Protein AF-0000000070852979 (afdb_homodimer)

pLDDT: mean 87.92, std 15.59, range [34.97, 98.69]

Foldseek 3Di:
DVVVVVVVVVVVVLVVLVVQLVCLLVLHFDALVVLLVLLVLLCVLLQPDDLAAEAEDPEAEAEACAQVSVVVSVCCVVVHPPPVHAYEYAENQHFPHLRSRSSQSSLSSSCSNPVRRYAYAYEPCLAPVNCVPRCVQVSCCVVHVDSSSVVSSSVSNVRHHAWYDYPLQDIGGHVPDDDDPVSVVSVVSNVVVVD/DVVVVVVVVVVVVLVVLVVQLVCLLVLHFDALVVLLVLLVLLCVLLQPDDLAAEAEDPEAEDEACAQVSVVVSVCCVVVHPPPVHAYEYAENQHFPHLRSRSSQSSLSSSCSNPVRRYAYAYEPCLAPVNCVPRCVQVSCCVVHVDSSSVVSSSVSNVRHHAWYDYPLQDIGGHVPDDDDPVSVVSVVSNVVVVD

Sequence (390 aa):
MTQATESKKIDGGSKDLDIQLEQLQNCQYLTEAQVKALCQKALEILMEESNVQRINPPVIICGDIHGQFYDLRELFKVGGEIPSCNYLFMGDFVDRGYNSVETFLWLLALKVRYPSKITLIRGNHESRQITQVYGFYEECMRKFGSVNVWRYCTDIFDYLSLSAMIGDRVFCVHGGLSPSINTLDQIRLIDRKQEMTQATESKKIDGGSKDLDIQLEQLQNCQYLTEAQVKALCQKALEILMEESNVQRINPPVIICGDIHGQFYDLRELFKVGGEIPSCNYLFMGDFVDRGYNSVETFLWLLALKVRYPSKITLIRGNHESRQITQVYGFYEECMRKFGSVNVWRYCTDIFDYLSLSAMIGDRVFCVHGGLSPSINTLDQIRLIDRKQE

Structure (mmCIF, N/CA/C/O backbone):
data_AF-0000000070852979-model_v1
#
loop_
_entity.id
_entity.type
_entity.pdbx_description
1 polymer 'Serine/threonine-protein phosphatase'
#
loop_
_atom_site.group_PDB
_atom_site.id
_atom_site.type_symbol
_atom_site.label_atom_id
_atom_site.label_alt_id
_atom_site.label_comp_id
_atom_site.label_asym_id
_atom_site.label_entity_id
_atom_site.label_seq_id
_atom_site.pdbx_PDB_ins_code
_atom_site.Cartn_x
_atom_site.Cartn_y
_atom_site.Cartn_z
_atom_site.occupancy
_atom_site.B_iso_or_equiv
_atom_site.auth_seq_id
_atom_site.auth_comp_id
_atom_site.auth_asym_id
_atom_site.auth_atom_id
_atom_site.pdbx_PDB_model_num
ATOM 1 N N . MET A 1 1 ? -14.07 -42.906 -22.484 1 34.97 1 MET A N 1
ATOM 2 C CA . MET A 1 1 ? -12.633 -42.906 -22.25 1 34.97 1 MET A CA 1
ATOM 3 C C . MET A 1 1 ? -12.078 -41.469 -22.312 1 34.97 1 MET A C 1
ATOM 5 O O . MET A 1 1 ? -10.938 -41.219 -21.906 1 34.97 1 MET A O 1
ATOM 9 N N . THR A 1 2 ? -12.734 -40.625 -23.062 1 42.56 2 THR A N 1
ATOM 10 C CA . THR A 1 2 ? -12.242 -39.25 -23.266 1 42.56 2 THR A CA 1
ATOM 11 C C . THR A 1 2 ? -12.57 -38.406 -22.047 1 42.56 2 THR A C 1
ATOM 13 O O . THR A 1 2 ? -11.828 -37.469 -21.719 1 42.56 2 THR A O 1
ATOM 16 N N . GLN A 1 3 ? -13.727 -38.656 -21.484 1 45.44 3 GLN A N 1
ATOM 17 C CA . GLN A 1 3 ? -14.062 -37.844 -20.328 1 45.44 3 GLN A CA 1
ATOM 18 C C . GLN A 1 3 ? -13.125 -38.094 -19.156 1 45.44 3 GLN A C 1
ATOM 20 O O . GLN A 1 3 ? -12.852 -37.188 -18.359 1 45.44 3 GLN A O 1
ATOM 25 N N . ALA A 1 4 ? -12.805 -39.312 -18.969 1 52.5 4 ALA A N 1
ATOM 26 C CA . ALA A 1 4 ? -11.953 -39.688 -17.844 1 52.5 4 ALA A CA 1
ATOM 27 C C . ALA A 1 4 ? -10.539 -39.156 -18.016 1 52.5 4 ALA A C 1
ATOM 29 O O . ALA A 1 4 ? -9.875 -38.812 -17.047 1 52.5 4 ALA A O 1
ATOM 30 N N . THR A 1 5 ? -10.117 -38.938 -19.156 1 44.31 5 THR A N 1
ATOM 31 C CA . THR A 1 5 ? -8.797 -38.344 -19.406 1 44.31 5 THR A CA 1
ATOM 32 C C . THR A 1 5 ? -8.789 -36.875 -19.094 1 44.31 5 THR A C 1
ATOM 34 O O . THR A 1 5 ? -7.781 -36.312 -18.641 1 44.31 5 THR A O 1
ATOM 37 N N . GLU A 1 6 ? -9.797 -36.062 -19.406 1 45.56 6 GLU A N 1
ATOM 38 C CA . GLU A 1 6 ? -9.859 -34.625 -19.109 1 45.56 6 GLU A CA 1
ATOM 39 C C . GLU A 1 6 ? -9.961 -34.375 -17.609 1 45.56 6 GLU A C 1
ATOM 41 O O . GLU A 1 6 ? -9.359 -33.438 -17.094 1 45.56 6 GLU A O 1
ATOM 46 N N . SER A 1 7 ? -10.711 -35.125 -16.922 1 47.03 7 SER A N 1
ATOM 47 C CA . SER A 1 7 ? -10.844 -35.031 -15.477 1 47.03 7 SER A CA 1
ATOM 48 C C . SER A 1 7 ? -9.539 -35.344 -14.773 1 47.03 7 SER A C 1
ATOM 50 O O . SER A 1 7 ? -9.219 -34.781 -13.727 1 47.03 7 SER A O 1
ATOM 52 N N . LYS A 1 8 ? -8.836 -36.219 -15.234 1 46.56 8 LYS A N 1
ATOM 53 C CA . LYS A 1 8 ? -7.562 -36.656 -14.656 1 46.56 8 LYS A CA 1
ATOM 54 C C . LYS A 1 8 ? -6.48 -35.594 -14.867 1 46.56 8 LYS A C 1
ATOM 56 O O . LYS A 1 8 ? -5.551 -35.469 -14.07 1 46.56 8 LYS A O 1
ATOM 61 N N . LYS A 1 9 ? -6.367 -34.906 -16.016 1 45.5 9 LYS A N 1
ATOM 62 C CA . LYS A 1 9 ? -5.461 -33.844 -16.359 1 45.5 9 LYS A CA 1
ATOM 63 C C . LYS A 1 9 ? -5.75 -32.594 -15.523 1 45.5 9 LYS A C 1
ATOM 65 O O . LYS A 1 9 ? -4.832 -31.859 -15.156 1 45.5 9 LYS A O 1
ATOM 70 N N . ILE A 1 10 ? -7.016 -32.281 -15.234 1 47.28 10 ILE A N 1
ATOM 71 C CA . ILE A 1 10 ? -7.418 -31.172 -14.359 1 47.28 10 ILE A CA 1
ATOM 72 C C . ILE A 1 10 ? -6.988 -31.469 -12.922 1 47.28 10 ILE A C 1
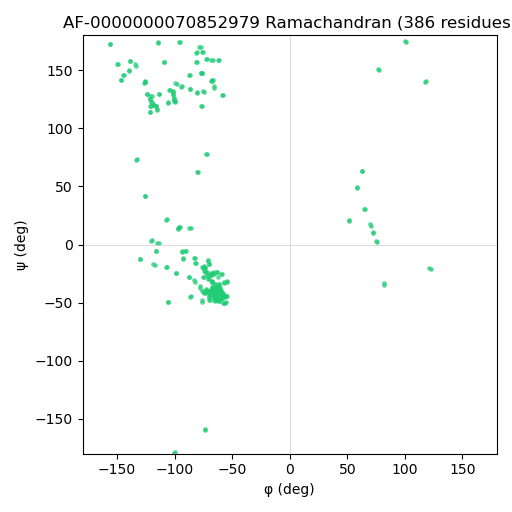ATOM 74 O O . ILE A 1 10 ? -6.539 -30.578 -12.203 1 47.28 10 ILE A O 1
ATOM 78 N N . ASP A 1 11 ? -7.117 -32.719 -12.578 1 51.47 11 ASP A N 1
ATOM 79 C CA . ASP A 1 11 ? -6.758 -33.188 -11.242 1 51.47 11 ASP A CA 1
ATOM 80 C C . ASP A 1 11 ? -5.242 -33.188 -11.047 1 51.47 11 ASP A C 1
ATOM 82 O O . ASP A 1 11 ? -4.758 -32.781 -9.984 1 51.47 11 ASP A O 1
ATOM 86 N N . GLY A 1 12 ? -4.5 -33.594 -12.062 1 50.78 12 GLY A N 1
ATOM 87 C CA . GLY A 1 12 ? -3.045 -33.562 -12.008 1 50.78 12 GLY A CA 1
ATOM 88 C C . GLY A 1 12 ? -2.463 -32.188 -11.914 1 50.78 12 GLY A C 1
ATOM 89 O O . GLY A 1 12 ? -1.491 -31.953 -11.188 1 50.78 12 GLY A O 1
ATOM 90 N N . GLY A 1 13 ? -3.078 -31.266 -12.641 1 61.66 13 GLY A N 1
ATOM 91 C CA . GLY A 1 13 ? -2.695 -29.859 -12.594 1 61.66 13 GLY A CA 1
ATOM 92 C C . GLY A 1 13 ? -2.889 -29.234 -11.227 1 61.66 13 GLY A C 1
ATOM 93 O O . GLY A 1 13 ? -2.049 -28.453 -10.773 1 61.66 13 GLY A O 1
ATOM 94 N N . SER A 1 14 ? -3.965 -29.75 -10.672 1 72.31 14 SER A N 1
ATOM 95 C CA . SER A 1 14 ? -4.266 -29.25 -9.336 1 72.31 14 SER A CA 1
ATOM 96 C C . SER A 1 14 ? -3.289 -29.797 -8.305 1 72.31 14 SER A C 1
ATOM 98 O O . SER A 1 14 ? -2.824 -29.062 -7.426 1 72.31 14 SER A O 1
ATOM 100 N N . LYS A 1 15 ? -2.961 -31.141 -8.438 1 84.31 15 LYS A N 1
ATOM 101 C CA . LYS A 1 15 ? -2.002 -31.719 -7.504 1 84.31 15 LYS A CA 1
ATOM 102 C C . LYS A 1 15 ? -0.625 -31.078 -7.66 1 84.31 15 LYS A C 1
ATOM 104 O O . LYS A 1 15 ? 0.062 -30.828 -6.668 1 84.31 15 LYS A O 1
ATOM 109 N N . ASP A 1 16 ? -0.312 -30.844 -8.898 1 91.94 16 ASP A N 1
ATOM 110 C CA . ASP A 1 16 ? 0.971 -30.203 -9.164 1 91.94 16 ASP A CA 1
ATOM 111 C C . ASP A 1 16 ? 1.019 -28.797 -8.57 1 91.94 16 ASP A C 1
ATOM 113 O O . ASP A 1 16 ? 2.023 -28.406 -7.977 1 91.94 16 ASP A O 1
ATOM 117 N N . LEU A 1 17 ? -0.068 -28.141 -8.672 1 95.94 17 LEU A N 1
ATOM 118 C CA . LEU A 1 17 ? -0.136 -26.797 -8.133 1 95.94 17 LEU A CA 1
ATOM 119 C C . LEU A 1 17 ? -0.029 -26.812 -6.609 1 95.94 17 LEU A C 1
ATOM 121 O O . LEU A 1 17 ? 0.625 -25.953 -6.02 1 95.94 17 LEU A O 1
ATOM 125 N N . ASP A 1 18 ? -0.623 -27.812 -5.992 1 95.94 18 ASP A N 1
ATOM 126 C CA . ASP A 1 18 ? -0.559 -27.922 -4.539 1 95.94 18 ASP A CA 1
ATOM 127 C C . ASP A 1 18 ? 0.874 -28.172 -4.07 1 95.94 18 ASP A C 1
ATOM 129 O O . ASP A 1 18 ? 1.302 -27.625 -3.053 1 95.94 18 ASP A O 1
ATOM 133 N N . ILE A 1 19 ? 1.548 -28.984 -4.793 1 96.31 19 ILE A N 1
ATOM 134 C CA . ILE A 1 19 ? 2.945 -29.266 -4.48 1 96.31 19 ILE A CA 1
ATOM 135 C C . ILE A 1 19 ? 3.77 -27.984 -4.645 1 96.31 19 ILE A C 1
ATOM 137 O O . ILE A 1 19 ? 4.613 -27.672 -3.805 1 96.31 19 ILE A O 1
ATOM 141 N N . GLN A 1 20 ? 3.551 -27.281 -5.711 1 97.25 20 GLN A N 1
ATOM 142 C CA . GLN A 1 20 ? 4.25 -26.031 -5.957 1 97.25 20 GLN A CA 1
ATOM 143 C C . GLN A 1 20 ? 3.953 -25.016 -4.863 1 97.25 20 GLN A C 1
ATOM 145 O O . GLN A 1 20 ? 4.848 -24.281 -4.434 1 97.25 20 GLN A O 1
ATOM 150 N N . LEU A 1 21 ? 2.732 -24.953 -4.41 1 97.25 21 LEU A N 1
ATOM 151 C CA . LEU A 1 21 ? 2.34 -24.047 -3.336 1 97.25 21 LEU A CA 1
ATOM 152 C C . LEU A 1 21 ? 3.102 -24.359 -2.053 1 97.25 21 LEU A C 1
ATOM 154 O O . LEU A 1 21 ? 3.553 -23.453 -1.354 1 97.25 21 LEU A O 1
ATOM 158 N N . GLU A 1 22 ? 3.246 -25.609 -1.776 1 96.31 22 GLU A N 1
ATOM 159 C CA . GLU A 1 22 ? 4.004 -26.016 -0.6 1 96.31 22 GLU A CA 1
ATOM 160 C C . GLU A 1 22 ? 5.469 -25.609 -0.714 1 96.31 22 GLU A C 1
ATOM 162 O O . GLU A 1 22 ? 6.062 -25.141 0.257 1 96.31 22 GLU A O 1
ATOM 167 N N . GLN A 1 23 ? 6.035 -25.797 -1.862 1 97.12 23 GLN A N 1
ATOM 168 C CA . GLN A 1 23 ? 7.41 -25.391 -2.117 1 97.12 23 GLN A CA 1
ATOM 169 C C . GLN A 1 23 ? 7.586 -23.891 -1.91 1 97.12 23 GLN A C 1
ATOM 171 O O . GLN A 1 23 ? 8.508 -23.469 -1.217 1 97.12 23 GLN A O 1
ATOM 176 N N . LEU A 1 24 ? 6.715 -23.141 -2.424 1 97.44 24 LEU A N 1
ATOM 177 C CA . LEU A 1 24 ? 6.793 -21.688 -2.344 1 97.44 24 LEU A CA 1
ATOM 178 C C . LEU A 1 24 ? 6.578 -21.203 -0.912 1 97.44 24 LEU A C 1
ATOM 180 O O . LEU A 1 24 ? 7.254 -20.281 -0.455 1 97.44 24 LEU A O 1
ATOM 184 N N . GLN A 1 25 ? 5.652 -21.844 -0.226 1 95.88 25 GLN A N 1
ATOM 185 C CA . GLN A 1 25 ? 5.383 -21.484 1.161 1 95.88 25 GLN A CA 1
ATOM 186 C C . GLN A 1 25 ? 6.629 -21.656 2.025 1 95.88 25 GLN A C 1
ATOM 188 O O . GLN A 1 25 ? 6.777 -20.984 3.047 1 95.88 25 GLN A O 1
ATOM 193 N N . ASN A 1 26 ? 7.484 -22.516 1.57 1 96.44 26 ASN A N 1
ATOM 194 C CA . ASN A 1 26 ? 8.727 -22.766 2.291 1 96.44 26 ASN A CA 1
ATOM 195 C C . ASN A 1 26 ? 9.883 -21.953 1.698 1 96.44 26 ASN A C 1
ATOM 197 O O . ASN A 1 26 ? 11.055 -22.266 1.954 1 96.44 26 ASN A O 1
ATOM 201 N N . CYS A 1 27 ? 9.578 -20.969 0.836 1 96.56 27 CYS A N 1
ATOM 202 C CA . CYS A 1 27 ? 10.516 -20.031 0.234 1 96.56 27 CYS A CA 1
ATOM 203 C C . CYS A 1 27 ? 11.5 -20.75 -0.684 1 96.56 27 CYS A C 1
ATOM 205 O O . CYS A 1 27 ? 12.68 -20.391 -0.745 1 96.56 27 CYS A O 1
ATOM 207 N N . GLN A 1 28 ? 11.023 -21.828 -1.271 1 95.81 28 GLN A N 1
ATOM 208 C CA . GLN A 1 28 ? 11.773 -22.516 -2.314 1 95.81 28 GLN A CA 1
ATOM 209 C C . GLN A 1 28 ? 11.25 -22.156 -3.701 1 95.81 28 GLN A C 1
ATOM 211 O O . GLN A 1 28 ? 10.047 -22.25 -3.961 1 95.81 28 GLN A O 1
ATOM 216 N N . TYR A 1 29 ? 12.102 -21.672 -4.551 1 92.19 29 TYR A N 1
ATOM 217 C CA . TYR A 1 29 ? 11.594 -21.25 -5.848 1 92.19 29 TYR A CA 1
ATOM 218 C C . TYR A 1 29 ? 11.438 -22.438 -6.789 1 92.19 29 TYR A C 1
ATOM 220 O O . TYR A 1 29 ? 12.047 -23.484 -6.582 1 92.19 29 TYR A O 1
ATOM 228 N N . LEU A 1 30 ? 10.641 -22.312 -7.727 1 97.56 30 LEU A N 1
ATOM 229 C CA . LEU A 1 30 ? 10.25 -23.312 -8.703 1 97.56 30 LEU A CA 1
ATOM 230 C C . LEU A 1 30 ? 11.297 -23.438 -9.812 1 97.56 30 LEU A C 1
ATOM 232 O O . LEU A 1 30 ? 12.188 -22.594 -9.914 1 97.56 30 LEU A O 1
ATOM 236 N N . THR A 1 31 ? 11.164 -24.516 -10.562 1 97.62 31 THR A N 1
ATOM 237 C CA . THR A 1 31 ? 11.969 -24.594 -11.781 1 97.62 31 THR A CA 1
ATOM 238 C C . THR A 1 31 ? 11.445 -23.641 -12.844 1 97.62 31 THR A C 1
ATOM 240 O O . THR A 1 31 ? 10.297 -23.188 -12.766 1 97.62 31 THR A O 1
ATOM 243 N N . GLU A 1 32 ? 12.273 -23.328 -13.766 1 98.19 32 GLU A N 1
ATOM 244 C CA . GLU A 1 32 ? 11.883 -22.438 -14.859 1 98.19 32 GLU A CA 1
ATOM 245 C C . GLU A 1 32 ? 10.633 -22.953 -15.57 1 98.19 32 GLU A C 1
ATOM 247 O O . GLU A 1 32 ? 9.727 -22.188 -15.875 1 98.19 32 GLU A O 1
ATOM 252 N N . ALA A 1 33 ? 10.633 -24.234 -15.82 1 98 33 ALA A N 1
ATOM 253 C CA . ALA A 1 33 ? 9.492 -24.844 -16.516 1 98 33 ALA A CA 1
ATOM 254 C C . ALA A 1 33 ? 8.219 -24.703 -15.68 1 98 33 ALA A C 1
ATOM 256 O O . ALA A 1 33 ? 7.141 -24.438 -16.234 1 98 33 ALA A O 1
ATOM 257 N N . GLN A 1 34 ? 8.32 -24.859 -14.43 1 98 34 GLN A N 1
ATOM 258 C CA . GLN A 1 34 ? 7.18 -24.719 -13.539 1 98 34 GLN A CA 1
ATOM 259 C C . GLN A 1 34 ? 6.691 -23.281 -13.5 1 98 34 GLN A C 1
ATOM 261 O O . GLN A 1 34 ? 5.484 -23.031 -13.477 1 98 34 GLN A O 1
ATOM 266 N N . VAL A 1 35 ? 7.629 -22.297 -13.484 1 98.56 35 VAL A N 1
ATOM 267 C CA . VAL A 1 35 ? 7.27 -20.875 -13.5 1 98.56 35 VAL A CA 1
ATOM 268 C C . VAL A 1 35 ? 6.516 -20.547 -14.789 1 98.56 35 VAL A C 1
ATOM 270 O O . VAL A 1 35 ? 5.492 -19.859 -14.758 1 98.56 35 VAL A O 1
ATOM 273 N N . LYS A 1 36 ? 7.016 -21.062 -15.859 1 98.5 36 LYS A N 1
ATOM 274 C CA . LYS A 1 36 ? 6.359 -20.844 -17.141 1 98.5 36 LYS A CA 1
ATOM 275 C C . LYS A 1 36 ? 4.914 -21.344 -17.125 1 98.5 36 LYS A C 1
ATOM 277 O O . LYS A 1 36 ? 3.998 -20.625 -17.516 1 98.5 36 LYS A O 1
ATOM 282 N N . ALA A 1 37 ? 4.754 -22.547 -16.688 1 98.31 37 ALA A N 1
ATOM 283 C CA . ALA A 1 37 ? 3.422 -23.141 -16.641 1 98.31 37 ALA A CA 1
ATOM 284 C C . ALA A 1 37 ? 2.504 -22.344 -15.711 1 98.31 37 ALA A C 1
ATOM 286 O O . ALA A 1 37 ? 1.337 -22.125 -16.031 1 98.31 37 ALA A O 1
ATOM 287 N N . LEU A 1 38 ? 3.016 -21.969 -14.562 1 98.25 38 LEU A N 1
ATOM 288 C CA . LEU A 1 38 ? 2.246 -21.188 -13.602 1 98.25 38 LEU A CA 1
ATOM 289 C C . LEU A 1 38 ? 1.82 -19.859 -14.211 1 98.25 38 LEU A C 1
ATOM 291 O O . LEU A 1 38 ? 0.66 -19.453 -14.086 1 98.25 38 LEU A O 1
ATOM 295 N N . CYS A 1 39 ? 2.736 -19.156 -14.852 1 98.56 39 CYS A N 1
ATOM 296 C CA . CYS A 1 39 ? 2.445 -17.875 -15.469 1 98.56 39 CYS A CA 1
ATOM 297 C C . CYS A 1 39 ? 1.401 -18 -16.562 1 98.56 39 CYS A C 1
ATOM 299 O O . CYS A 1 39 ? 0.552 -17.125 -16.734 1 98.56 39 CYS A O 1
ATOM 301 N N . GLN A 1 40 ? 1.465 -19.109 -17.281 1 98.12 40 GLN A N 1
ATOM 302 C CA . GLN A 1 40 ? 0.473 -19.344 -18.328 1 98.12 40 GLN A CA 1
ATOM 303 C C . GLN A 1 40 ? -0.925 -19.5 -17.734 1 98.12 40 GLN A C 1
ATOM 305 O O . GLN A 1 40 ? -1.886 -18.906 -18.234 1 98.12 40 GLN A O 1
ATOM 310 N N . LYS A 1 41 ? -1.006 -20.25 -16.734 1 98 41 LYS A N 1
ATOM 311 C CA . LYS A 1 41 ? -2.289 -20.422 -16.047 1 98 41 LYS A CA 1
ATOM 312 C C . LYS A 1 41 ? -2.795 -19.078 -15.508 1 98 41 LYS A C 1
ATOM 314 O O . LYS A 1 41 ? -3.979 -18.766 -15.633 1 98 41 LYS A O 1
ATOM 319 N N . ALA A 1 42 ? -1.873 -18.359 -14.883 1 98.25 42 ALA A N 1
ATOM 320 C CA . ALA A 1 42 ? -2.232 -17.047 -14.328 1 98.25 42 ALA A CA 1
ATOM 321 C C . ALA A 1 42 ? -2.717 -16.109 -15.422 1 98.25 42 ALA A C 1
ATOM 323 O O . ALA A 1 42 ? -3.682 -15.367 -15.227 1 98.25 42 ALA A O 1
ATOM 324 N N . LEU A 1 43 ? -2.062 -16.141 -16.531 1 97.69 43 LEU A N 1
ATOM 325 C CA . LEU A 1 43 ? -2.418 -15.281 -17.641 1 97.69 43 LEU A CA 1
ATOM 326 C C . LEU A 1 43 ? -3.85 -15.539 -18.094 1 97.69 43 LEU A C 1
ATOM 328 O O . LEU A 1 43 ? -4.598 -14.602 -18.375 1 97.69 43 LEU A O 1
ATOM 332 N N . GLU A 1 44 ? -4.262 -16.719 -18.125 1 97.06 44 GLU A N 1
ATOM 333 C CA . GLU A 1 44 ? -5.613 -17.094 -18.531 1 97.06 44 GLU A CA 1
ATOM 334 C C . GLU A 1 44 ? -6.652 -16.484 -17.594 1 97.06 44 GLU A C 1
ATOM 336 O O . GLU A 1 44 ? -7.715 -16.031 -18.047 1 97.06 44 GLU A O 1
ATOM 341 N N . ILE A 1 45 ? -6.328 -16.438 -16.406 1 97.12 45 ILE A N 1
ATOM 342 C CA . ILE A 1 45 ? -7.234 -15.906 -15.391 1 97.12 45 ILE A CA 1
ATOM 343 C C . ILE A 1 45 ? -7.25 -14.383 -15.469 1 97.12 45 ILE A C 1
ATOM 345 O O . ILE A 1 45 ? -8.32 -13.766 -15.539 1 97.12 45 ILE A O 1
ATOM 349 N N . LEU A 1 46 ? -6.07 -13.773 -15.5 1 97.31 46 LEU A N 1
ATOM 350 C CA . LEU A 1 46 ? -5.922 -12.32 -15.398 1 97.31 46 LEU A CA 1
ATOM 351 C C . LEU A 1 46 ? -6.441 -11.633 -16.656 1 97.31 46 LEU A C 1
ATOM 353 O O . LEU A 1 46 ? -6.961 -10.516 -16.594 1 97.31 46 LEU A O 1
ATOM 357 N N . MET A 1 47 ? -6.344 -12.32 -17.734 1 95.12 47 MET A N 1
ATOM 358 C CA . MET A 1 47 ? -6.809 -11.758 -19 1 95.12 47 MET A CA 1
ATOM 359 C C . MET A 1 47 ? -8.32 -11.562 -18.984 1 95.12 47 MET A C 1
ATOM 361 O O . MET A 1 47 ? -8.852 -10.734 -19.719 1 95.12 47 MET A O 1
ATOM 365 N N . GLU A 1 48 ? -9.023 -12.289 -18.203 1 94.12 48 GLU A N 1
ATOM 366 C CA . GLU A 1 48 ? -10.484 -12.203 -18.125 1 94.12 48 GLU A CA 1
ATOM 367 C C . GLU A 1 48 ? -10.914 -11.188 -17.062 1 94.12 48 GLU A C 1
ATOM 369 O O . GLU A 1 48 ? -12.102 -10.867 -16.953 1 94.12 48 GLU A O 1
ATOM 374 N N . GLU A 1 49 ? -9.969 -10.688 -16.359 1 91.81 49 GLU A N 1
ATOM 375 C CA . GLU A 1 49 ? -10.289 -9.766 -15.266 1 91.81 49 GLU A CA 1
ATOM 376 C C . GLU A 1 49 ? -10.398 -8.328 -15.773 1 91.81 49 GLU A C 1
ATOM 378 O O . GLU A 1 49 ? -9.703 -7.938 -16.703 1 91.81 49 GLU A O 1
ATOM 383 N N . SER A 1 50 ? -11.305 -7.59 -15.148 1 88.06 50 SER A N 1
ATOM 384 C CA . SER A 1 50 ? -11.461 -6.168 -15.438 1 88.06 50 SER A CA 1
ATOM 385 C C . SER A 1 50 ? -10.344 -5.344 -14.812 1 88.06 50 SER A C 1
ATOM 387 O O . SER A 1 50 ? -9.625 -5.828 -13.938 1 88.06 50 SER A O 1
ATOM 389 N N . ASN A 1 51 ? -10.234 -4.137 -15.25 1 88.5 51 ASN A N 1
ATOM 390 C CA . ASN A 1 51 ? -9.25 -3.209 -14.711 1 88.5 51 ASN A CA 1
ATOM 391 C C . ASN A 1 51 ? -9.578 -2.818 -13.273 1 88.5 51 ASN A C 1
ATOM 393 O O . ASN A 1 51 ? -8.688 -2.434 -12.508 1 88.5 51 ASN A O 1
ATOM 397 N N . VAL A 1 52 ? -10.828 -2.918 -13.031 1 90.81 52 VAL A N 1
ATOM 398 C CA . VAL A 1 52 ? -11.289 -2.697 -11.664 1 90.81 52 VAL A CA 1
ATOM 399 C C . VAL A 1 52 ? -11.883 -3.986 -11.102 1 90.81 52 VAL A C 1
ATOM 401 O O . VAL A 1 52 ? -12.906 -4.469 -11.602 1 90.81 52 VAL A O 1
ATOM 404 N N . GLN A 1 53 ? -11.266 -4.496 -10.078 1 93.19 53 GLN A N 1
ATOM 405 C CA . GLN A 1 53 ? -11.758 -5.73 -9.469 1 93.19 53 GLN A CA 1
ATOM 406 C C . GLN A 1 53 ? -12.82 -5.438 -8.414 1 93.19 53 GLN A C 1
ATOM 408 O O . GLN A 1 53 ? -12.656 -4.531 -7.594 1 93.19 53 GLN A O 1
ATOM 413 N N . ARG A 1 54 ? -13.875 -6.184 -8.484 1 92.94 54 ARG A N 1
ATOM 414 C CA . ARG A 1 54 ? -14.914 -6.078 -7.469 1 92.94 54 ARG A CA 1
ATOM 415 C C . ARG A 1 54 ? -14.797 -7.203 -6.445 1 92.94 54 ARG A C 1
ATOM 417 O O . ARG A 1 54 ? -14.742 -8.383 -6.812 1 92.94 54 ARG A O 1
ATOM 424 N N . ILE A 1 55 ? -14.727 -6.777 -5.18 1 95.06 55 ILE A N 1
ATOM 425 C CA . ILE A 1 55 ? -14.531 -7.742 -4.102 1 95.06 55 ILE A CA 1
ATOM 426 C C . ILE A 1 55 ? -15.617 -7.57 -3.049 1 95.06 55 ILE A C 1
ATOM 428 O O . ILE A 1 55 ? -15.977 -6.445 -2.689 1 95.06 55 ILE A O 1
ATOM 432 N N . ASN A 1 56 ? -16.109 -8.641 -2.553 1 93.06 56 ASN A N 1
ATOM 433 C CA . ASN A 1 56 ? -17.047 -8.594 -1.437 1 93.06 56 ASN A CA 1
ATOM 434 C C . ASN A 1 56 ? -16.328 -8.742 -0.096 1 93.06 56 ASN A C 1
ATOM 436 O O . ASN A 1 56 ? -15.406 -9.547 0.037 1 93.06 56 ASN A O 1
ATOM 440 N N . PRO A 1 57 ? -16.734 -7.898 0.872 1 92.19 57 PRO A N 1
ATOM 441 C CA . PRO A 1 57 ? -16.188 -8.117 2.211 1 92.19 57 PRO A CA 1
ATOM 442 C C . PRO A 1 57 ? -16.688 -9.414 2.848 1 92.19 57 PRO A C 1
ATOM 444 O O . PRO A 1 57 ? -17.703 -9.969 2.418 1 92.19 57 PRO A O 1
ATOM 447 N N . PRO A 1 58 ? -16 -9.953 3.824 1 92.25 58 PRO A N 1
ATOM 448 C CA . PRO A 1 58 ? -14.812 -9.422 4.5 1 92.25 58 PRO A CA 1
ATOM 449 C C . PRO A 1 58 ? -13.539 -9.586 3.678 1 92.25 58 PRO A C 1
ATOM 451 O O . PRO A 1 58 ? -13.414 -10.547 2.914 1 92.25 58 PRO A O 1
ATOM 454 N N . VAL A 1 59 ? -12.586 -8.617 3.809 1 94.31 59 VAL A N 1
ATOM 455 C CA . VAL A 1 59 ? -11.336 -8.656 3.053 1 94.31 59 VAL A CA 1
ATOM 456 C C . VAL A 1 59 ? -10.203 -8.062 3.895 1 94.31 59 VAL A C 1
ATOM 458 O O . VAL A 1 59 ? -10.414 -7.113 4.648 1 94.31 59 VAL A O 1
ATOM 461 N N . ILE A 1 60 ? -9.062 -8.656 3.787 1 93.69 60 ILE A N 1
ATOM 462 C CA . ILE A 1 60 ? -7.844 -8.07 4.328 1 93.69 60 ILE A CA 1
ATOM 463 C C . ILE A 1 60 ? -7.055 -7.402 3.207 1 93.69 60 ILE A C 1
ATOM 465 O O . ILE A 1 60 ? -6.723 -8.039 2.203 1 93.69 60 ILE A O 1
ATOM 469 N N . ILE A 1 61 ? -6.773 -6.113 3.365 1 95.94 61 ILE A N 1
ATOM 470 C CA . ILE A 1 61 ? -6.02 -5.336 2.387 1 95.94 61 ILE A CA 1
ATOM 471 C C . ILE A 1 61 ? -4.574 -5.172 2.861 1 95.94 61 ILE A C 1
ATOM 473 O O . ILE A 1 61 ? -4.332 -4.742 3.992 1 95.94 61 ILE A O 1
ATOM 477 N N . CYS A 1 62 ? -3.666 -5.492 1.971 1 94.81 62 CYS A N 1
ATOM 478 C CA . CYS A 1 62 ? -2.25 -5.469 2.32 1 94.81 62 CYS A CA 1
ATOM 479 C C . CYS A 1 62 ? -1.479 -4.508 1.422 1 94.81 62 CYS A C 1
ATOM 481 O O . CYS A 1 62 ? -1.556 -4.602 0.196 1 94.81 62 CYS A O 1
ATOM 48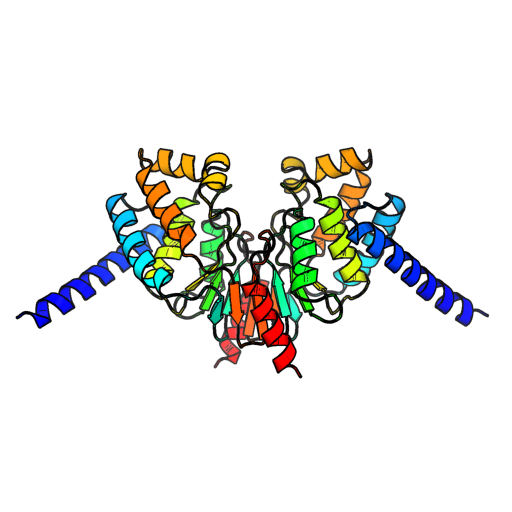3 N N . GLY A 1 63 ? -0.735 -3.623 2.018 1 95 63 GLY A N 1
ATOM 484 C CA . GLY A 1 63 ? 0.127 -2.717 1.275 1 95 63 GLY A CA 1
ATOM 485 C C . GLY A 1 63 ? 1.361 -3.395 0.712 1 95 63 GLY A C 1
ATOM 486 O O . GLY A 1 63 ? 1.363 -4.605 0.49 1 95 63 GLY A O 1
ATOM 487 N N . ASP A 1 64 ? 2.352 -2.699 0.416 1 93.31 64 ASP A N 1
ATOM 488 C CA . ASP A 1 64 ? 3.494 -3.188 -0.348 1 93.31 64 ASP A CA 1
ATOM 489 C C . ASP A 1 64 ? 4.277 -4.23 0.442 1 93.31 64 ASP A C 1
ATOM 491 O O . ASP A 1 64 ? 4.48 -4.082 1.648 1 93.31 64 ASP A O 1
ATOM 495 N N . ILE A 1 65 ? 4.734 -5.234 -0.23 1 93.81 65 ILE A N 1
ATOM 496 C CA . ILE A 1 65 ? 5.469 -6.34 0.38 1 93.81 65 ILE A CA 1
ATOM 497 C C . ILE A 1 65 ? 6.953 -6.223 0.041 1 93.81 65 ILE A C 1
ATOM 499 O O . ILE A 1 65 ? 7.809 -6.363 0.917 1 93.81 65 ILE A O 1
ATOM 503 N N . HIS A 1 66 ? 7.262 -6.023 -1.245 1 94.38 66 HIS A N 1
ATOM 504 C CA . HIS A 1 66 ? 8.609 -5.793 -1.742 1 94.38 66 HIS A CA 1
ATOM 505 C C . HIS A 1 66 ? 9.539 -6.953 -1.388 1 94.38 66 HIS A C 1
ATOM 507 O O . HIS A 1 66 ? 10.625 -6.742 -0.851 1 94.38 66 HIS A O 1
ATOM 513 N N . GLY A 1 67 ? 9.062 -8.156 -1.675 1 94.44 67 GLY A N 1
ATOM 514 C CA . GLY A 1 67 ? 9.906 -9.328 -1.518 1 94.44 67 GLY A CA 1
ATOM 515 C C . GLY A 1 67 ? 10.094 -9.742 -0.069 1 94.44 67 GLY A C 1
ATOM 516 O O . GLY A 1 67 ? 10.891 -10.633 0.23 1 94.44 67 GLY A O 1
ATOM 517 N N . GLN A 1 68 ? 9.469 -9.047 0.824 1 91.94 68 GLN A N 1
ATOM 518 C CA . GLN A 1 68 ? 9.508 -9.438 2.229 1 91.94 68 GLN A CA 1
ATOM 519 C C . GLN A 1 68 ? 8.672 -10.688 2.477 1 91.94 68 GLN A C 1
ATOM 521 O O . GLN A 1 68 ? 7.633 -10.617 3.135 1 91.94 68 GLN A O 1
ATOM 526 N N . PHE A 1 69 ? 9.227 -11.781 2.131 1 95 69 PHE A N 1
ATOM 527 C CA . PHE A 1 69 ? 8.539 -13.07 2.078 1 95 69 PHE A CA 1
ATOM 528 C C . PHE A 1 69 ? 8.047 -13.477 3.461 1 95 69 PHE A C 1
ATOM 530 O O . PHE A 1 69 ? 6.898 -13.891 3.617 1 95 69 PHE A O 1
ATOM 537 N N . TYR A 1 70 ? 8.867 -13.305 4.367 1 92.44 70 TYR A N 1
ATOM 538 C CA . TYR A 1 70 ? 8.531 -13.805 5.695 1 92.44 70 TYR A CA 1
ATOM 539 C C . TYR A 1 70 ? 7.48 -12.922 6.359 1 92.44 70 TYR A C 1
ATOM 541 O O . TYR A 1 70 ? 6.676 -13.406 7.164 1 92.44 70 TYR A O 1
ATOM 549 N N . ASP A 1 71 ? 7.445 -11.68 6.02 1 89.81 71 ASP A N 1
ATOM 550 C CA . ASP A 1 71 ? 6.352 -10.82 6.465 1 89.81 71 ASP A CA 1
ATOM 551 C C . ASP A 1 71 ? 5.027 -11.258 5.844 1 89.81 71 ASP A C 1
ATOM 553 O O . ASP A 1 71 ? 3.99 -11.25 6.512 1 89.81 71 ASP A O 1
ATOM 557 N N . LEU A 1 72 ? 5.086 -11.625 4.598 1 93.31 72 LEU A N 1
ATOM 558 C CA . LEU A 1 72 ? 3.902 -12.141 3.92 1 93.31 72 LEU A CA 1
ATOM 559 C C . LEU A 1 72 ? 3.416 -13.43 4.578 1 93.31 72 LEU A C 1
ATOM 561 O O . LEU A 1 72 ? 2.217 -13.594 4.816 1 93.31 72 LEU A O 1
ATOM 565 N N . ARG A 1 73 ? 4.348 -14.258 4.844 1 93.19 73 ARG A N 1
ATOM 566 C CA . ARG A 1 73 ? 4.004 -15.508 5.516 1 93.19 73 ARG A CA 1
ATOM 567 C C . ARG A 1 73 ? 3.33 -15.242 6.855 1 93.19 73 ARG A C 1
ATOM 569 O O . ARG A 1 73 ? 2.332 -15.883 7.195 1 93.19 73 ARG A O 1
ATOM 576 N N . GLU A 1 74 ? 3.906 -14.367 7.57 1 90.31 74 GLU A N 1
ATOM 577 C CA . GLU A 1 74 ? 3.332 -14.008 8.859 1 90.31 74 GLU A CA 1
ATOM 578 C C . GLU A 1 74 ? 1.94 -13.406 8.703 1 90.31 74 GLU A C 1
ATOM 580 O O . GLU A 1 74 ? 1.051 -13.656 9.516 1 90.31 74 GLU A O 1
ATOM 585 N N . LEU A 1 75 ? 1.751 -12.641 7.691 1 89.44 75 LEU A N 1
ATOM 586 C CA . LEU A 1 75 ? 0.448 -12.047 7.398 1 89.44 75 LEU A CA 1
ATOM 587 C C . LEU A 1 75 ? -0.604 -13.133 7.191 1 89.44 75 LEU A C 1
ATOM 589 O O . LEU A 1 75 ? -1.7 -13.055 7.75 1 89.44 75 LEU A O 1
ATOM 593 N N . PHE A 1 76 ? -0.272 -14.141 6.426 1 91.25 76 PHE A N 1
ATOM 594 C CA . PHE A 1 76 ? -1.211 -15.227 6.164 1 91.25 76 PHE A CA 1
ATOM 595 C C . PHE A 1 76 ? -1.486 -16.031 7.434 1 91.25 76 PHE A C 1
ATOM 597 O O . PHE A 1 76 ? -2.605 -16.5 7.648 1 91.25 76 PHE A O 1
ATOM 604 N N . LYS A 1 77 ? -0.476 -16.156 8.172 1 87.62 77 LYS A N 1
ATOM 605 C CA . LYS A 1 77 ? -0.63 -16.875 9.43 1 87.62 77 LYS A CA 1
ATOM 606 C C . LYS A 1 77 ? -1.595 -16.156 10.359 1 87.62 77 LYS A C 1
ATOM 608 O O . LYS A 1 77 ? -2.48 -16.781 10.953 1 87.62 77 LYS A O 1
ATOM 613 N N . VAL A 1 78 ? -1.474 -14.922 10.414 1 84.19 78 VAL A N 1
ATOM 614 C CA . VAL A 1 78 ? -2.225 -14.117 11.375 1 84.19 78 VAL A CA 1
ATOM 615 C C . VAL A 1 78 ? -3.592 -13.766 10.797 1 84.19 78 VAL A C 1
ATOM 617 O O . VAL A 1 78 ? -4.598 -13.773 11.508 1 84.19 78 VAL A O 1
ATOM 620 N N . GLY A 1 79 ? -3.619 -13.367 9.555 1 83.69 79 GLY A N 1
ATOM 621 C CA . GLY A 1 79 ? -4.848 -12.93 8.914 1 83.69 79 GLY A CA 1
ATOM 622 C C . GLY A 1 79 ? -5.777 -14.078 8.562 1 83.69 79 GLY A C 1
ATOM 623 O O . GLY A 1 79 ? -6.977 -13.875 8.359 1 83.69 79 GLY A O 1
ATOM 624 N N . GLY A 1 80 ? -5.23 -15.258 8.438 1 83.75 80 GLY A N 1
ATOM 625 C CA . GLY A 1 80 ? -5.992 -16.422 8.023 1 83.75 80 GLY A CA 1
ATOM 626 C C . GLY A 1 80 ? -5.516 -17.016 6.711 1 83.75 80 GLY A C 1
ATOM 627 O O . GLY A 1 80 ? -5.188 -16.281 5.777 1 83.75 80 GLY A O 1
ATOM 628 N N . GLU A 1 81 ? -5.547 -18.266 6.781 1 84.06 81 GLU A N 1
ATOM 629 C CA . GLU A 1 81 ? -5.078 -18.953 5.59 1 84.06 81 GLU A CA 1
ATOM 630 C C . GLU A 1 81 ? -6.121 -18.906 4.477 1 84.06 81 GLU A C 1
ATOM 632 O O . GLU A 1 81 ? -7.32 -18.828 4.746 1 84.06 81 GLU A O 1
ATOM 637 N N . ILE A 1 82 ? -5.582 -18.875 3.371 1 86.31 82 ILE A N 1
ATOM 638 C CA . ILE A 1 82 ? -6.445 -18.984 2.201 1 86.31 82 ILE A CA 1
ATOM 639 C C . ILE A 1 82 ? -6.91 -20.438 2.043 1 86.31 82 ILE A C 1
ATOM 641 O O . ILE A 1 82 ? -6.121 -21.375 2.221 1 86.31 82 ILE A O 1
ATOM 645 N N . PRO A 1 83 ? -8.133 -20.656 1.852 1 89.38 83 PRO A N 1
ATOM 646 C CA . PRO A 1 83 ? -9.18 -19.781 1.326 1 89.38 83 PRO A CA 1
ATOM 647 C C . PRO A 1 83 ? -10.148 -19.312 2.406 1 89.38 83 PRO A C 1
ATOM 649 O O . PRO A 1 83 ? -11.266 -18.891 2.098 1 89.38 83 PRO A O 1
ATOM 652 N N . SER A 1 84 ? -9.828 -19.328 3.549 1 84.69 84 SER A N 1
ATOM 653 C CA . SER A 1 84 ? -10.734 -18.938 4.625 1 84.69 84 SER A CA 1
ATOM 654 C C . SER A 1 84 ? -10.93 -17.422 4.656 1 84.69 84 SER A C 1
ATOM 656 O O . SER A 1 84 ? -11.898 -16.938 5.23 1 84.69 84 SER A O 1
ATOM 658 N N . CYS A 1 85 ? -10.055 -16.719 4.066 1 87.75 85 CYS A N 1
ATOM 659 C CA . CYS A 1 85 ? -10.094 -15.266 4.039 1 87.75 85 CYS A CA 1
ATOM 660 C C . CYS A 1 85 ? -9.844 -14.734 2.633 1 87.75 85 CYS A C 1
ATOM 662 O O . CYS A 1 85 ? -9.188 -15.398 1.825 1 87.75 85 CYS A O 1
ATOM 664 N N . ASN A 1 86 ? -10.367 -13.531 2.359 1 93.5 86 ASN A N 1
ATOM 665 C CA . ASN A 1 86 ? -10.086 -12.82 1.113 1 93.5 86 ASN A CA 1
ATOM 666 C C . ASN A 1 86 ? -8.992 -11.773 1.296 1 93.5 86 ASN A C 1
ATOM 668 O O . ASN A 1 86 ? -8.953 -11.086 2.316 1 93.5 86 ASN A O 1
ATOM 672 N N . TYR A 1 87 ? -8.156 -11.758 0.295 1 96.12 87 TYR A N 1
ATOM 673 C CA . TYR A 1 87 ? -7.059 -10.797 0.374 1 96.12 87 TYR A CA 1
ATOM 674 C C . TYR A 1 87 ? -7.02 -9.914 -0.867 1 96.12 87 TYR A C 1
ATOM 676 O O . TYR A 1 87 ? -7.258 -10.383 -1.98 1 96.12 87 TYR A O 1
ATOM 684 N N . LEU A 1 88 ? -6.742 -8.656 -0.646 1 97.38 88 LEU A N 1
ATOM 685 C CA . LEU A 1 88 ? -6.348 -7.715 -1.686 1 97.38 88 LEU A CA 1
ATOM 686 C C . LEU A 1 88 ? -4.93 -7.207 -1.448 1 97.38 88 LEU A C 1
ATOM 688 O O . LEU A 1 88 ? -4.641 -6.637 -0.396 1 97.38 88 LEU A O 1
ATOM 692 N N . PHE A 1 89 ? -4.051 -7.461 -2.371 1 97.69 89 PHE A N 1
ATOM 693 C CA . PHE A 1 89 ? -2.693 -6.938 -2.332 1 97.69 89 PHE A CA 1
ATOM 694 C C . PHE A 1 89 ? -2.549 -5.738 -3.264 1 97.69 89 PHE A C 1
ATOM 696 O O . PHE A 1 89 ? -2.83 -5.84 -4.461 1 97.69 89 PHE A O 1
ATOM 703 N N . MET A 1 90 ? -1.973 -4.652 -2.752 1 96.75 90 MET A N 1
ATOM 704 C CA . MET A 1 90 ? -2.104 -3.338 -3.377 1 96.75 90 MET A CA 1
ATOM 705 C C . MET A 1 90 ? -0.92 -3.051 -4.293 1 96.75 90 MET A C 1
ATOM 707 O O . MET A 1 90 ? -0.673 -1.896 -4.652 1 96.75 90 MET A O 1
ATOM 711 N N . GLY A 1 91 ? -0.157 -4.039 -4.633 1 96.19 91 GLY A N 1
ATOM 712 C CA . GLY A 1 91 ? 0.964 -3.828 -5.535 1 96.19 91 GLY A CA 1
ATOM 713 C C . GLY A 1 91 ? 2.297 -3.729 -4.816 1 96.19 91 GLY A C 1
ATOM 714 O O . GLY A 1 91 ? 2.355 -3.836 -3.59 1 96.19 91 GLY A O 1
ATOM 715 N N . ASP A 1 92 ? 3.375 -3.645 -5.699 1 95.81 92 ASP A N 1
ATOM 716 C CA . ASP A 1 92 ? 4.754 -3.57 -5.219 1 95.81 92 ASP A CA 1
ATOM 717 C C . ASP A 1 92 ? 5.133 -4.828 -4.441 1 95.81 92 ASP A C 1
ATOM 719 O O . ASP A 1 92 ? 5.52 -4.746 -3.273 1 95.81 92 ASP A O 1
ATOM 723 N N . PHE A 1 93 ? 5.109 -5.914 -5.176 1 96.5 93 PHE A N 1
ATOM 724 C CA . PHE A 1 93 ? 5.414 -7.238 -4.648 1 96.5 93 PHE A CA 1
ATOM 725 C C . PHE A 1 93 ? 6.91 -7.52 -4.719 1 96.5 93 PHE A C 1
ATOM 727 O O . PHE A 1 93 ? 7.449 -8.266 -3.898 1 96.5 93 PHE A O 1
ATOM 734 N N . VAL A 1 94 ? 7.465 -6.84 -5.711 1 96.75 94 VAL A N 1
ATOM 735 C CA . VAL A 1 94 ? 8.836 -7.211 -6.051 1 96.75 94 VAL A CA 1
ATOM 736 C C . VAL A 1 94 ? 9.781 -6.051 -5.742 1 96.75 94 VAL A C 1
ATOM 738 O O . VAL A 1 94 ? 9.336 -4.969 -5.352 1 96.75 94 VAL A O 1
ATOM 741 N N . ASP A 1 95 ? 11.086 -6.34 -5.898 1 91.5 95 ASP A N 1
ATOM 742 C CA . ASP A 1 95 ? 12.18 -5.387 -5.77 1 91.5 95 ASP A CA 1
ATOM 743 C C . ASP A 1 95 ? 12.492 -5.102 -4.301 1 91.5 95 ASP A C 1
ATOM 745 O O . ASP A 1 95 ? 11.617 -5.23 -3.443 1 91.5 95 ASP A O 1
ATOM 749 N N . ARG A 1 96 ? 13.781 -4.77 -3.961 1 81.19 96 ARG A N 1
ATOM 750 C CA . ARG A 1 96 ? 14.312 -4.293 -2.688 1 81.19 96 ARG A CA 1
ATOM 751 C C . ARG A 1 96 ? 14.562 -5.453 -1.729 1 81.19 96 ARG A C 1
ATOM 753 O O . ARG A 1 96 ? 15.469 -5.391 -0.898 1 81.19 96 ARG A O 1
ATOM 760 N N . GLY A 1 97 ? 13.68 -6.5 -1.863 1 76.5 97 GLY A N 1
ATOM 761 C CA . GLY A 1 97 ? 13.898 -7.648 -0.997 1 76.5 97 GLY A CA 1
ATOM 762 C C . GLY A 1 97 ? 14.688 -8.758 -1.662 1 76.5 97 GLY A C 1
ATOM 763 O O . GLY A 1 97 ? 14.984 -8.688 -2.855 1 76.5 97 GLY A O 1
ATOM 764 N N . TYR A 1 98 ? 15.023 -9.805 -0.858 1 85.19 98 TYR A N 1
ATOM 765 C CA . TYR A 1 98 ? 15.859 -10.891 -1.348 1 85.19 98 TYR A CA 1
ATOM 766 C C . TYR A 1 98 ? 15.016 -12.031 -1.894 1 85.19 98 TYR A C 1
ATOM 768 O O . TYR A 1 98 ? 15.523 -12.914 -2.592 1 85.19 98 TYR A O 1
ATOM 776 N N . ASN A 1 99 ? 13.766 -11.977 -1.636 1 95.88 99 ASN A N 1
ATOM 777 C CA . ASN A 1 99 ? 12.898 -13.078 -2.029 1 95.88 99 ASN A CA 1
ATOM 778 C C . ASN A 1 99 ? 11.727 -12.602 -2.873 1 95.88 99 ASN A C 1
ATOM 780 O O . ASN A 1 99 ? 10.578 -12.992 -2.637 1 95.88 99 ASN A O 1
ATOM 784 N N . SER A 1 100 ? 12.031 -11.695 -3.77 1 97.25 100 SER A N 1
ATOM 785 C CA . SER A 1 100 ? 10.984 -11.125 -4.621 1 97.25 100 SER A CA 1
ATOM 786 C C . SER A 1 100 ? 10.352 -12.195 -5.504 1 97.25 100 SER A C 1
ATOM 788 O O . SER A 1 100 ? 9.141 -12.211 -5.695 1 97.25 100 SER A O 1
ATOM 790 N N . VAL A 1 101 ? 11.211 -13.125 -6.008 1 97.81 101 VAL A N 1
ATOM 791 C CA . VAL A 1 101 ? 10.719 -14.156 -6.914 1 97.81 101 VAL A CA 1
ATOM 792 C C . VAL A 1 101 ? 9.758 -15.078 -6.176 1 97.81 101 VAL A C 1
ATOM 794 O O . VAL A 1 101 ? 8.633 -15.305 -6.629 1 97.81 101 VAL A O 1
ATOM 797 N N . GLU A 1 102 ? 10.125 -15.539 -5.031 1 97.75 102 GLU A N 1
ATOM 798 C CA . GLU A 1 102 ? 9.281 -16.422 -4.234 1 97.75 102 GLU A CA 1
ATOM 799 C C . GLU A 1 102 ? 8 -15.719 -3.797 1 97.75 102 GLU A C 1
ATOM 801 O O . GLU A 1 102 ? 6.922 -16.312 -3.816 1 97.75 102 GLU A O 1
ATOM 806 N N . THR A 1 103 ? 8.125 -14.469 -3.426 1 97.62 103 THR A N 1
ATOM 807 C CA . THR A 1 103 ? 6.977 -13.68 -2.975 1 97.62 103 THR A CA 1
ATOM 808 C C . THR A 1 103 ? 5.938 -13.555 -4.086 1 97.62 103 THR A C 1
ATOM 810 O O . THR A 1 103 ? 4.77 -13.891 -3.889 1 97.62 103 THR A O 1
ATOM 813 N N . PHE A 1 104 ? 6.434 -13.195 -5.242 1 98.62 104 PHE A N 1
ATOM 814 C CA . PHE A 1 104 ? 5.512 -12.969 -6.348 1 98.62 104 PHE A CA 1
ATOM 815 C C . PHE A 1 104 ? 4.906 -14.281 -6.824 1 98.62 104 PHE A C 1
ATOM 817 O O . PHE A 1 104 ? 3.693 -14.375 -7.035 1 98.62 104 PHE A O 1
ATOM 824 N N . LEU A 1 105 ? 5.73 -15.258 -6.965 1 98.69 105 LEU A N 1
ATOM 825 C CA . LEU A 1 105 ? 5.25 -16.531 -7.48 1 98.69 105 LEU A CA 1
ATOM 826 C C . LEU A 1 105 ? 4.309 -17.203 -6.48 1 98.69 105 LEU A C 1
ATOM 828 O O . LEU A 1 105 ? 3.361 -17.891 -6.875 1 98.69 105 LEU A O 1
ATOM 832 N N . TRP A 1 106 ? 4.535 -17 -5.223 1 98.12 106 TRP A N 1
ATOM 833 C CA . TRP A 1 106 ? 3.613 -17.516 -4.219 1 98.12 106 TRP A CA 1
ATOM 834 C C . TRP A 1 106 ? 2.242 -16.859 -4.344 1 98.12 106 TRP A C 1
ATOM 836 O O . TRP A 1 106 ? 1.22 -17.547 -4.391 1 98.12 106 TRP A O 1
ATOM 846 N N . LEU A 1 107 ? 2.215 -15.57 -4.445 1 98.12 107 LEU A N 1
ATOM 847 C CA . LEU A 1 107 ? 0.964 -14.844 -4.637 1 98.12 107 LEU A CA 1
ATOM 848 C C . LEU A 1 107 ? 0.267 -15.289 -5.918 1 98.12 107 LEU A C 1
ATOM 850 O O . LEU A 1 107 ? -0.951 -15.477 -5.934 1 98.12 107 LEU A O 1
ATOM 854 N N . LEU A 1 108 ? 1.074 -15.453 -6.926 1 98.56 108 LEU A N 1
ATOM 855 C CA . LEU A 1 108 ? 0.517 -15.859 -8.211 1 98.56 108 LEU A CA 1
ATOM 856 C C . LEU A 1 108 ? -0.091 -17.25 -8.125 1 98.56 108 LEU A C 1
ATOM 858 O O . LEU A 1 108 ? -1.183 -17.5 -8.648 1 98.56 108 LEU A O 1
ATOM 862 N N . ALA A 1 109 ? 0.632 -18.141 -7.512 1 98.38 109 ALA A N 1
ATOM 863 C CA . ALA A 1 109 ? 0.132 -19.516 -7.352 1 98.38 109 ALA A CA 1
ATOM 864 C C . ALA A 1 109 ? -1.167 -19.531 -6.551 1 98.38 109 ALA A C 1
ATOM 866 O O . ALA A 1 109 ? -2.092 -20.281 -6.867 1 98.38 109 ALA A O 1
ATOM 867 N N . LEU A 1 110 ? -1.248 -18.75 -5.543 1 97.75 110 LEU A N 1
ATOM 868 C CA . LEU A 1 110 ? -2.471 -18.625 -4.758 1 97.75 110 LEU A CA 1
ATOM 869 C C . LEU A 1 110 ? -3.607 -18.062 -5.598 1 97.75 110 LEU A C 1
ATOM 871 O O . LEU A 1 110 ? -4.754 -18.5 -5.477 1 97.75 110 LEU A O 1
ATOM 875 N N . LYS A 1 111 ? -3.297 -17.094 -6.438 1 98 111 LYS A N 1
ATOM 876 C CA . LYS A 1 111 ? -4.289 -16.531 -7.348 1 98 111 LYS A CA 1
ATOM 877 C C . LYS A 1 111 ? -4.836 -17.609 -8.289 1 98 111 LYS A C 1
ATOM 879 O O . LYS A 1 111 ? -6.043 -17.672 -8.539 1 98 111 LYS A O 1
ATOM 884 N N . VAL A 1 112 ? -3.971 -18.406 -8.75 1 98.12 112 VAL A N 1
ATOM 885 C CA . VAL A 1 112 ? -4.379 -19.453 -9.68 1 98.12 112 VAL A CA 1
ATOM 886 C C . VAL A 1 112 ? -5.215 -20.5 -8.938 1 98.12 112 VAL A C 1
ATOM 888 O O . VAL A 1 112 ? -6.246 -20.938 -9.445 1 98.12 112 VAL A O 1
ATOM 891 N N . ARG A 1 113 ? -4.824 -20.844 -7.773 1 97.44 113 ARG A N 1
ATOM 892 C CA . ARG A 1 113 ? -5.496 -21.875 -7 1 97.44 113 ARG A CA 1
ATOM 893 C C . ARG A 1 113 ? -6.848 -21.391 -6.488 1 97.44 113 ARG A C 1
ATOM 895 O O . ARG A 1 113 ? -7.809 -22.156 -6.422 1 97.44 113 ARG A O 1
ATOM 902 N N . TYR A 1 114 ? -6.91 -20.141 -6.078 1 96.38 114 TYR A N 1
ATOM 903 C CA . TYR A 1 114 ? -8.102 -19.547 -5.5 1 96.38 114 TYR A CA 1
ATOM 904 C C . TYR A 1 114 ? -8.391 -18.188 -6.125 1 96.38 114 TYR A C 1
ATOM 906 O O . TYR A 1 114 ? -8.305 -17.156 -5.453 1 96.38 114 TYR A O 1
ATOM 914 N N . PRO A 1 115 ? -8.859 -18.109 -7.336 1 96.31 115 PRO A N 1
ATOM 915 C CA . PRO A 1 115 ? -8.961 -16.875 -8.102 1 96.31 115 PRO A CA 1
ATOM 916 C C . PRO A 1 115 ? -9.906 -15.859 -7.465 1 96.31 115 PRO A C 1
ATOM 918 O O . PRO A 1 115 ? -9.734 -14.648 -7.629 1 96.31 115 PRO A O 1
ATOM 921 N N . SER A 1 116 ? -10.844 -16.312 -6.66 1 94.69 116 SER A N 1
ATOM 922 C CA . SER A 1 116 ? -11.82 -15.406 -6.078 1 94.69 116 SER A CA 1
ATOM 923 C C . SER A 1 116 ? -11.383 -14.93 -4.699 1 94.69 116 SER A C 1
ATOM 925 O O . SER A 1 116 ? -12.008 -14.055 -4.109 1 94.69 116 SER A O 1
ATOM 927 N N . LYS A 1 117 ? -10.289 -15.492 -4.207 1 96.19 117 LYS A N 1
ATOM 928 C CA . LYS A 1 117 ? -9.883 -15.195 -2.832 1 96.19 117 LYS A CA 1
ATOM 929 C C . LYS A 1 117 ? -8.672 -14.273 -2.799 1 96.19 117 LYS A C 1
ATOM 931 O O . LYS A 1 117 ? -8.398 -13.641 -1.777 1 96.19 117 LYS A O 1
ATOM 936 N N . ILE A 1 118 ? -7.945 -14.203 -3.896 1 97.31 118 ILE A N 1
ATOM 937 C CA . ILE A 1 118 ? -6.742 -13.383 -4 1 97.31 118 ILE A CA 1
ATOM 938 C C . ILE A 1 118 ? -6.906 -12.359 -5.117 1 97.31 118 ILE A C 1
ATOM 940 O O . ILE A 1 118 ? -7.133 -12.719 -6.273 1 97.31 118 ILE A O 1
ATOM 944 N N . THR A 1 119 ? -6.84 -11.109 -4.746 1 97.62 119 THR A N 1
ATOM 945 C CA . THR A 1 119 ? -6.824 -10.031 -5.727 1 97.62 119 THR A CA 1
ATOM 946 C C . THR A 1 119 ? -5.48 -9.305 -5.707 1 97.62 119 THR A C 1
ATOM 948 O O . THR A 1 119 ? -4.973 -8.961 -4.637 1 97.62 119 THR A O 1
ATOM 951 N N . LEU A 1 120 ? -4.906 -9.148 -6.871 1 97.94 120 LEU A N 1
ATOM 952 C CA . LEU A 1 120 ? -3.631 -8.461 -7.043 1 97.94 120 LEU A CA 1
ATOM 953 C C . LEU A 1 120 ? -3.789 -7.227 -7.918 1 97.94 120 LEU A C 1
ATOM 955 O O . LEU A 1 120 ? -4.223 -7.328 -9.07 1 97.94 120 LEU A O 1
ATOM 959 N N . ILE A 1 121 ? -3.467 -6.062 -7.379 1 95.75 121 ILE A N 1
ATOM 960 C CA . ILE A 1 121 ? -3.457 -4.895 -8.258 1 95.75 121 ILE A CA 1
ATOM 961 C C . ILE A 1 121 ? -2.02 -4.441 -8.5 1 95.75 121 ILE A C 1
ATOM 963 O O . ILE A 1 121 ? -1.125 -4.742 -7.707 1 95.75 121 ILE A O 1
ATOM 967 N N . ARG A 1 122 ? -1.822 -3.756 -9.555 1 96.06 122 ARG A N 1
ATOM 968 C CA . ARG A 1 122 ? -0.495 -3.41 -10.062 1 96.06 122 ARG A CA 1
ATOM 969 C C . ARG A 1 122 ? 0.082 -2.217 -9.305 1 96.06 122 ARG A C 1
ATOM 971 O O . ARG A 1 122 ? -0.625 -1.24 -9.047 1 96.06 122 ARG A O 1
ATOM 978 N N . GLY A 1 123 ? 1.278 -2.316 -8.852 1 94.38 123 GLY A N 1
ATOM 979 C CA . GLY A 1 123 ? 2.047 -1.178 -8.367 1 94.38 123 GLY A CA 1
ATOM 980 C C . GLY A 1 123 ? 3.051 -0.666 -9.383 1 94.38 123 GLY A C 1
ATOM 981 O O . GLY A 1 123 ? 3.111 -1.164 -10.508 1 94.38 123 GLY A O 1
ATOM 982 N N . ASN A 1 124 ? 3.793 0.353 -9.023 1 91.88 124 ASN A N 1
ATOM 983 C CA . ASN A 1 124 ? 4.715 0.931 -10 1 91.88 124 ASN A CA 1
ATOM 984 C C . ASN A 1 124 ? 5.926 0.028 -10.227 1 91.88 124 ASN A C 1
ATOM 986 O O . ASN A 1 124 ? 6.57 0.106 -11.273 1 91.88 124 ASN A O 1
ATOM 990 N N . HIS A 1 125 ? 6.238 -0.878 -9.328 1 94.44 125 HIS A N 1
ATOM 991 C CA . HIS A 1 125 ? 7.383 -1.772 -9.484 1 94.44 125 HIS A CA 1
ATOM 992 C C . HIS A 1 125 ? 7.039 -2.963 -10.367 1 94.44 125 HIS A C 1
ATOM 994 O O . HIS A 1 125 ? 7.93 -3.682 -10.828 1 94.44 125 HIS A O 1
ATOM 1000 N N . GLU A 1 126 ? 5.773 -3.221 -10.602 1 96.38 126 GLU A N 1
ATOM 1001 C CA . GLU A 1 126 ? 5.367 -4.25 -11.555 1 96.38 126 GLU A CA 1
ATOM 1002 C C . GLU A 1 126 ? 5.445 -3.736 -12.984 1 96.38 126 GLU A C 1
ATOM 1004 O O . GLU A 1 126 ? 4.434 -3.688 -13.688 1 96.38 126 GLU A O 1
ATOM 1009 N N . SER A 1 127 ? 6.684 -3.402 -13.328 1 95 127 SER A N 1
ATOM 1010 C CA . SER A 1 127 ? 7.023 -2.906 -14.656 1 95 127 SER A CA 1
ATOM 1011 C C . SER A 1 127 ? 8.398 -3.404 -15.102 1 95 127 SER A C 1
ATOM 1013 O O . SER A 1 127 ? 9.289 -3.6 -14.273 1 95 127 SER A O 1
ATOM 1015 N N . ARG A 1 128 ? 8.578 -3.662 -16.406 1 96.5 128 ARG A N 1
ATOM 1016 C CA . ARG A 1 128 ? 9.844 -4.133 -16.953 1 96.5 128 ARG A CA 1
ATOM 1017 C C . ARG A 1 128 ? 10.969 -3.139 -16.688 1 96.5 128 ARG A C 1
ATOM 1019 O O . ARG A 1 128 ? 12.047 -3.518 -16.219 1 96.5 128 ARG A O 1
ATOM 1026 N N . GLN A 1 129 ? 10.711 -1.883 -16.891 1 94.94 129 GLN A N 1
ATOM 1027 C CA . GLN A 1 129 ? 11.727 -0.844 -16.75 1 94.94 129 GLN A CA 1
ATOM 1028 C C . GLN A 1 129 ? 12.211 -0.731 -15.312 1 94.94 129 GLN A C 1
ATOM 1030 O O . GLN A 1 129 ? 13.422 -0.717 -15.055 1 94.94 129 GLN A O 1
ATOM 1035 N N . ILE A 1 130 ? 11.328 -0.753 -14.445 1 94 130 ILE A N 1
ATOM 1036 C CA . ILE A 1 130 ? 11.68 -0.537 -13.047 1 94 130 ILE A CA 1
ATOM 1037 C C . ILE A 1 130 ? 12.383 -1.772 -12.492 1 94 130 ILE A C 1
ATOM 1039 O O . ILE A 1 130 ? 13.383 -1.656 -11.781 1 94 130 ILE A O 1
ATOM 1043 N N . THR A 1 131 ? 11.953 -2.953 -12.836 1 96.06 131 THR A N 1
ATOM 1044 C CA . THR A 1 131 ? 12.508 -4.176 -12.266 1 96.06 131 THR A CA 1
ATOM 1045 C C . THR A 1 131 ? 13.93 -4.41 -12.766 1 96.06 131 THR A C 1
ATOM 1047 O O . THR A 1 131 ? 14.688 -5.18 -12.172 1 96.06 131 THR A O 1
ATOM 1050 N N . GLN A 1 132 ? 14.305 -3.76 -13.805 1 95.75 132 GLN A N 1
ATOM 1051 C CA . GLN A 1 132 ? 15.664 -3.881 -14.336 1 95.75 132 GLN A CA 1
ATOM 1052 C C . GLN A 1 132 ? 16.656 -3.094 -13.484 1 95.75 132 GLN A C 1
ATOM 1054 O O . GLN A 1 132 ? 17.844 -3.42 -13.445 1 95.75 132 GLN A O 1
ATOM 1059 N N . VAL A 1 133 ? 16.125 -2.127 -12.695 1 93.38 133 VAL A N 1
ATOM 1060 C CA . VAL A 1 133 ? 17.062 -1.235 -12.016 1 93.38 133 VAL A CA 1
ATOM 1061 C C . VAL A 1 133 ? 16.938 -1.419 -10.508 1 93.38 133 VAL A C 1
ATOM 1063 O O . VAL A 1 133 ? 17.781 -0.923 -9.75 1 93.38 133 VAL A O 1
ATOM 1066 N N . TYR A 1 134 ? 15.992 -2.213 -10.055 1 92.81 134 TYR A N 1
ATOM 1067 C CA . TYR A 1 134 ? 15.766 -2.26 -8.617 1 92.81 134 TYR A CA 1
ATOM 1068 C C . TYR A 1 134 ? 15.961 -3.672 -8.078 1 92.81 134 TYR A C 1
ATOM 1070 O O . TYR A 1 134 ? 15.711 -3.934 -6.898 1 92.81 134 TYR A O 1
ATOM 1078 N N . GLY A 1 135 ? 16.359 -4.648 -8.922 1 94.06 135 GLY A N 1
ATOM 1079 C CA . GLY A 1 135 ? 16.922 -5.867 -8.359 1 94.06 135 GLY A CA 1
ATOM 1080 C C . GLY A 1 135 ? 16.172 -7.117 -8.789 1 94.06 135 GLY A C 1
ATOM 1081 O O . GLY A 1 135 ? 16.703 -8.227 -8.695 1 94.06 135 GLY A O 1
ATOM 1082 N N . PHE A 1 136 ? 14.898 -6.98 -9.234 1 97.88 136 PHE A N 1
ATOM 1083 C CA . PHE A 1 136 ? 14.117 -8.164 -9.578 1 97.88 136 PHE A CA 1
ATOM 1084 C C . PHE A 1 136 ? 14.742 -8.898 -10.758 1 97.88 136 PHE A C 1
ATOM 1086 O O . PHE A 1 136 ? 14.852 -10.125 -10.75 1 97.88 136 PHE A O 1
ATOM 1093 N N . TYR A 1 137 ? 15.117 -8.125 -11.758 1 97.75 137 TYR A N 1
ATOM 1094 C CA . TYR A 1 137 ? 15.781 -8.695 -12.922 1 97.75 137 TYR A CA 1
ATOM 1095 C C . TYR A 1 137 ? 17.031 -9.469 -12.508 1 97.75 137 TYR A C 1
ATOM 1097 O O . TYR A 1 137 ? 17.203 -10.633 -12.891 1 97.75 137 TYR A O 1
ATOM 1105 N N . GLU A 1 138 ? 17.875 -8.836 -11.711 1 97.19 138 GLU A N 1
ATOM 1106 C CA . GLU A 1 138 ? 19.109 -9.453 -11.258 1 97.19 138 GLU A CA 1
ATOM 1107 C C . GLU A 1 138 ? 18.844 -10.711 -10.438 1 97.19 138 GLU A C 1
ATOM 1109 O O . GLU A 1 138 ? 19.562 -11.703 -10.547 1 97.19 138 GLU A O 1
ATOM 1114 N N . GLU A 1 139 ? 17.828 -10.625 -9.609 1 97.38 139 GLU A N 1
ATOM 1115 C CA . GLU A 1 139 ? 17.469 -11.781 -8.797 1 97.38 139 GLU A CA 1
ATOM 1116 C C . GLU A 1 139 ? 17.078 -12.969 -9.68 1 97.38 139 GLU A C 1
ATOM 1118 O O . GLU A 1 139 ? 17.5 -14.094 -9.438 1 97.38 139 GLU A O 1
ATOM 1123 N N . CYS A 1 140 ? 16.234 -12.719 -10.68 1 97.62 140 CYS A N 1
ATOM 1124 C CA . CYS A 1 140 ? 15.844 -13.773 -11.609 1 97.62 140 CYS A CA 1
ATOM 1125 C C . CYS A 1 140 ? 17.062 -14.375 -12.305 1 97.62 140 CYS A C 1
ATOM 1127 O O . CYS A 1 140 ? 17.188 -15.594 -12.414 1 97.62 140 CYS A O 1
ATOM 1129 N N . MET A 1 141 ? 17.969 -13.516 -12.734 1 97.19 141 MET A N 1
ATOM 1130 C CA . MET A 1 141 ? 19.172 -13.977 -13.406 1 97.19 141 MET A CA 1
ATOM 1131 C C . MET A 1 141 ? 20.016 -14.836 -12.477 1 97.19 141 MET A C 1
ATOM 1133 O O . MET A 1 141 ? 20.547 -15.875 -12.883 1 97.19 141 MET A O 1
ATOM 1137 N N . ARG A 1 142 ? 20.156 -14.422 -11.297 1 96.69 142 ARG A N 1
ATOM 1138 C CA . ARG A 1 142 ? 20.969 -15.125 -10.312 1 96.69 142 ARG A CA 1
ATOM 1139 C C . ARG A 1 142 ? 20.391 -16.5 -9.992 1 96.69 142 ARG A C 1
ATOM 1141 O O . ARG A 1 142 ? 21.109 -17.484 -9.93 1 96.69 142 ARG A O 1
ATOM 1148 N N . LYS A 1 143 ? 19.125 -16.578 -9.859 1 96.75 143 LYS A N 1
ATOM 1149 C CA . LYS A 1 143 ? 18.469 -17.812 -9.398 1 96.75 143 LYS A CA 1
ATOM 1150 C C . LYS A 1 143 ? 18.281 -18.797 -10.539 1 96.75 143 LYS A C 1
ATOM 1152 O O . LYS A 1 143 ? 18.344 -20.016 -10.336 1 96.75 143 LYS A O 1
ATOM 1157 N N . PHE A 1 144 ? 18.078 -18.266 -11.719 1 97.69 144 PHE A N 1
ATOM 1158 C CA . PHE A 1 144 ? 17.656 -19.156 -12.789 1 97.69 144 PHE A CA 1
ATOM 1159 C C . PHE A 1 144 ? 18.703 -19.188 -13.906 1 97.69 144 PHE A C 1
ATOM 1161 O O . PHE A 1 144 ? 18.656 -20.047 -14.789 1 97.69 144 PHE A O 1
ATOM 1168 N N . GLY A 1 145 ? 19.609 -18.219 -13.984 1 96.94 145 GLY A N 1
ATOM 1169 C CA . GLY A 1 145 ? 20.625 -18.156 -15.023 1 96.94 145 GLY A CA 1
ATOM 1170 C C . GLY A 1 145 ? 20.047 -17.828 -16.391 1 96.94 145 GLY A C 1
ATOM 1171 O O . GLY A 1 145 ? 20.641 -18.188 -17.422 1 96.94 145 GLY A O 1
ATOM 1172 N N . SER A 1 146 ? 18.859 -17.344 -16.359 1 96.25 146 SER A N 1
ATOM 1173 C CA . SER A 1 146 ? 18.156 -17.031 -17.609 1 96.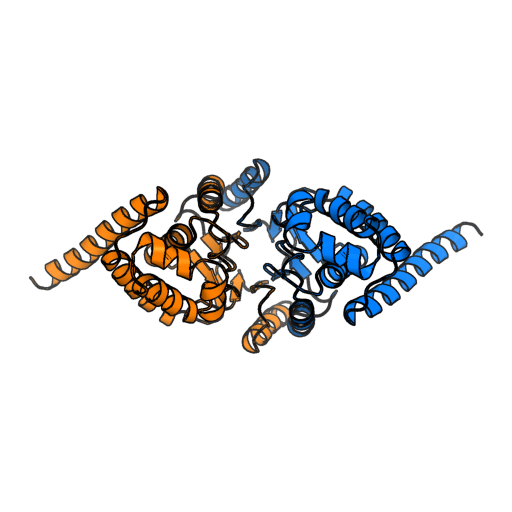25 146 SER A CA 1
ATOM 1174 C C . SER A 1 146 ? 17.203 -15.859 -17.422 1 96.25 146 SER A C 1
ATOM 1176 O O . SER A 1 146 ? 16.688 -15.625 -16.328 1 96.25 146 SER A O 1
ATOM 1178 N N . VAL A 1 147 ? 16.922 -15.172 -18.531 1 97.88 147 VAL A N 1
ATOM 1179 C CA . VAL A 1 147 ? 16.047 -14 -18.516 1 97.88 147 VAL A CA 1
ATOM 1180 C C . VAL A 1 147 ? 14.586 -14.445 -18.562 1 97.88 147 VAL A C 1
ATOM 1182 O O . VAL A 1 147 ? 13.68 -13.648 -18.312 1 97.88 147 VAL A O 1
ATOM 1185 N N . ASN A 1 148 ? 14.352 -15.656 -18.828 1 98.5 148 ASN A N 1
ATOM 1186 C CA . ASN A 1 148 ? 13.016 -16.141 -19.156 1 98.5 148 ASN A CA 1
ATOM 1187 C C . ASN A 1 148 ? 12.047 -15.938 -17.984 1 98.5 148 ASN A C 1
ATOM 1189 O O . ASN A 1 148 ? 10.93 -15.469 -18.188 1 98.5 148 ASN A O 1
ATOM 1193 N N . VAL A 1 149 ? 12.461 -16.266 -16.797 1 98.5 149 VAL A N 1
ATOM 1194 C CA . VAL A 1 149 ? 11.578 -16.125 -15.641 1 98.5 149 VAL A CA 1
ATOM 1195 C C . VAL A 1 149 ? 11.188 -14.664 -15.445 1 98.5 149 VAL A C 1
ATOM 1197 O O . VAL A 1 149 ? 10.023 -14.359 -15.18 1 98.5 149 VAL A O 1
ATOM 1200 N N . TRP A 1 150 ? 12.164 -13.805 -15.609 1 98.56 150 TRP A N 1
ATOM 1201 C CA . TRP A 1 150 ? 11.867 -12.375 -15.57 1 98.56 150 TRP A CA 1
ATOM 1202 C C . TRP A 1 150 ? 10.836 -12 -16.625 1 98.56 150 TRP A C 1
ATOM 1204 O O . TRP A 1 150 ? 9.875 -11.281 -16.328 1 98.56 150 TRP A O 1
ATOM 1214 N N . ARG A 1 151 ? 10.961 -12.516 -17.797 1 98.69 151 ARG A N 1
ATOM 1215 C CA . ARG A 1 151 ? 10.039 -12.227 -18.891 1 98.69 151 ARG A CA 1
ATOM 1216 C C . ARG A 1 151 ? 8.648 -12.773 -18.578 1 98.69 151 ARG A C 1
ATOM 1218 O O . ARG A 1 151 ? 7.648 -12.078 -18.781 1 98.69 151 ARG A O 1
ATOM 1225 N N . TYR A 1 152 ? 8.617 -14.008 -18.109 1 98.69 152 TYR A N 1
ATOM 1226 C CA . TYR A 1 152 ? 7.328 -14.602 -17.766 1 98.69 152 TYR A CA 1
ATOM 1227 C C . TYR A 1 152 ? 6.598 -13.75 -16.734 1 98.69 152 TYR A C 1
ATOM 1229 O O . TYR A 1 152 ? 5.406 -13.469 -16.891 1 98.69 152 TYR A O 1
ATOM 1237 N N . CYS A 1 153 ? 7.344 -13.312 -15.734 1 98.5 153 CYS A N 1
ATOM 1238 C CA . CYS A 1 153 ? 6.746 -12.539 -14.656 1 98.5 153 CYS A CA 1
ATOM 1239 C C . CYS A 1 153 ? 6.309 -11.164 -15.148 1 98.5 153 CYS A C 1
ATOM 1241 O O . CYS A 1 153 ? 5.211 -10.703 -14.828 1 98.5 153 CYS A O 1
ATOM 1243 N N . THR A 1 154 ? 7.148 -10.523 -15.945 1 98.38 154 THR A N 1
ATOM 1244 C CA . THR A 1 154 ? 6.82 -9.172 -16.391 1 98.38 154 THR A CA 1
ATOM 1245 C C . THR A 1 154 ? 5.664 -9.195 -17.391 1 98.38 154 THR A C 1
ATOM 1247 O O . THR A 1 154 ? 4.883 -8.242 -17.453 1 98.38 154 THR A O 1
ATOM 1250 N N . ASP A 1 155 ? 5.512 -10.289 -18.078 1 98.19 155 ASP A N 1
ATOM 1251 C CA . ASP A 1 155 ? 4.328 -10.445 -18.922 1 98.19 155 ASP A CA 1
ATOM 1252 C C . ASP A 1 155 ? 3.055 -10.469 -18.078 1 98.19 155 ASP A C 1
ATOM 1254 O O . ASP A 1 155 ? 2.031 -9.906 -18.484 1 98.19 155 ASP A O 1
ATOM 1258 N N . ILE A 1 156 ? 3.133 -11.07 -16.953 1 98.44 156 ILE A N 1
ATOM 1259 C CA . ILE A 1 156 ? 1.995 -11.133 -16.031 1 98.44 156 ILE A CA 1
ATOM 1260 C C . ILE A 1 156 ? 1.67 -9.734 -15.516 1 98.44 156 ILE A C 1
ATOM 1262 O O . ILE A 1 156 ? 0.499 -9.383 -15.352 1 98.44 156 ILE A O 1
ATOM 1266 N N . PHE A 1 157 ? 2.727 -8.914 -15.266 1 97.81 157 PHE A N 1
ATOM 1267 C CA . PHE A 1 157 ? 2.541 -7.57 -14.727 1 97.81 157 PHE A CA 1
ATOM 1268 C C . PHE A 1 157 ? 1.578 -6.77 -15.602 1 97.81 157 PHE A C 1
ATOM 1270 O O . PHE A 1 157 ? 0.752 -6.012 -15.086 1 97.81 157 PHE A O 1
ATOM 1277 N N . ASP A 1 158 ? 1.564 -7.031 -16.875 1 95.56 158 ASP A N 1
ATOM 1278 C CA . ASP A 1 158 ? 0.788 -6.27 -17.844 1 95.56 158 ASP A CA 1
ATOM 1279 C C . ASP A 1 158 ? -0.706 -6.547 -17.688 1 95.56 158 ASP A C 1
ATOM 1281 O O . ASP A 1 158 ? -1.539 -5.785 -18.188 1 95.56 158 ASP A O 1
ATOM 1285 N N . TYR A 1 159 ? -1.021 -7.539 -17 1 96.5 159 TYR A N 1
ATOM 1286 C CA . TYR A 1 159 ? -2.42 -7.949 -16.953 1 96.5 159 TYR A CA 1
ATOM 1287 C C . TYR A 1 159 ? -3.008 -7.766 -15.562 1 96.5 159 TYR A C 1
ATOM 1289 O O . TYR A 1 159 ? -4.188 -8.047 -15.336 1 96.5 159 TYR A O 1
ATOM 1297 N N . LEU A 1 160 ? -2.188 -7.262 -14.656 1 96.44 160 LEU A N 1
ATOM 1298 C CA . LEU A 1 160 ? -2.701 -7 -13.312 1 96.44 160 LEU A CA 1
ATOM 1299 C C . LEU A 1 160 ? -3.721 -5.867 -13.336 1 96.44 160 LEU A C 1
ATOM 1301 O O . LEU A 1 160 ? -3.549 -4.883 -14.062 1 96.44 160 LEU A O 1
ATOM 1305 N N . SER A 1 161 ? -4.746 -6.023 -12.547 1 93.44 161 SER A N 1
ATOM 1306 C CA . SER A 1 161 ? -5.758 -4.98 -12.414 1 93.44 161 SER A CA 1
ATOM 1307 C C . SER A 1 161 ? -5.16 -3.699 -11.844 1 93.44 161 SER A C 1
ATOM 1309 O O . SER A 1 161 ? -4.121 -3.734 -11.18 1 93.44 161 SER A O 1
ATOM 1311 N N . LEU A 1 162 ? -5.875 -2.635 -12.117 1 91.56 162 LEU A N 1
ATOM 1312 C CA . LEU A 1 162 ? -5.324 -1.34 -11.734 1 91.56 162 LEU A CA 1
ATOM 1313 C C . LEU A 1 162 ? -5.926 -0.861 -10.422 1 91.56 162 LEU A C 1
ATOM 1315 O O . LEU A 1 162 ? -5.336 -0.026 -9.727 1 91.56 162 LEU A O 1
ATOM 1319 N N . SER A 1 163 ? -7.082 -1.331 -10.125 1 93.56 163 SER A N 1
ATOM 1320 C CA . SER A 1 163 ? -7.773 -0.914 -8.906 1 93.56 163 SER A CA 1
ATOM 1321 C C . SER A 1 163 ? -8.781 -1.968 -8.453 1 93.56 163 SER A C 1
ATOM 1323 O O . SER A 1 163 ? -8.945 -3 -9.109 1 93.56 163 SER A O 1
ATOM 1325 N N . ALA A 1 164 ? -9.328 -1.734 -7.266 1 94.12 164 ALA A N 1
ATOM 1326 C CA . ALA A 1 164 ? -10.359 -2.621 -6.738 1 94.12 164 ALA A CA 1
ATOM 1327 C C . ALA A 1 164 ? -11.461 -1.828 -6.043 1 94.12 164 ALA A C 1
ATOM 1329 O O . ALA A 1 164 ? -11.227 -0.721 -5.555 1 94.12 164 ALA A O 1
ATOM 1330 N N . MET A 1 165 ? -12.617 -2.373 -6.094 1 93.38 165 MET A N 1
ATOM 1331 C CA . MET A 1 165 ? -13.789 -1.858 -5.391 1 93.38 165 MET A CA 1
ATOM 1332 C C . MET A 1 165 ? -14.336 -2.893 -4.414 1 93.38 165 MET A C 1
ATOM 1334 O O . MET A 1 165 ? -14.672 -4.012 -4.809 1 93.38 165 MET A O 1
ATOM 1338 N N . ILE A 1 166 ? -14.414 -2.475 -3.121 1 93.75 166 ILE A N 1
ATOM 1339 C CA . ILE A 1 166 ? -14.938 -3.391 -2.115 1 93.75 166 ILE A CA 1
ATOM 1340 C C . ILE A 1 166 ? -16.344 -2.961 -1.712 1 93.75 166 ILE A C 1
ATOM 1342 O O . ILE A 1 166 ? -16.547 -1.859 -1.192 1 93.75 166 ILE A O 1
ATOM 1346 N N . GLY A 1 167 ? -17.344 -3.789 -1.85 1 89.25 167 GLY A N 1
ATOM 1347 C CA . GLY A 1 167 ? -18.719 -3.502 -1.481 1 89.25 167 GLY A CA 1
ATOM 1348 C C . GLY A 1 167 ? -19.234 -2.203 -2.072 1 89.25 167 GLY A C 1
ATOM 1349 O O . GLY A 1 167 ? -20 -1.477 -1.422 1 89.25 167 GLY A O 1
ATOM 1350 N N . ASP A 1 168 ? -18.75 -1.669 -3.031 1 86.31 168 ASP A N 1
ATOM 1351 C CA . ASP A 1 168 ? -19.172 -0.484 -3.775 1 86.31 168 ASP A CA 1
ATOM 1352 C C . ASP A 1 168 ? -18.906 0.788 -2.969 1 86.31 168 ASP A C 1
ATOM 1354 O O . ASP A 1 168 ? -19.422 1.855 -3.305 1 86.31 168 ASP A O 1
ATOM 1358 N N . ARG A 1 169 ? -18.188 0.633 -1.9 1 89.56 169 ARG A N 1
ATOM 1359 C CA . ARG A 1 169 ? -18.016 1.806 -1.047 1 89.56 169 ARG A CA 1
ATOM 1360 C C . ARG A 1 169 ? -16.547 2.039 -0.711 1 89.56 169 ARG A C 1
ATOM 1362 O O . ARG A 1 169 ? -16.188 3.092 -0.182 1 89.56 169 ARG A O 1
ATOM 1369 N N . VAL A 1 170 ? -15.789 1.106 -0.995 1 93.25 170 VAL A N 1
ATOM 1370 C CA . VAL A 1 170 ? -14.367 1.229 -0.712 1 93.25 170 VAL A CA 1
ATOM 1371 C C . VAL A 1 170 ? -13.562 1.064 -2.004 1 93.25 170 VAL A C 1
ATOM 1373 O O . VAL A 1 170 ? -13.602 0.003 -2.631 1 93.25 170 VAL A O 1
ATOM 1376 N N . PHE A 1 171 ? -12.914 2.127 -2.422 1 93.81 171 PHE A N 1
ATOM 1377 C CA . PHE A 1 171 ? -12.133 2.111 -3.65 1 93.81 171 PHE A CA 1
ATOM 1378 C C . PHE A 1 171 ? -10.641 2.047 -3.342 1 93.81 171 PHE A C 1
ATOM 1380 O O . PHE A 1 171 ? -10.141 2.801 -2.502 1 93.81 171 PHE A O 1
ATOM 1387 N N . CYS A 1 172 ? -9.875 1.157 -4.012 1 95.06 172 CYS A N 1
ATOM 1388 C CA . CYS A 1 172 ? -8.469 0.895 -3.701 1 95.06 172 CYS A CA 1
ATOM 1389 C C . CYS A 1 172 ? -7.59 1.108 -4.926 1 95.06 172 CYS A C 1
ATOM 1391 O O . CYS A 1 172 ? -7.859 0.554 -5.996 1 95.06 172 CYS A O 1
ATOM 1393 N N . VAL A 1 173 ? -6.547 1.871 -4.758 1 93.38 173 VAL A N 1
ATOM 1394 C CA . VAL A 1 173 ? -5.578 2.111 -5.824 1 93.38 173 VAL A CA 1
ATOM 1395 C C . VAL A 1 173 ? -4.164 2.088 -5.254 1 93.38 173 VAL A C 1
ATOM 1397 O O . VAL A 1 173 ? -3.965 2.307 -4.055 1 93.38 173 VAL A O 1
ATOM 1400 N N . HIS A 1 174 ? -3.201 1.813 -6.207 1 91 174 HIS A N 1
ATOM 1401 C CA . HIS A 1 174 ? -1.806 1.992 -5.824 1 91 174 HIS A CA 1
ATOM 1402 C C . HIS A 1 174 ? -1.422 3.467 -5.809 1 91 174 HIS A C 1
ATOM 1404 O O . HIS A 1 174 ? -1.686 4.191 -6.773 1 91 174 HIS A O 1
ATOM 1410 N N . GLY A 1 175 ? -0.996 4.211 -4.84 1 79.56 175 GLY A N 1
ATOM 1411 C CA . GLY A 1 175 ? -0.74 5.629 -4.66 1 79.56 175 GLY A CA 1
ATOM 1412 C C . GLY A 1 175 ? 0.335 6.164 -5.59 1 79.56 175 GLY A C 1
ATOM 1413 O O . GLY A 1 175 ? 0.24 7.293 -6.07 1 79.56 175 GLY A O 1
ATOM 1414 N N . GLY A 1 176 ? 1.352 5.457 -5.879 1 75.06 176 GLY A N 1
ATOM 1415 C CA . GLY A 1 176 ? 2.473 5.91 -6.684 1 75.06 176 GLY A CA 1
ATOM 1416 C C . GLY A 1 176 ? 2.248 5.73 -8.172 1 75.06 176 GLY A C 1
ATOM 1417 O O . GLY A 1 176 ? 3.199 5.773 -8.961 1 75.06 176 GLY A O 1
ATOM 1418 N N . LEU A 1 177 ? 1.006 5.477 -8.5 1 73.5 177 LEU A N 1
ATOM 1419 C CA . LEU A 1 177 ? 0.611 5.367 -9.898 1 73.5 177 LEU A CA 1
ATOM 1420 C C . LEU A 1 177 ? -0.471 6.387 -10.242 1 73.5 177 LEU A C 1
ATOM 1422 O O . LEU A 1 177 ? -1.472 6.5 -9.523 1 73.5 177 LEU A O 1
ATOM 1426 N N . SER A 1 178 ? -0.18 7.168 -11.273 1 70.31 178 SER A N 1
ATOM 1427 C CA . SER A 1 178 ? -1.189 8.133 -11.703 1 70.31 178 SER A CA 1
ATOM 1428 C C . SER A 1 178 ? -2.488 7.43 -12.094 1 70.31 178 SER A C 1
ATOM 1430 O O . SER A 1 178 ? -2.467 6.414 -12.789 1 70.31 178 SER A O 1
ATOM 1432 N N . PRO A 1 179 ? -3.543 7.949 -11.5 1 68.44 179 PRO A N 1
ATOM 1433 C CA . PRO A 1 179 ? -4.82 7.301 -11.812 1 68.44 179 PRO A CA 1
ATOM 1434 C C . PRO A 1 179 ? -5.223 7.465 -13.273 1 68.44 179 PRO A C 1
ATOM 1436 O O . PRO A 1 179 ? -4.941 8.5 -13.883 1 68.44 179 PRO A O 1
ATOM 1439 N N . SER A 1 180 ? -5.672 6.367 -13.766 1 68.56 180 SER A N 1
ATOM 1440 C CA . SER A 1 180 ? -6.227 6.426 -15.117 1 68.56 180 SER A CA 1
ATOM 1441 C C . SER A 1 180 ? -7.641 7 -15.109 1 68.56 180 SER A C 1
ATOM 1443 O O . SER A 1 180 ? -8.25 7.152 -14.047 1 68.56 180 SER A O 1
ATOM 1445 N N . ILE A 1 181 ? -8.141 7.277 -16.234 1 59.62 181 ILE A N 1
ATOM 1446 C CA . ILE A 1 181 ? -9.484 7.805 -16.422 1 59.62 181 ILE A CA 1
ATOM 1447 C C . ILE A 1 181 ? -10.508 6.832 -15.828 1 59.62 181 ILE A C 1
ATOM 1449 O O . ILE A 1 181 ? -11.469 7.254 -15.195 1 59.62 181 ILE A O 1
ATOM 1453 N N . ASN A 1 182 ? -10.281 5.645 -16.062 1 62.47 182 ASN A N 1
ATOM 1454 C CA . ASN A 1 182 ? -11.203 4.633 -15.555 1 62.47 182 ASN A CA 1
ATOM 1455 C C . ASN A 1 182 ? -11.266 4.641 -14.031 1 62.47 182 ASN A C 1
ATOM 1457 O O . ASN A 1 182 ? -12.336 4.438 -13.453 1 62.47 182 ASN A O 1
ATOM 1461 N N . THR A 1 183 ? -10.172 4.832 -13.477 1 64.81 183 THR A N 1
ATOM 1462 C CA . THR A 1 183 ? -10.148 4.977 -12.023 1 64.81 183 THR A CA 1
ATOM 1463 C C . THR A 1 183 ? -11.055 6.117 -11.578 1 64.81 183 THR A C 1
ATOM 1465 O O . THR A 1 183 ? -11.812 5.973 -10.617 1 64.81 183 THR A O 1
ATOM 1468 N N . LEU A 1 184 ? -11.125 7 -12.336 1 63.59 184 LEU A N 1
ATOM 1469 C CA . LEU A 1 184 ? -11.914 8.195 -12.07 1 63.59 184 LEU A CA 1
ATOM 1470 C C . LEU A 1 184 ? -13.406 7.883 -12.109 1 63.59 184 LEU A C 1
ATOM 1472 O O . LEU A 1 184 ? -14.164 8.312 -11.227 1 63.59 184 LEU A O 1
ATOM 1476 N N . ASP A 1 185 ? -13.695 7.234 -13.086 1 67.19 185 ASP A N 1
ATOM 1477 C CA . ASP A 1 185 ? -15.102 6.906 -13.281 1 67.19 185 ASP A CA 1
ATOM 1478 C C . ASP A 1 185 ? -15.633 6.051 -12.133 1 67.19 185 ASP A C 1
ATOM 1480 O O . ASP A 1 185 ? -16.766 6.238 -11.688 1 67.19 185 ASP A O 1
ATOM 1484 N N . GLN A 1 186 ? -14.805 5.309 -11.688 1 65.69 186 GLN A N 1
ATOM 1485 C CA . GLN A 1 186 ? -15.234 4.402 -10.633 1 65.69 186 GLN A CA 1
ATOM 1486 C C . GLN A 1 186 ? -15.414 5.152 -9.312 1 65.69 186 GLN A C 1
ATOM 1488 O O . GLN A 1 186 ? -16.359 4.883 -8.562 1 65.69 186 GLN A O 1
ATOM 1493 N N . ILE A 1 187 ? -14.523 5.957 -9.133 1 63.28 187 ILE A N 1
ATOM 1494 C CA . ILE A 1 187 ? -14.617 6.758 -7.918 1 63.28 187 ILE A CA 1
ATOM 1495 C C . ILE A 1 187 ? -15.906 7.574 -7.938 1 63.28 187 ILE A C 1
ATOM 1497 O O . ILE A 1 187 ? -16.609 7.676 -6.922 1 63.28 187 ILE A O 1
ATOM 1501 N N . ARG A 1 188 ? -16.203 8.016 -9.016 1 63.12 188 ARG A N 1
ATOM 1502 C CA . ARG A 1 188 ? -17.406 8.828 -9.172 1 63.12 188 ARG A CA 1
ATOM 1503 C C . ARG A 1 188 ? -18.656 8.008 -8.891 1 63.12 188 ARG A C 1
ATOM 1505 O O . ARG A 1 188 ? -19.641 8.531 -8.367 1 63.12 188 ARG A O 1
ATOM 1512 N N . LEU A 1 189 ? -18.547 6.855 -9.23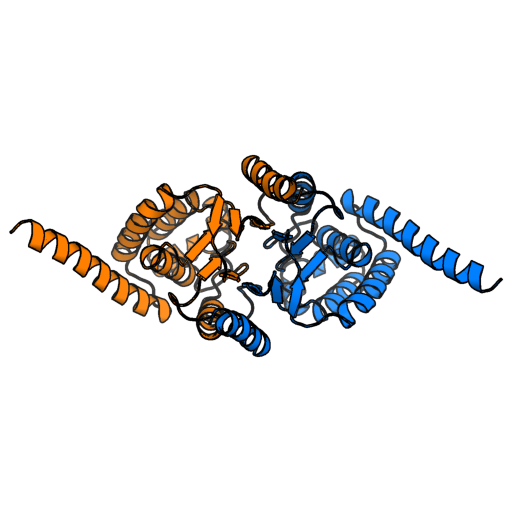4 1 61.91 189 LEU A N 1
ATOM 1513 C CA . LEU A 1 189 ? -19.703 5.98 -9.016 1 61.91 189 LEU A CA 1
ATOM 1514 C C . LEU A 1 189 ? -19.938 5.762 -7.523 1 61.91 189 LEU A C 1
ATOM 1516 O O . LEU A 1 189 ? -21.078 5.629 -7.09 1 61.91 189 LEU A O 1
ATOM 1520 N N . ILE A 1 190 ? -18.938 5.766 -6.77 1 60.25 190 ILE A N 1
ATOM 1521 C CA . ILE A 1 190 ? -19.062 5.625 -5.324 1 60.25 190 ILE A CA 1
ATOM 1522 C C . ILE A 1 190 ? -19.797 6.836 -4.75 1 60.25 190 ILE A C 1
ATOM 1524 O O . ILE A 1 190 ? -20.656 6.695 -3.875 1 60.25 190 ILE A O 1
ATOM 1528 N N . ASP A 1 191 ? -19.438 7.938 -5.23 1 60.56 191 ASP A N 1
ATOM 1529 C CA . ASP A 1 191 ? -20.031 9.195 -4.766 1 60.56 191 ASP A CA 1
ATOM 1530 C C . ASP A 1 191 ? -21.516 9.281 -5.125 1 60.56 191 ASP A C 1
ATOM 1532 O O . ASP A 1 191 ? -22.328 9.734 -4.32 1 60.56 191 ASP A O 1
ATOM 1536 N N . ARG A 1 192 ? -21.828 8.938 -6.258 1 50.88 192 ARG A N 1
ATOM 1537 C CA . ARG A 1 192 ? -23.219 9.023 -6.73 1 50.88 192 ARG A CA 1
ATOM 1538 C C . ARG A 1 192 ? -24.125 8.07 -5.961 1 50.88 192 ARG A C 1
ATOM 1540 O O . ARG A 1 192 ? -25.297 8.359 -5.746 1 50.88 192 ARG A O 1
ATOM 1547 N N . LYS A 1 193 ? -23.609 6.953 -5.66 1 48.12 193 LYS A N 1
ATOM 1548 C CA . LYS A 1 193 ? -24.453 6.012 -4.938 1 48.12 193 LYS A CA 1
ATOM 1549 C C . LYS A 1 193 ? -24.672 6.457 -3.492 1 48.12 193 LYS A C 1
ATOM 1551 O O . LYS A 1 193 ? -25.578 5.973 -2.814 1 48.12 193 LYS A O 1
ATOM 1556 N N . GLN A 1 194 ? -23.828 7.203 -2.984 1 45.16 194 GLN A N 1
ATOM 1557 C CA . GLN A 1 194 ? -24.016 7.785 -1.661 1 45.16 194 GLN A CA 1
ATOM 1558 C C . GLN A 1 194 ? -25.141 8.812 -1.672 1 45.16 194 GLN A C 1
ATOM 1560 O O . GLN A 1 194 ? -25.656 9.195 -0.616 1 45.16 194 GLN A O 1
ATOM 1565 N N . GLU A 1 195 ? -25.391 9.352 -2.77 1 40.44 195 GLU A N 1
ATOM 1566 C CA . GLU A 1 195 ? -26.547 10.242 -2.854 1 40.44 195 GLU A CA 1
ATOM 1567 C C . GLU A 1 195 ? -27.844 9.453 -3.012 1 40.44 195 GLU A C 1
ATOM 1569 O O . GLU A 1 195 ? -27.844 8.352 -3.572 1 40.44 195 GLU A O 1
ATOM 1574 N N . MET B 1 1 ? -13.688 39.375 27.891 1 37.53 1 MET B N 1
ATOM 1575 C CA . MET B 1 1 ? -12.523 39.688 27.062 1 37.53 1 MET B CA 1
ATOM 1576 C C . MET B 1 1 ? -11.68 38.469 26.812 1 37.53 1 MET B C 1
ATOM 1578 O O . MET B 1 1 ? -10.742 38.5 26.016 1 37.53 1 MET B O 1
ATOM 1582 N N . THR B 1 2 ? -11.781 37.531 27.719 1 47.88 2 THR B N 1
ATOM 1583 C CA . THR B 1 2 ? -10.961 36.344 27.609 1 47.88 2 THR B CA 1
ATOM 1584 C C . THR B 1 2 ? -11.539 35.375 26.547 1 47.88 2 THR B C 1
ATOM 1586 O O . THR B 1 2 ? -10.797 34.656 25.906 1 47.88 2 THR B O 1
ATOM 1589 N N . GLN B 1 3 ? -12.766 35.312 26.469 1 47 3 GLN B N 1
ATOM 1590 C CA . GLN B 1 3 ? -13.328 34.375 25.484 1 47 3 GLN B CA 1
ATOM 1591 C C . GLN B 1 3 ? -13.008 34.812 24.062 1 47 3 GLN B C 1
ATOM 1593 O O . GLN B 1 3 ? -12.836 34 23.156 1 47 3 GLN B O 1
ATOM 1598 N N . ALA B 1 4 ? -13.117 36.125 23.766 1 50.66 4 ALA B N 1
ATOM 1599 C CA . ALA B 1 4 ? -12.883 36.656 22.438 1 50.66 4 ALA B CA 1
ATOM 1600 C C . ALA B 1 4 ? -11.438 36.406 22 1 50.66 4 ALA B C 1
ATOM 1602 O O . ALA B 1 4 ? -11.164 36.156 20.828 1 50.66 4 ALA B O 1
ATOM 1603 N N . THR B 1 5 ? -10.477 36.312 22.859 1 48.44 5 THR B N 1
ATOM 1604 C CA . THR B 1 5 ? -9.086 36.062 22.516 1 48.44 5 THR B CA 1
ATOM 1605 C C . THR B 1 5 ? -8.875 34.594 22.156 1 48.44 5 THR B C 1
ATOM 1607 O O . THR B 1 5 ? -8.055 34.25 21.312 1 48.44 5 THR B O 1
ATOM 1610 N N . GLU B 1 6 ? -9.5 33.719 22.859 1 45.28 6 GLU B N 1
ATOM 1611 C CA . GLU B 1 6 ? -9.359 32.281 22.562 1 45.28 6 GLU B CA 1
ATOM 1612 C C . GLU B 1 6 ? -9.961 31.922 21.203 1 45.28 6 GLU B C 1
ATOM 1614 O O . GLU B 1 6 ? -9.422 31.094 20.484 1 45.28 6 GLU B O 1
ATOM 1619 N N . SER B 1 7 ? -11.078 32.469 20.922 1 46.12 7 SER B N 1
ATOM 1620 C CA . SER B 1 7 ? -11.711 32.25 19.641 1 46.12 7 SER B CA 1
ATOM 1621 C C . SER B 1 7 ? -10.867 32.781 18.5 1 46.12 7 SER B C 1
ATOM 1623 O O . SER B 1 7 ? -10.852 32.25 17.391 1 46.12 7 SER B O 1
ATOM 1625 N N . LYS B 1 8 ? -10.273 33.844 18.688 1 45.97 8 LYS B N 1
ATOM 1626 C CA . LYS B 1 8 ? -9.438 34.5 17.688 1 45.97 8 LYS B CA 1
ATOM 1627 C C . LYS B 1 8 ? -8.164 33.688 17.438 1 45.97 8 LYS B C 1
ATOM 1629 O O . LYS B 1 8 ? -7.602 33.719 16.344 1 45.97 8 LYS B O 1
ATOM 1634 N N . LYS B 1 9 ? -7.48 33.125 18.422 1 45.59 9 LYS B N 1
ATOM 1635 C CA . LYS B 1 9 ? -6.297 32.281 18.344 1 45.59 9 LYS B CA 1
ATOM 1636 C C . LYS B 1 9 ? -6.605 30.953 17.625 1 45.59 9 LYS B C 1
ATOM 1638 O O . LYS B 1 9 ? -5.758 30.406 16.922 1 45.59 9 LYS B O 1
ATOM 1643 N N . ILE B 1 10 ? -7.777 30.359 17.844 1 47.38 10 ILE B N 1
ATOM 1644 C CA . ILE B 1 10 ? -8.227 29.156 17.141 1 47.38 10 ILE B CA 1
ATOM 1645 C C . ILE B 1 10 ? -8.469 29.469 15.664 1 47.38 10 ILE B C 1
ATOM 1647 O O . ILE B 1 10 ? -8.133 28.672 14.789 1 47.38 10 ILE B O 1
ATOM 1651 N N . ASP B 1 11 ? -9.008 30.656 15.469 1 51.31 11 ASP B N 1
ATOM 1652 C CA . ASP B 1 11 ? -9.305 31.141 14.125 1 51.31 11 ASP B CA 1
ATOM 1653 C C . ASP B 1 11 ? -8.023 31.453 13.359 1 51.31 11 ASP B C 1
ATOM 1655 O O . ASP B 1 11 ? -7.902 31.125 12.172 1 51.31 11 ASP B O 1
ATOM 1659 N N . GLY B 1 12 ? -7.062 32.062 14.031 1 50.19 12 GLY B N 1
ATOM 1660 C CA . GLY B 1 12 ? -5.777 32.375 13.422 1 50.19 12 GLY B CA 1
ATOM 1661 C C . GLY B 1 12 ? -4.98 31.156 13.039 1 50.19 12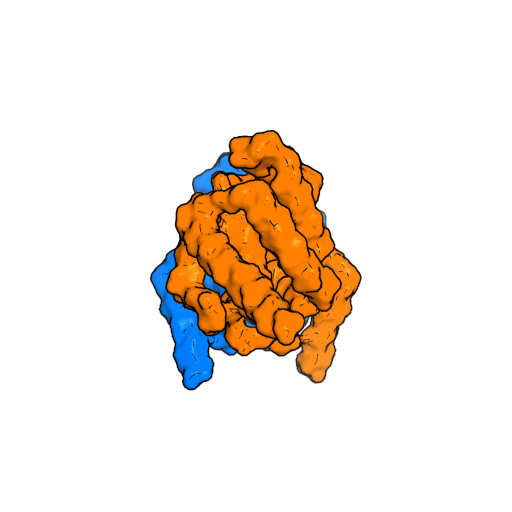 GLY B C 1
ATOM 1662 O O . GLY B 1 12 ? -4.34 31.125 11.992 1 50.19 12 GLY B O 1
ATOM 1663 N N . GLY B 1 13 ? -5.047 30.156 13.906 1 60.72 13 GLY B N 1
ATOM 1664 C CA . GLY B 1 13 ? -4.406 28.875 13.656 1 60.72 13 GLY B CA 1
ATOM 1665 C C . GLY B 1 13 ? -4.965 28.156 12.445 1 60.72 13 GLY B C 1
ATOM 1666 O O . GLY B 1 13 ? -4.211 27.562 11.672 1 60.72 13 GLY B O 1
ATOM 1667 N N . SER B 1 14 ? -6.262 28.375 12.375 1 71.88 14 SER B N 1
ATOM 1668 C CA . SER B 1 14 ? -6.934 27.75 11.234 1 71.88 14 SER B CA 1
ATOM 1669 C C . SER B 1 14 ? -6.582 28.469 9.93 1 71.88 14 SER B C 1
ATOM 1671 O O . SER B 1 14 ? -6.34 27.812 8.914 1 71.88 14 SER B O 1
ATOM 1673 N N . LYS B 1 15 ? -6.535 29.859 10 1 84.12 15 LYS B N 1
ATOM 1674 C CA . LYS B 1 15 ? -6.164 30.594 8.797 1 84.12 15 LYS B CA 1
ATOM 1675 C C . LYS B 1 15 ? -4.727 30.297 8.383 1 84.12 15 LYS B C 1
ATOM 1677 O O . LYS B 1 15 ? -4.438 30.156 7.191 1 84.12 15 LYS B O 1
ATOM 1682 N N . ASP B 1 16 ? -3.922 30.188 9.383 1 91.81 16 ASP B N 1
ATOM 1683 C CA . ASP B 1 16 ? -2.525 29.875 9.109 1 91.81 16 ASP B CA 1
ATOM 1684 C C . ASP B 1 16 ? -2.396 28.484 8.477 1 91.81 16 ASP B C 1
ATOM 1686 O O . ASP B 1 16 ? -1.642 28.297 7.523 1 91.81 16 ASP B O 1
ATOM 1690 N N . LEU B 1 17 ? -3.189 27.609 8.969 1 95.94 17 LEU B N 1
ATOM 1691 C CA . LEU B 1 17 ? -3.154 26.25 8.43 1 95.94 17 LEU B CA 1
ATOM 1692 C C . LEU B 1 17 ? -3.65 26.219 6.992 1 95.94 17 LEU B C 1
ATOM 1694 O O . LEU B 1 17 ? -3.098 25.5 6.152 1 95.94 17 LEU B O 1
ATOM 1698 N N . ASP B 1 18 ? -4.637 27.031 6.699 1 96 18 ASP B N 1
ATOM 1699 C CA . ASP B 1 18 ? -5.168 27.094 5.34 1 96 18 ASP B CA 1
ATOM 1700 C C . ASP B 1 18 ? -4.125 27.641 4.367 1 96 18 ASP B C 1
ATOM 1702 O O . ASP B 1 18 ? -4.008 27.156 3.238 1 96 18 ASP B O 1
ATOM 1706 N N . ILE B 1 19 ? -3.424 28.625 4.809 1 96.25 19 ILE B N 1
ATOM 1707 C CA . ILE B 1 19 ? -2.357 29.188 3.99 1 96.25 19 ILE B CA 1
ATOM 1708 C C . ILE B 1 19 ? -1.268 28.156 3.766 1 96.25 19 ILE B C 1
ATOM 1710 O O . ILE B 1 19 ? -0.766 28 2.65 1 96.25 19 ILE B O 1
ATOM 1714 N N . GLN B 1 20 ? -0.894 27.453 4.801 1 97.31 20 GLN B N 1
ATOM 1715 C CA . GLN B 1 20 ? 0.114 26.406 4.703 1 97.31 20 GLN B CA 1
ATOM 1716 C C . GLN B 1 20 ? -0.34 25.297 3.762 1 97.31 20 GLN B C 1
ATOM 1718 O O . GLN B 1 20 ? 0.46 24.766 2.988 1 97.31 20 GLN B O 1
ATOM 1723 N N . LEU B 1 21 ? -1.601 24.938 3.816 1 97.25 21 LEU B N 1
ATOM 1724 C CA . LEU B 1 21 ? -2.158 23.922 2.938 1 97.25 21 LEU B CA 1
ATOM 1725 C C . LEU B 1 21 ? -2.045 24.344 1.476 1 97.25 21 LEU B C 1
ATOM 1727 O O . LEU B 1 21 ? -1.704 23.531 0.616 1 97.25 21 LEU B O 1
ATOM 1731 N N . GLU B 1 22 ? -2.297 25.578 1.223 1 96.38 22 GLU B N 1
ATOM 1732 C CA . GLU B 1 22 ? -2.17 26.094 -0.136 1 96.38 22 GLU B CA 1
ATOM 1733 C C . GLU B 1 22 ? -0.722 26.031 -0.616 1 96.38 22 GLU B C 1
ATOM 1735 O O . GLU B 1 22 ? -0.457 25.656 -1.762 1 96.38 22 GLU B O 1
ATOM 1740 N N . GLN B 1 23 ? 0.179 26.406 0.227 1 97.12 23 GLN B N 1
ATOM 1741 C CA . GLN B 1 23 ? 1.602 26.328 -0.089 1 97.12 23 GLN B CA 1
ATOM 1742 C C . GLN B 1 23 ? 2.02 24.906 -0.416 1 97.12 23 GLN B C 1
ATOM 1744 O O . GLN B 1 23 ? 2.674 24.656 -1.432 1 97.12 23 GLN B O 1
ATOM 1749 N N . LEU B 1 24 ? 1.615 24 0.362 1 97.44 24 LEU B N 1
ATOM 1750 C CA . LEU B 1 24 ? 1.985 22.594 0.194 1 97.44 24 LEU B CA 1
ATOM 1751 C C . LEU B 1 24 ? 1.35 22.016 -1.062 1 97.44 24 LEU B C 1
ATOM 1753 O O . LEU B 1 24 ? 1.987 21.25 -1.788 1 97.44 24 LEU B O 1
ATOM 1757 N N . GLN B 1 25 ? 0.106 22.391 -1.297 1 95.94 25 GLN B N 1
ATOM 1758 C CA . GLN B 1 25 ? -0.589 21.906 -2.488 1 95.94 25 GLN B CA 1
ATOM 1759 C C . GLN B 1 25 ? 0.155 22.312 -3.758 1 95.94 25 GLN B C 1
ATOM 1761 O O . GLN B 1 25 ? 0.048 21.641 -4.785 1 95.94 25 GLN B O 1
ATOM 1766 N N . ASN B 1 26 ? 0.902 23.375 -3.633 1 96.44 26 ASN B N 1
ATOM 1767 C CA . ASN B 1 26 ? 1.682 23.859 -4.766 1 96.44 26 ASN B CA 1
ATOM 1768 C C . ASN B 1 26 ? 3.129 23.375 -4.699 1 96.44 26 ASN B C 1
ATOM 1770 O O . ASN B 1 26 ? 4.004 23.922 -5.367 1 96.44 26 ASN B O 1
ATOM 1774 N N . CYS B 1 27 ? 3.408 22.391 -3.836 1 96.56 27 CYS B N 1
ATOM 1775 C CA . CYS B 1 27 ? 4.699 21.719 -3.68 1 96.56 27 CYS B CA 1
ATOM 1776 C C . CYS B 1 27 ? 5.758 22.703 -3.184 1 96.56 27 CYS B C 1
ATOM 1778 O O . CYS B 1 27 ? 6.918 22.625 -3.594 1 96.56 27 CYS B O 1
ATOM 1780 N N . GLN B 1 28 ? 5.312 23.672 -2.424 1 95.75 28 GLN B N 1
ATOM 1781 C CA . GLN B 1 28 ? 6.227 24.562 -1.724 1 95.75 28 GLN B CA 1
ATOM 1782 C C . GLN B 1 28 ? 6.383 24.156 -0.26 1 95.75 28 GLN B C 1
ATOM 1784 O O . GLN B 1 28 ? 5.387 23.984 0.451 1 95.75 28 GLN B O 1
ATOM 1789 N N . TYR B 1 29 ? 7.578 23.906 0.171 1 92.25 29 TYR B N 1
ATOM 1790 C CA . TYR B 1 29 ? 7.727 23.438 1.543 1 92.25 29 TYR B CA 1
ATOM 1791 C C . TYR B 1 29 ? 7.668 24.594 2.529 1 92.25 29 TYR B C 1
ATOM 1793 O O . TYR B 1 29 ? 7.898 25.75 2.154 1 92.25 29 TYR B O 1
ATOM 1801 N N . LEU B 1 30 ? 7.352 24.344 3.691 1 97.62 30 LEU B N 1
ATOM 1802 C CA . LEU B 1 30 ? 7.152 25.281 4.793 1 97.62 30 LEU B CA 1
ATOM 1803 C C . LEU B 1 30 ? 8.484 25.672 5.422 1 97.62 30 LEU B C 1
ATOM 1805 O O . LEU B 1 30 ? 9.516 25.047 5.141 1 97.62 30 LEU B O 1
ATOM 1809 N N . THR B 1 31 ? 8.406 26.734 6.199 1 97.62 31 THR B N 1
ATOM 1810 C CA . THR B 1 31 ? 9.578 27.062 7.016 1 97.62 31 THR B CA 1
ATOM 1811 C C . THR B 1 31 ? 9.727 26.047 8.156 1 97.62 31 THR B C 1
ATOM 1813 O O . THR B 1 31 ? 8.781 25.359 8.5 1 97.62 31 THR B O 1
ATOM 1816 N N . GLU B 1 32 ? 10.914 25.969 8.68 1 98.25 32 GLU B N 1
ATOM 1817 C CA . GLU B 1 32 ? 11.18 25.062 9.789 1 98.25 32 GLU B CA 1
ATOM 1818 C C . GLU B 1 32 ? 10.219 25.328 10.953 1 98.25 32 GLU B C 1
ATOM 1820 O O . GLU B 1 32 ? 9.703 24.375 11.555 1 98.25 32 GLU B O 1
ATOM 1825 N N . ALA B 1 33 ? 10.031 26.594 11.242 1 98 33 ALA B N 1
ATOM 1826 C CA . ALA B 1 33 ? 9.133 26.953 12.344 1 98 33 ALA B CA 1
ATOM 1827 C C . ALA B 1 33 ? 7.711 26.484 12.062 1 98 33 ALA B C 1
ATOM 1829 O O . ALA B 1 33 ? 7.016 26.016 12.969 1 98 33 ALA B O 1
ATOM 1830 N N . GLN B 1 34 ? 7.285 26.625 10.883 1 98 34 GLN B N 1
ATOM 1831 C CA . GLN B 1 34 ? 5.949 26.172 10.492 1 98 34 GLN B CA 1
ATOM 1832 C C . GLN B 1 34 ? 5.828 24.656 10.578 1 98 34 GLN B C 1
ATOM 1834 O O . GLN B 1 34 ? 4.797 24.141 11.008 1 98 34 GLN B O 1
ATOM 1839 N N . VAL B 1 35 ? 6.879 23.906 10.156 1 98.62 35 VAL B N 1
ATOM 1840 C CA . VAL B 1 35 ? 6.883 22.453 10.25 1 98.62 35 VAL B CA 1
ATOM 1841 C C . VAL B 1 35 ? 6.777 22.031 11.711 1 98.62 35 VAL B C 1
ATOM 1843 O O . VAL B 1 35 ? 6.008 21.125 12.039 1 98.62 35 VAL B O 1
ATOM 1846 N N . LYS B 1 36 ? 7.535 22.688 12.523 1 98.5 36 LYS B N 1
ATOM 1847 C CA . LYS B 1 36 ? 7.496 22.375 13.953 1 98.5 36 LYS B CA 1
ATOM 1848 C C . LYS B 1 36 ? 6.082 22.531 14.508 1 98.5 36 LYS B C 1
ATOM 1850 O O . LYS B 1 36 ? 5.582 21.641 15.203 1 98.5 36 LYS B O 1
ATOM 1855 N N . ALA B 1 37 ? 5.492 23.641 14.227 1 98.31 37 ALA B N 1
ATOM 1856 C CA . ALA B 1 37 ? 4.141 23.922 14.719 1 98.31 37 ALA B CA 1
ATOM 1857 C C . ALA B 1 37 ? 3.145 22.906 14.18 1 98.31 37 ALA B C 1
ATOM 1859 O O . ALA B 1 37 ? 2.277 22.422 14.922 1 98.31 37 ALA B O 1
ATOM 1860 N N . LEU B 1 38 ? 3.234 22.594 12.914 1 98.25 38 LEU B N 1
ATOM 1861 C CA . LEU B 1 38 ? 2.355 21.609 12.289 1 98.25 38 LEU B CA 1
ATOM 1862 C C . LEU B 1 38 ? 2.512 20.234 12.953 1 98.25 38 LEU B C 1
ATOM 1864 O O . LEU B 1 38 ? 1.518 19.578 13.273 1 98.25 38 LEU B O 1
ATOM 1868 N N . CYS B 1 39 ? 3.746 19.812 13.164 1 98.56 39 CYS B N 1
ATOM 1869 C CA . CYS B 1 39 ? 4.016 18.516 13.781 1 98.56 39 CYS B CA 1
ATOM 1870 C C . CYS B 1 39 ? 3.473 18.469 15.203 1 98.56 39 CYS B C 1
ATOM 1872 O O . CYS B 1 39 ? 2.98 17.438 15.648 1 98.56 39 CYS B O 1
ATOM 1874 N N . GLN B 1 40 ? 3.562 19.594 15.891 1 98.12 40 GLN B N 1
ATOM 1875 C CA . GLN B 1 40 ? 3.025 19.641 17.25 1 98.12 40 GLN B CA 1
ATOM 1876 C C . GLN B 1 40 ? 1.513 19.438 17.25 1 98.12 40 GLN B C 1
ATOM 1878 O O . GLN B 1 40 ? 0.98 18.688 18.062 1 98.12 40 GLN B O 1
ATOM 1883 N N . LYS B 1 41 ? 0.874 20.109 16.391 1 98 41 LYS B N 1
ATOM 1884 C CA . LYS B 1 41 ? -0.571 19.938 16.266 1 98 41 LYS B CA 1
ATOM 1885 C C . LYS B 1 41 ? -0.927 18.5 15.898 1 98 41 LYS B C 1
ATOM 1887 O O . LYS B 1 41 ? -1.865 17.922 16.453 1 98 41 LYS B O 1
ATOM 1892 N N . ALA B 1 42 ? -0.178 17.984 14.938 1 98.31 42 ALA B N 1
ATOM 1893 C CA . ALA B 1 42 ? -0.414 16.594 14.508 1 98.31 42 ALA B CA 1
ATOM 1894 C C . ALA B 1 42 ? -0.21 15.625 15.664 1 98.31 42 ALA B C 1
ATOM 1896 O O . ALA B 1 42 ? -0.977 14.672 15.82 1 98.31 42 ALA B O 1
ATOM 1897 N N . LEU B 1 43 ? 0.8 15.867 16.422 1 97.69 43 LEU B N 1
ATOM 1898 C CA . LEU B 1 43 ? 1.111 15 17.562 1 97.69 43 LEU B CA 1
ATOM 1899 C C . LEU B 1 43 ? -0.054 14.945 18.531 1 97.69 43 LEU B C 1
ATOM 1901 O O . LEU B 1 43 ? -0.403 13.875 19.031 1 97.69 43 LEU B O 1
ATOM 1905 N N . GLU B 1 44 ? -0.679 16 18.781 1 97 44 GLU B N 1
ATOM 1906 C CA . GLU B 1 44 ? -1.817 16.062 19.688 1 97 44 GLU B CA 1
ATOM 1907 C C . GLU B 1 44 ? -2.969 15.195 19.203 1 97 44 GLU B C 1
ATOM 1909 O O . GLU B 1 44 ? -3.648 14.547 20 1 97 44 GLU B O 1
ATOM 1914 N N . ILE B 1 45 ? -3.135 15.164 17.984 1 97.12 45 ILE B N 1
ATOM 1915 C CA . ILE B 1 45 ? -4.211 14.391 17.375 1 97.12 45 ILE B CA 1
ATOM 1916 C C . ILE B 1 45 ? -3.85 12.906 17.375 1 97.12 45 ILE B C 1
ATOM 1918 O O . ILE B 1 45 ? -4.641 12.07 17.828 1 97.12 45 ILE B O 1
ATOM 1922 N N . LEU B 1 46 ? -2.643 12.594 16.938 1 97.25 46 LEU B N 1
ATOM 1923 C CA . LEU B 1 46 ? -2.219 11.219 16.703 1 97.25 46 LEU B CA 1
ATOM 1924 C C . LEU B 1 46 ? -2.035 10.484 18.031 1 97.25 46 LEU B C 1
ATOM 1926 O O . LEU B 1 46 ? -2.271 9.281 18.125 1 97.25 46 LEU B O 1
ATOM 1930 N N . MET B 1 47 ? -1.684 11.227 19.016 1 95.06 47 MET B N 1
ATOM 1931 C CA . MET B 1 47 ? -1.48 10.625 20.344 1 95.06 47 MET B CA 1
ATOM 1932 C C . MET B 1 47 ? -2.791 10.094 20.906 1 95.06 47 MET B C 1
ATOM 1934 O O . MET B 1 47 ? -2.789 9.195 21.75 1 95.06 47 MET B O 1
ATOM 1938 N N . GLU B 1 48 ? -3.895 10.594 20.484 1 94.06 48 GLU B N 1
ATOM 1939 C CA . GLU B 1 48 ? -5.207 10.172 20.969 1 94.06 48 GLU B CA 1
ATOM 1940 C C . GLU B 1 48 ? -5.77 9.047 20.109 1 94.06 48 GLU B C 1
ATOM 1942 O O . GLU B 1 48 ? -6.801 8.461 20.453 1 94.06 48 GLU B O 1
ATOM 1947 N N . GLU B 1 49 ? -5.086 8.734 19.078 1 91.69 49 GLU B N 1
ATOM 1948 C CA . GLU B 1 49 ? -5.586 7.719 18.156 1 91.69 49 GLU B CA 1
ATOM 1949 C C . GLU B 1 49 ? -5.16 6.32 18.578 1 91.69 49 GLU B C 1
ATOM 1951 O O . GLU B 1 49 ? -4.082 6.141 19.156 1 91.69 49 GLU B O 1
ATOM 1956 N N . SER B 1 50 ? -6.039 5.367 18.312 1 88.12 50 SER B N 1
ATOM 1957 C CA . SER B 1 50 ? -5.746 3.965 18.578 1 88.12 50 SER B CA 1
ATOM 1958 C C . SER B 1 50 ? -4.801 3.391 17.531 1 88.12 50 SER B C 1
ATOM 1960 O O . SER B 1 50 ? -4.609 3.982 16.469 1 88.12 50 SER B O 1
ATOM 1962 N N . ASN B 1 51 ? -4.262 2.254 17.844 1 88.62 51 ASN B N 1
ATOM 1963 C CA . ASN B 1 51 ? -3.377 1.552 16.922 1 88.62 51 ASN B CA 1
ATOM 1964 C C . ASN B 1 51 ? -4.141 1.024 15.703 1 88.62 51 ASN B C 1
ATOM 1966 O O . ASN B 1 51 ? -3.553 0.809 14.641 1 88.62 51 ASN B O 1
ATOM 1970 N N . VAL B 1 52 ? -5.375 0.826 15.969 1 90.81 52 VAL B N 1
ATOM 1971 C CA . VAL B 1 52 ? -6.266 0.441 14.883 1 90.81 52 VAL B CA 1
ATOM 1972 C C . VAL B 1 52 ? -7.309 1.529 14.656 1 90.81 52 VAL B C 1
ATOM 1974 O O . VAL B 1 52 ? -8.141 1.794 15.531 1 90.81 52 VAL B O 1
ATOM 1977 N N . GLN B 1 53 ? -7.277 2.133 13.5 1 93.06 53 GLN B N 1
ATOM 1978 C CA . GLN B 1 53 ? -8.234 3.191 13.188 1 93.06 53 GLN B CA 1
ATOM 1979 C C . GLN B 1 53 ? -9.523 2.615 12.609 1 93.06 53 GLN B C 1
ATOM 1981 O O . GLN B 1 53 ? -9.484 1.733 11.75 1 93.06 53 GLN B O 1
ATOM 1986 N N . ARG B 1 54 ? -10.609 3.096 13.109 1 92.94 54 ARG B N 1
ATOM 1987 C CA . ARG B 1 54 ? -11.906 2.711 12.57 1 92.94 54 ARG B CA 1
ATOM 1988 C C . ARG B 1 54 ? -12.453 3.783 11.633 1 92.94 54 ARG B C 1
ATOM 1990 O O . ARG B 1 54 ? -12.531 4.957 12 1 92.94 54 ARG B O 1
ATOM 1997 N N . ILE B 1 55 ? -12.766 3.328 10.414 1 95.06 55 ILE B N 1
ATOM 1998 C CA . ILE B 1 55 ? -13.219 4.262 9.391 1 95.06 55 ILE B CA 1
ATOM 1999 C C . ILE B 1 55 ? -14.562 3.801 8.836 1 95.06 55 ILE B C 1
ATOM 2001 O O . ILE B 1 55 ? -14.766 2.609 8.594 1 95.06 55 ILE B O 1
ATOM 2005 N N . ASN B 1 56 ? -15.438 4.715 8.609 1 93.12 56 ASN B N 1
ATOM 2006 C CA . ASN B 1 56 ? -16.688 4.402 7.938 1 93.12 56 ASN B CA 1
ATOM 2007 C C . ASN B 1 56 ? -16.609 4.648 6.434 1 93.12 56 ASN B C 1
ATOM 2009 O O . ASN B 1 56 ? -16.016 5.637 5.996 1 93.12 56 ASN B O 1
ATOM 2013 N N . PRO B 1 57 ? -17.141 3.686 5.652 1 92.25 57 PRO B N 1
ATOM 2014 C CA . PRO B 1 57 ? -17.234 3.969 4.219 1 92.25 57 PRO B CA 1
ATOM 2015 C C . PRO B 1 57 ? -18.219 5.09 3.891 1 92.25 57 PRO B C 1
ATOM 2017 O O . PRO B 1 57 ? -19.078 5.418 4.711 1 92.25 57 PRO B O 1
ATOM 2020 N N . PRO B 1 58 ? -18.109 5.711 2.762 1 92.44 58 PRO B N 1
ATOM 2021 C CA . PRO B 1 58 ? -17.188 5.434 1.656 1 92.44 58 PRO B CA 1
ATOM 2022 C C . PRO B 1 58 ? -15.766 5.926 1.931 1 92.44 58 PRO B C 1
ATOM 2024 O O . PRO B 1 58 ? -15.578 6.922 2.635 1 92.44 58 PRO B O 1
ATOM 2027 N N . VAL B 1 59 ? -14.75 5.195 1.396 1 94.38 59 VAL B N 1
ATOM 2028 C CA . VAL B 1 59 ? -13.352 5.555 1.614 1 94.38 59 VAL B CA 1
ATOM 2029 C C . VAL B 1 59 ? -12.523 5.195 0.382 1 94.38 59 VAL B C 1
ATOM 2031 O O . VAL B 1 59 ? -12.789 4.184 -0.276 1 94.38 59 VAL B O 1
ATOM 2034 N N . ILE B 1 60 ? -11.594 6.027 0.065 1 93.88 60 ILE B N 1
ATOM 2035 C CA . ILE B 1 60 ? -10.578 5.715 -0.93 1 93.88 60 ILE B CA 1
ATOM 2036 C C . ILE B 1 60 ? -9.289 5.293 -0.231 1 93.88 60 ILE B C 1
ATOM 2038 O O . ILE B 1 60 ? -8.75 6.035 0.594 1 93.88 60 ILE B O 1
ATOM 2042 N N . ILE B 1 61 ? -8.805 4.094 -0.541 1 96 61 ILE B N 1
ATOM 2043 C CA . ILE B 1 61 ? -7.574 3.559 0.035 1 96 61 ILE B CA 1
ATOM 2044 C C . ILE B 1 61 ? -6.426 3.705 -0.965 1 96 61 ILE B C 1
ATOM 2046 O O . ILE B 1 61 ? -6.547 3.291 -2.119 1 96 61 ILE B O 1
ATOM 2050 N N . CYS B 1 62 ? -5.348 4.281 -0.486 1 94.88 62 CYS B N 1
ATOM 2051 C CA . CYS B 1 62 ? -4.211 4.562 -1.355 1 94.88 62 CYS B CA 1
ATOM 2052 C C . CYS B 1 62 ? -2.959 3.844 -0.868 1 94.88 62 CYS B C 1
ATOM 2054 O O . CYS B 1 62 ? -2.576 3.973 0.296 1 94.88 62 CYS B O 1
ATOM 2056 N N . GLY B 1 63 ? -2.318 3.123 -1.744 1 95.06 63 GLY B N 1
ATOM 2057 C CA . GLY B 1 63 ? -1.058 2.469 -1.436 1 95.06 63 GLY B CA 1
ATOM 2058 C C . GLY B 1 63 ? 0.112 3.434 -1.36 1 95.06 63 GLY B C 1
ATOM 2059 O O . GLY B 1 63 ? -0.075 4.625 -1.109 1 95.06 63 GLY B O 1
ATOM 2060 N N . ASP B 1 64 ? 1.268 2.994 -1.487 1 93.56 64 ASP B N 1
ATOM 2061 C CA . ASP B 1 64 ? 2.477 3.762 -1.205 1 93.56 64 ASP B CA 1
ATOM 2062 C C . ASP B 1 64 ? 2.635 4.918 -2.189 1 93.56 64 ASP B C 1
ATOM 2064 O O . ASP B 1 64 ? 2.389 4.758 -3.387 1 93.56 64 ASP B O 1
ATOM 2068 N N . ILE B 1 65 ? 3.08 6.027 -1.708 1 94 65 ILE B N 1
ATOM 2069 C CA . ILE B 1 65 ? 3.248 7.238 -2.502 1 94 65 ILE B CA 1
ATOM 2070 C C . ILE B 1 65 ? 4.73 7.477 -2.77 1 94 65 ILE B C 1
ATOM 2072 O O . ILE B 1 65 ? 5.125 7.766 -3.902 1 94 65 ILE B O 1
ATOM 2076 N N . HIS B 1 66 ? 5.551 7.422 -1.705 1 94.62 66 HIS B N 1
ATOM 2077 C CA . HIS B 1 66 ? 7.004 7.531 -1.781 1 94.62 66 HIS B CA 1
ATOM 2078 C C . HIS B 1 66 ? 7.426 8.852 -2.418 1 94.62 66 HIS B C 1
ATOM 2080 O O . HIS B 1 66 ? 8.242 8.867 -3.344 1 94.62 66 HIS B O 1
ATOM 2086 N N . GLY B 1 67 ? 6.844 9.93 -1.917 1 94.69 67 GLY B N 1
ATOM 2087 C CA . GLY B 1 67 ? 7.27 11.258 -2.336 1 94.69 67 GLY B CA 1
ATOM 2088 C C . GLY B 1 67 ? 6.785 11.625 -3.725 1 94.69 67 GLY B C 1
ATOM 2089 O O . GLY B 1 67 ? 7.176 12.664 -4.266 1 94.69 67 GLY B O 1
ATOM 2090 N N . GLN B 1 68 ? 6.031 10.773 -4.336 1 92.25 68 GLN B N 1
ATOM 2091 C CA . GLN B 1 68 ? 5.434 11.094 -5.633 1 92.25 68 GLN B CA 1
ATOM 2092 C C . GLN B 1 68 ? 4.305 12.109 -5.48 1 92.25 68 GLN B C 1
ATOM 2094 O O . GLN B 1 68 ? 3.137 11.781 -5.695 1 92.25 68 GLN B O 1
ATOM 2099 N N . PHE B 1 69 ? 4.695 13.312 -5.316 1 95.19 69 PHE B N 1
ATOM 2100 C CA . PHE B 1 69 ? 3.811 14.406 -4.949 1 95.19 69 PHE B CA 1
ATOM 2101 C C . PHE B 1 69 ? 2.748 14.633 -6.016 1 95.19 69 PHE B C 1
ATOM 2103 O O . PHE B 1 69 ? 1.564 14.773 -5.703 1 95.19 69 PHE B O 1
ATOM 2110 N N . TYR B 1 70 ? 3.158 14.602 -7.176 1 92.62 70 TYR B N 1
ATOM 2111 C CA . TYR B 1 70 ? 2.232 14.953 -8.242 1 92.62 70 TYR B CA 1
ATOM 2112 C C . TYR B 1 70 ? 1.239 13.82 -8.5 1 92.62 70 TYR B C 1
ATOM 2114 O O . TYR B 1 70 ? 0.101 14.07 -8.898 1 92.62 70 TYR B O 1
ATOM 2122 N N . ASP B 1 71 ? 1.622 12.625 -8.234 1 90.19 71 ASP B N 1
ATOM 2123 C CA . ASP B 1 71 ? 0.667 11.516 -8.266 1 90.19 71 ASP B CA 1
ATOM 2124 C C . ASP B 1 71 ? -0.378 11.664 -7.16 1 90.19 71 ASP B C 1
ATOM 2126 O O . ASP B 1 71 ? -1.56 11.391 -7.375 1 90.19 71 ASP B O 1
ATOM 2130 N N . LEU B 1 72 ? 0.074 12.102 -6.016 1 93.44 72 LEU B N 1
ATOM 2131 C CA . LEU B 1 72 ? -0.842 12.359 -4.91 1 93.44 72 LEU B CA 1
ATOM 2132 C C . LEU B 1 72 ? -1.823 13.469 -5.27 1 93.44 72 LEU B C 1
ATOM 2134 O O . LEU B 1 72 ? -3.023 13.352 -5.02 1 93.44 72 LEU B O 1
ATOM 2138 N N . ARG B 1 73 ? -1.281 14.484 -5.832 1 93.25 73 ARG B N 1
ATOM 2139 C CA . ARG B 1 73 ? -2.133 15.586 -6.254 1 93.25 73 ARG B CA 1
ATOM 2140 C C . ARG B 1 73 ? -3.191 15.117 -7.246 1 93.25 73 ARG B C 1
ATOM 2142 O O . ARG B 1 73 ? -4.359 15.492 -7.141 1 93.25 73 ARG B O 1
ATOM 2149 N N . GLU B 1 74 ? -2.756 14.352 -8.164 1 90.62 74 GLU B N 1
ATOM 2150 C CA . GLU B 1 74 ? -3.688 13.812 -9.148 1 90.62 74 GLU B CA 1
ATOM 2151 C C . GLU B 1 74 ? -4.73 12.914 -8.492 1 90.62 74 GLU B C 1
ATOM 2153 O O . GLU B 1 74 ? -5.898 12.914 -8.883 1 90.62 74 GLU B O 1
ATOM 2158 N N . LEU B 1 75 ? -4.336 12.172 -7.531 1 89.81 75 LEU B N 1
ATOM 2159 C CA . LEU B 1 75 ? -5.254 11.312 -6.785 1 89.81 75 LEU B CA 1
ATOM 2160 C C . LEU B 1 75 ? -6.359 12.141 -6.137 1 89.81 75 LEU B C 1
ATOM 2162 O O . LEU B 1 75 ? -7.539 11.789 -6.23 1 89.81 75 LEU B O 1
ATOM 2166 N N . PHE B 1 76 ? -5.996 13.234 -5.504 1 91.31 76 PHE B N 1
ATOM 2167 C CA . PHE B 1 76 ? -6.984 14.086 -4.852 1 91.31 76 PHE B CA 1
ATOM 2168 C C . PHE B 1 76 ? -7.898 14.742 -5.879 1 91.31 76 PHE B C 1
ATOM 2170 O O . PHE B 1 76 ? -9.094 14.922 -5.625 1 91.31 76 PHE B O 1
ATOM 2177 N N . LYS B 1 77 ? -7.312 15.078 -6.945 1 87.81 77 LYS B N 1
ATOM 2178 C CA . LYS B 1 77 ? -8.102 15.688 -8.016 1 87.81 77 LYS B CA 1
ATOM 2179 C C . LYS B 1 77 ? -9.156 14.719 -8.539 1 87.81 77 LYS B C 1
ATOM 2181 O O . LYS B 1 77 ? -10.32 15.102 -8.711 1 87.81 77 LYS B O 1
ATOM 2186 N N . VAL B 1 78 ? -8.781 13.547 -8.68 1 84.38 78 VAL B N 1
ATOM 2187 C CA . VAL B 1 78 ? -9.648 12.547 -9.305 1 84.38 78 VAL B CA 1
ATOM 2188 C C . VAL B 1 78 ? -10.562 11.93 -8.258 1 84.38 78 VAL B C 1
ATOM 2190 O O . VAL B 1 78 ? -11.742 11.688 -8.523 1 84.38 78 VAL B O 1
ATOM 2193 N N . GLY B 1 79 ? -10.031 11.578 -7.129 1 83.81 79 GLY B N 1
ATOM 2194 C CA . GLY B 1 79 ? -10.781 10.906 -6.078 1 83.81 79 GLY B CA 1
ATOM 2195 C C . GLY B 1 79 ? -11.734 11.836 -5.344 1 83.81 79 GLY B C 1
ATOM 2196 O O . GLY B 1 79 ? -12.688 11.375 -4.711 1 83.81 79 GLY B O 1
ATOM 2197 N N . GLY B 1 80 ? -11.453 13.117 -5.383 1 83.88 80 GLY B N 1
ATOM 2198 C CA . GLY B 1 80 ? -12.242 14.094 -4.656 1 83.88 80 GLY B CA 1
ATOM 2199 C C . GLY B 1 80 ? -11.445 14.844 -3.604 1 83.88 80 GLY B C 1
ATOM 2200 O O . GLY B 1 80 ? -10.625 14.242 -2.9 1 83.88 80 GLY B O 1
ATOM 2201 N N . GLU B 1 81 ? -11.797 16.031 -3.604 1 84.06 81 GLU B N 1
ATOM 2202 C CA . GLU B 1 81 ? -11.078 16.875 -2.652 1 84.06 81 GLU B CA 1
ATOM 2203 C C . GLU B 1 81 ? -11.578 16.641 -1.229 1 84.06 81 GLU B C 1
ATOM 2205 O O . GLU B 1 81 ? -12.734 16.266 -1.022 1 84.06 81 GLU B O 1
ATOM 2210 N N . ILE B 1 82 ? -10.664 16.781 -0.404 1 86.56 82 ILE B N 1
ATOM 2211 C CA . ILE B 1 82 ? -11.016 16.766 1.011 1 86.56 82 ILE B CA 1
ATOM 2212 C C . ILE B 1 82 ? -11.695 18.062 1.396 1 86.56 82 ILE B C 1
ATOM 2214 O O . ILE B 1 82 ? -11.273 19.141 0.97 1 86.56 82 ILE B O 1
ATOM 2218 N N . PRO B 1 83 ? -12.781 18.031 2.055 1 89.56 83 PRO B N 1
ATOM 2219 C CA . PRO B 1 83 ? -13.312 16.953 2.9 1 89.56 83 PRO B CA 1
ATOM 2220 C C . PRO B 1 83 ? -14.484 16.219 2.256 1 89.56 83 PRO B C 1
ATOM 2222 O O . PRO B 1 83 ? -15.281 15.586 2.955 1 89.56 83 PRO B O 1
ATOM 2225 N N . SER B 1 84 ? -14.633 16.25 1.07 1 84.81 84 SER B N 1
ATOM 2226 C CA . SER B 1 84 ? -15.766 15.609 0.408 1 84.81 84 SER B CA 1
ATOM 2227 C C . SER B 1 84 ? -15.602 14.094 0.384 1 84.81 84 SER B C 1
ATOM 2229 O O . SER B 1 84 ? -16.578 13.367 0.186 1 84.81 84 SER B O 1
ATOM 2231 N N . CYS B 1 85 ? -14.438 13.641 0.577 1 87.94 85 CYS B N 1
ATOM 2232 C CA . CYS B 1 85 ? -14.133 12.211 0.552 1 87.94 85 CYS B CA 1
ATOM 2233 C C . CYS B 1 85 ? -13.242 11.828 1.729 1 87.94 85 CYS B C 1
ATOM 2235 O O . CYS B 1 85 ? -12.508 12.664 2.258 1 87.94 85 CYS B O 1
ATOM 2237 N N . ASN B 1 86 ? -13.312 10.539 2.113 1 93.56 86 ASN B N 1
ATOM 2238 C CA . ASN B 1 86 ? -12.422 9.977 3.121 1 93.56 86 ASN B CA 1
ATOM 2239 C C . ASN B 1 86 ? -11.281 9.195 2.482 1 93.56 86 ASN B C 1
ATOM 2241 O O . ASN B 1 86 ? -11.477 8.484 1.495 1 93.56 86 ASN B O 1
ATOM 2245 N N . TYR B 1 87 ? -10.148 9.414 3.084 1 96.19 87 TYR B N 1
ATOM 2246 C CA . TYR B 1 87 ? -8.977 8.727 2.545 1 96.19 87 TYR B CA 1
ATOM 2247 C C . TYR B 1 87 ? -8.266 7.934 3.631 1 96.19 87 TYR B C 1
ATOM 2249 O O . TYR B 1 87 ? -8.156 8.391 4.773 1 96.19 87 TYR B O 1
ATOM 2257 N N . LEU B 1 88 ? -7.82 6.773 3.262 1 97.38 88 LEU B N 1
ATOM 2258 C CA . LEU B 1 88 ? -6.848 5.996 4.023 1 97.38 88 LEU B CA 1
ATOM 2259 C C . LEU B 1 88 ? -5.559 5.816 3.232 1 97.38 88 LEU B C 1
ATOM 2261 O O . LEU B 1 88 ? -5.57 5.281 2.123 1 97.38 88 LEU B O 1
ATOM 2265 N N . PHE B 1 89 ? -4.473 6.309 3.754 1 97.69 89 PHE B N 1
ATOM 2266 C CA . PHE B 1 89 ? -3.15 6.105 3.168 1 97.69 89 PHE B CA 1
ATOM 2267 C C . PHE B 1 89 ? -2.387 5.02 3.918 1 97.69 89 PHE B C 1
ATOM 2269 O O . PHE B 1 89 ? -2.199 5.113 5.133 1 97.69 89 PHE B O 1
ATOM 2276 N N . MET B 1 90 ? -1.808 4.074 3.174 1 96.75 90 MET B N 1
ATOM 2277 C CA . MET B 1 90 ? -1.388 2.797 3.742 1 96.75 90 MET B CA 1
ATOM 2278 C C . MET B 1 90 ? 0.09 2.826 4.117 1 96.75 90 MET B C 1
ATOM 2280 O O . MET B 1 90 ? 0.71 1.777 4.301 1 96.75 90 MET B O 1
ATOM 2284 N N . GLY B 1 91 ? 0.677 3.979 4.176 1 96.19 91 GLY B N 1
ATOM 2285 C CA . GLY B 1 91 ? 2.076 4.062 4.566 1 96.19 91 GLY B CA 1
ATOM 2286 C C . GLY B 1 91 ? 3.014 4.234 3.387 1 96.19 91 GLY B C 1
ATOM 2287 O O . GLY B 1 91 ? 2.57 4.297 2.238 1 96.19 91 GLY B O 1
ATOM 2288 N N . ASP B 1 92 ? 4.328 4.441 3.775 1 95.88 92 ASP B N 1
ATOM 2289 C CA . ASP B 1 92 ? 5.391 4.66 2.799 1 95.88 92 ASP B CA 1
ATOM 2290 C C . ASP B 1 92 ? 5.141 5.93 1.99 1 95.88 92 ASP B C 1
ATOM 2292 O O . ASP B 1 92 ? 5.059 5.887 0.762 1 95.88 92 ASP B O 1
ATOM 2296 N N . PHE B 1 93 ? 5.156 7.012 2.73 1 96.69 93 PHE B N 1
ATOM 2297 C CA . PHE B 1 93 ? 4.922 8.344 2.186 1 96.69 93 PHE B CA 1
ATOM 2298 C C . PHE B 1 93 ? 6.223 8.961 1.686 1 96.69 93 PHE B C 1
ATOM 2300 O O . PHE B 1 93 ? 6.215 9.766 0.753 1 96.69 93 PHE B O 1
ATOM 2307 N N . VAL B 1 94 ? 7.258 8.484 2.361 1 96.88 94 VAL B N 1
ATOM 2308 C CA . VAL B 1 94 ? 8.531 9.172 2.162 1 96.88 94 VAL B CA 1
ATOM 2309 C C . VAL B 1 94 ? 9.516 8.242 1.468 1 96.88 94 VAL B C 1
ATOM 2311 O O . VAL B 1 94 ? 9.219 7.07 1.228 1 96.88 94 VAL B O 1
ATOM 2314 N N . ASP B 1 95 ? 10.688 8.828 1.129 1 91.69 95 ASP B N 1
ATOM 2315 C CA . ASP B 1 95 ? 11.836 8.148 0.539 1 91.69 95 ASP B CA 1
ATOM 2316 C C . ASP B 1 95 ? 11.609 7.875 -0.947 1 91.69 95 ASP B C 1
ATOM 2318 O O . ASP B 1 95 ? 10.461 7.781 -1.398 1 91.69 95 ASP B O 1
ATOM 2322 N N . ARG B 1 96 ? 12.703 7.824 -1.773 1 81.38 96 ARG B N 1
ATOM 2323 C CA . ARG B 1 96 ? 12.789 7.422 -3.174 1 81.38 96 ARG B CA 1
ATOM 2324 C C . ARG B 1 96 ? 12.391 8.57 -4.098 1 81.38 96 ARG B C 1
ATOM 2326 O O . ARG B 1 96 ? 12.914 8.68 -5.211 1 81.38 96 ARG B O 1
ATOM 2333 N N . GLY B 1 97 ? 11.398 9.391 -3.605 1 76.62 97 GLY B N 1
ATOM 2334 C CA . GLY B 1 97 ? 11 10.516 -4.43 1 76.62 97 GLY B CA 1
ATOM 2335 C C . GLY B 1 97 ? 11.719 11.805 -4.066 1 76.62 97 GLY B C 1
ATOM 2336 O O . GLY B 1 97 ? 12.461 11.852 -3.084 1 76.62 97 GLY B O 1
ATOM 2337 N N . TYR B 1 98 ? 11.469 12.859 -4.891 1 85.44 98 TYR B N 1
ATOM 2338 C CA . TYR B 1 98 ? 12.164 14.133 -4.703 1 85.44 98 TYR B CA 1
ATOM 2339 C C . TYR B 1 98 ? 11.359 15.07 -3.818 1 85.44 98 TYR B C 1
ATOM 2341 O O . TYR B 1 98 ? 11.883 16.062 -3.32 1 85.44 98 TYR B O 1
ATOM 2349 N N . ASN B 1 99 ? 10.148 14.719 -3.59 1 96 99 ASN B N 1
ATOM 2350 C CA . ASN B 1 99 ? 9.273 15.617 -2.84 1 96 99 ASN B CA 1
ATOM 2351 C C . ASN B 1 99 ? 8.656 14.922 -1.634 1 96 99 ASN B C 1
ATOM 2353 O O . ASN B 1 99 ? 7.453 15.031 -1.396 1 96 99 ASN B O 1
ATOM 2357 N N . SER B 1 100 ? 9.484 14.148 -0.961 1 97.31 100 SER B N 1
ATOM 2358 C CA . SER B 1 100 ? 9.008 13.398 0.199 1 97.31 100 SER B CA 1
ATOM 2359 C C . SER B 1 100 ? 8.539 14.336 1.306 1 97.31 100 SER B C 1
ATOM 2361 O O . SER B 1 100 ? 7.516 14.086 1.948 1 97.31 100 SER B O 1
ATOM 2363 N N . VAL B 1 101 ? 9.289 15.453 1.485 1 97.88 101 VAL B N 1
ATOM 2364 C CA . VAL B 1 101 ? 8.961 16.391 2.557 1 97.88 101 VAL B CA 1
ATOM 2365 C C . VAL B 1 101 ? 7.605 17.031 2.287 1 97.88 101 VAL B C 1
ATOM 2367 O O . VAL B 1 101 ? 6.723 17.016 3.15 1 97.88 101 VAL B O 1
ATOM 2370 N N . GLU B 1 102 ? 7.391 17.516 1.109 1 97.75 102 GLU B N 1
ATOM 2371 C CA . GLU B 1 102 ? 6.125 18.141 0.74 1 97.75 102 GLU B CA 1
ATOM 2372 C C . GLU B 1 102 ? 4.973 17.141 0.795 1 97.75 102 GLU B C 1
ATOM 2374 O O . GLU B 1 102 ? 3.879 17.469 1.256 1 97.75 102 GLU B O 1
ATOM 2379 N N . THR B 1 103 ? 5.227 15.93 0.351 1 97.75 103 THR B N 1
ATOM 2380 C CA . THR B 1 103 ? 4.211 14.883 0.341 1 97.75 103 THR B CA 1
ATOM 2381 C C . THR B 1 103 ? 3.736 14.578 1.759 1 97.75 103 THR B C 1
ATOM 2383 O O . THR B 1 103 ? 2.537 14.625 2.043 1 97.75 103 THR B O 1
ATOM 2386 N N . PHE B 1 104 ? 4.707 14.398 2.625 1 98.62 104 PHE B N 1
ATOM 2387 C CA . PHE B 1 104 ? 4.359 14.016 3.988 1 98.62 104 PHE B CA 1
ATOM 2388 C C . PHE B 1 104 ? 3.699 15.18 4.723 1 98.62 104 PHE B C 1
ATOM 2390 O O . PHE B 1 104 ? 2.676 15 5.387 1 98.62 104 PHE B O 1
ATOM 2397 N N . LEU B 1 105 ? 4.27 16.312 4.57 1 98.69 105 LEU B N 1
ATOM 2398 C CA . LEU B 1 105 ? 3.744 17.469 5.293 1 98.69 105 LEU B CA 1
ATOM 2399 C C . LEU B 1 105 ? 2.365 17.859 4.766 1 98.69 105 LEU B C 1
ATOM 2401 O O . LEU B 1 105 ? 1.515 18.328 5.527 1 98.69 105 LEU B O 1
ATOM 2405 N N . TRP B 1 106 ? 2.133 17.656 3.506 1 98.12 106 TRP B N 1
ATOM 2406 C CA . TRP B 1 106 ? 0.801 17.906 2.961 1 98.12 106 TRP B CA 1
ATOM 2407 C C . TRP B 1 106 ? -0.225 16.969 3.578 1 98.12 106 TRP B C 1
ATOM 2409 O O . TRP B 1 106 ? -1.279 17.406 4.043 1 98.12 106 TRP B O 1
ATOM 2419 N N . LEU B 1 107 ? 0.089 15.703 3.625 1 98.19 107 LEU B N 1
ATOM 2420 C CA . LEU B 1 107 ? -0.79 14.719 4.246 1 98.19 107 LEU B CA 1
ATOM 2421 C C . LEU B 1 107 ? -1.023 15.055 5.719 1 98.19 107 LEU B C 1
ATOM 2423 O O . LEU B 1 107 ? -2.152 14.961 6.207 1 98.19 107 LEU B O 1
ATOM 2427 N N . LEU B 1 108 ? 0.043 15.445 6.348 1 98.56 108 LEU B N 1
ATOM 2428 C CA . LEU B 1 108 ? -0.053 15.773 7.766 1 98.56 108 LEU B CA 1
ATOM 2429 C C . LEU B 1 108 ? -0.949 16.984 7.984 1 98.56 108 LEU B C 1
ATOM 2431 O O . LEU B 1 108 ? -1.78 17 8.898 1 98.56 108 LEU B O 1
ATOM 2435 N N . ALA B 1 109 ? -0.743 18 7.168 1 98.44 109 ALA B N 1
ATOM 2436 C CA . ALA B 1 109 ? -1.563 19.203 7.273 1 98.44 109 ALA B CA 1
ATOM 2437 C C . ALA B 1 109 ? -3.037 18.875 7.035 1 98.44 109 ALA B C 1
ATOM 2439 O O . ALA B 1 109 ? -3.912 19.422 7.719 1 98.44 109 ALA B O 1
ATOM 2440 N N . LEU B 1 110 ? -3.318 18.062 6.105 1 97.81 110 LEU B N 1
ATOM 2441 C CA . LEU B 1 110 ? -4.688 17.625 5.848 1 97.81 110 LEU B CA 1
ATOM 2442 C C . LEU B 1 110 ? -5.25 16.859 7.035 1 97.81 110 LEU B C 1
ATOM 2444 O O . LEU B 1 110 ? -6.422 17.016 7.387 1 97.81 110 LEU B O 1
ATOM 2448 N N . LYS B 1 111 ? -4.43 16.031 7.652 1 98 111 LYS B N 1
ATOM 2449 C CA . LYS B 1 111 ? -4.836 15.297 8.852 1 98 111 LYS B CA 1
ATOM 2450 C C . LYS B 1 111 ? -5.203 16.25 9.977 1 98 111 LYS B C 1
ATOM 2452 O O . LYS B 1 111 ? -6.203 16.047 10.672 1 98 111 LYS B O 1
ATOM 2457 N N . VAL B 1 112 ? -4.445 17.25 10.102 1 98.12 112 VAL B N 1
ATOM 2458 C CA . VAL B 1 112 ? -4.691 18.219 11.164 1 98.12 112 VAL B CA 1
ATOM 2459 C C . VAL B 1 112 ? -5.957 19.016 10.852 1 98.12 112 VAL B C 1
ATOM 2461 O O . VAL B 1 112 ? -6.789 19.234 11.734 1 98.12 112 VAL B O 1
ATOM 2464 N N . ARG B 1 113 ? -6.129 19.375 9.648 1 97.44 113 ARG B N 1
ATOM 2465 C CA . ARG B 1 113 ? -7.266 20.203 9.242 1 97.44 113 ARG B CA 1
ATOM 2466 C C . ARG B 1 113 ? -8.562 19.406 9.266 1 97.44 113 ARG B C 1
ATOM 2468 O O . ARG B 1 113 ? -9.617 19.938 9.609 1 97.44 113 ARG B O 1
ATOM 2475 N N . TYR B 1 114 ? -8.492 18.156 8.859 1 96.38 114 TYR B N 1
ATOM 2476 C CA . TYR B 1 114 ? -9.648 17.281 8.758 1 96.38 114 TYR B CA 1
ATOM 2477 C C . TYR B 1 114 ? -9.359 15.922 9.383 1 96.38 114 TYR B C 1
ATOM 2479 O O . TYR B 1 114 ? -9.305 14.914 8.68 1 96.38 114 TYR B O 1
ATOM 2487 N N . PRO B 1 115 ? -9.289 15.805 10.664 1 96.38 115 PRO B N 1
ATOM 2488 C CA . PRO B 1 115 ? -8.797 14.609 11.352 1 96.38 115 PRO B CA 1
ATOM 2489 C C . PRO B 1 115 ? -9.664 13.383 11.086 1 96.38 115 PRO B C 1
ATOM 2491 O O . PRO B 1 115 ? -9.172 12.25 11.117 1 96.38 115 PRO B O 1
ATOM 2494 N N . SER B 1 116 ? -10.914 13.586 10.727 1 94.81 116 SER B N 1
ATOM 2495 C CA . SER B 1 116 ? -11.812 12.453 10.531 1 94.81 116 SER B CA 1
ATOM 2496 C C . SER B 1 116 ? -11.836 12.023 9.07 1 94.81 116 SER B C 1
ATOM 2498 O O . SER B 1 116 ? -12.43 10.992 8.727 1 94.81 116 SER B O 1
ATOM 2500 N N . LYS B 1 117 ? -11.164 12.773 8.219 1 96.19 117 LYS B N 1
ATOM 2501 C CA . LYS B 1 117 ? -11.273 12.516 6.785 1 96.19 117 LYS B CA 1
ATOM 2502 C C . LYS B 1 117 ? -9.984 11.891 6.246 1 96.19 117 LYS B C 1
ATOM 2504 O O . LYS B 1 117 ? -9.984 11.297 5.164 1 96.19 117 LYS B O 1
ATOM 2509 N N . ILE B 1 118 ? -8.898 12.031 6.973 1 97.31 118 ILE B N 1
ATOM 2510 C CA . ILE B 1 118 ? -7.594 11.523 6.566 1 97.31 118 ILE B CA 1
ATOM 2511 C C . ILE B 1 118 ? -7.078 10.539 7.617 1 97.31 118 ILE B C 1
ATOM 2513 O O . ILE B 1 118 ? -6.914 10.891 8.781 1 97.31 118 ILE B O 1
ATOM 2517 N N . THR B 1 119 ? -6.871 9.328 7.203 1 97.62 119 THR B N 1
ATOM 2518 C CA . THR B 1 119 ? -6.227 8.328 8.047 1 97.62 119 THR B CA 1
ATOM 2519 C C . THR B 1 119 ? -4.871 7.926 7.477 1 97.62 119 THR B C 1
ATOM 2521 O O . THR B 1 119 ? -4.75 7.664 6.277 1 97.62 119 THR B O 1
ATOM 2524 N N . LEU B 1 120 ? -3.879 7.957 8.312 1 98 120 LEU B N 1
ATOM 2525 C CA . LEU B 1 120 ? -2.516 7.59 7.941 1 98 120 LEU B CA 1
ATOM 2526 C C . LEU B 1 120 ? -2.037 6.391 8.758 1 98 120 LEU B C 1
ATOM 2528 O O . LEU B 1 120 ? -2 6.449 9.992 1 98 120 LEU B O 1
ATOM 2532 N N . ILE B 1 121 ? -1.694 5.316 8.086 1 95.69 121 ILE B N 1
ATOM 2533 C CA . ILE B 1 121 ? -1.083 4.223 8.836 1 95.69 121 ILE B CA 1
ATOM 2534 C C . ILE B 1 121 ? 0.399 4.121 8.484 1 95.69 121 ILE B C 1
ATOM 2536 O O . ILE B 1 121 ? 0.823 4.574 7.418 1 95.69 121 ILE B O 1
ATOM 2540 N N . ARG B 1 122 ? 1.147 3.541 9.352 1 96 122 ARG B N 1
ATOM 2541 C CA . ARG B 1 122 ? 2.605 3.533 9.281 1 96 122 ARG B CA 1
ATOM 2542 C C . ARG B 1 122 ? 3.104 2.469 8.312 1 96 122 ARG B C 1
ATOM 2544 O O . ARG B 1 122 ? 2.594 1.348 8.297 1 96 122 ARG B O 1
ATOM 2551 N N . GLY B 1 123 ? 3.971 2.812 7.434 1 94.38 123 GLY B N 1
ATOM 2552 C CA . GLY B 1 123 ? 4.734 1.859 6.645 1 94.38 123 GLY B CA 1
ATOM 2553 C C . GLY B 1 123 ? 6.137 1.636 7.176 1 94.38 123 GLY B C 1
ATOM 2554 O O . GLY B 1 123 ? 6.508 2.18 8.219 1 94.38 123 GLY B O 1
ATOM 2555 N N . ASN B 1 124 ? 6.898 0.809 6.504 1 91.69 124 ASN B N 1
ATOM 2556 C CA . ASN B 1 124 ? 8.227 0.503 7.02 1 91.69 124 ASN B CA 1
ATOM 2557 C C . ASN B 1 124 ? 9.195 1.666 6.809 1 91.69 124 ASN B C 1
ATOM 2559 O O . ASN B 1 124 ? 10.195 1.785 7.516 1 91.69 124 ASN B O 1
ATOM 2563 N N . HIS B 1 125 ? 8.922 2.574 5.902 1 94.31 125 HIS B N 1
ATOM 2564 C CA . HIS B 1 125 ? 9.797 3.709 5.645 1 94.31 125 HIS B CA 1
ATOM 2565 C C . HIS B 1 125 ? 9.562 4.828 6.652 1 94.31 125 HIS B C 1
ATOM 2567 O O . HIS B 1 125 ? 10.375 5.75 6.766 1 94.31 125 HIS B O 1
ATOM 2573 N N . GLU B 1 126 ? 8.461 4.793 7.363 1 96.25 126 GLU B N 1
ATOM 2574 C CA . GLU B 1 126 ? 8.234 5.746 8.445 1 96.25 126 GLU B CA 1
ATOM 2575 C C . GLU B 1 126 ? 8.969 5.336 9.711 1 96.25 126 GLU B C 1
ATOM 2577 O O . GLU B 1 126 ? 8.344 5.09 10.75 1 96.25 126 GLU B O 1
ATOM 2582 N N . SER B 1 127 ? 10.289 5.312 9.539 1 94.94 127 SER B N 1
ATOM 2583 C CA . SER B 1 127 ? 11.219 4.969 10.602 1 94.94 127 SER B CA 1
ATOM 2584 C C . SER B 1 127 ? 12.5 5.785 10.5 1 94.94 127 SER B C 1
ATOM 2586 O O . SER B 1 127 ? 12.938 6.133 9.406 1 94.94 127 SER B O 1
ATOM 2588 N N . ARG B 1 128 ? 13.109 6.141 11.633 1 96.44 128 ARG B N 1
ATOM 2589 C CA . ARG B 1 128 ? 14.344 6.918 11.672 1 96.44 128 ARG B CA 1
ATOM 2590 C C . ARG B 1 128 ? 15.477 6.195 10.945 1 96.44 128 ARG B C 1
ATOM 2592 O O . ARG B 1 128 ? 16.156 6.785 10.109 1 96.44 128 ARG B O 1
ATOM 2599 N N . GLN B 1 129 ? 15.602 4.938 11.188 1 94.88 129 GLN B N 1
ATOM 2600 C CA . GLN B 1 129 ? 16.703 4.152 10.625 1 94.88 129 GLN B CA 1
ATOM 2601 C C . GLN B 1 129 ? 16.609 4.078 9.102 1 94.88 129 GLN B C 1
ATOM 2603 O O . GLN B 1 129 ? 17.594 4.32 8.406 1 94.88 129 GLN B O 1
ATOM 2608 N N . ILE B 1 130 ? 15.477 3.85 8.648 1 94.06 130 ILE B N 1
ATOM 2609 C CA . ILE B 1 130 ? 15.297 3.65 7.215 1 94.06 130 ILE B CA 1
ATOM 2610 C C . ILE B 1 130 ? 15.43 4.988 6.488 1 94.06 130 ILE B C 1
ATOM 2612 O O . ILE B 1 130 ? 16.078 5.066 5.438 1 94.06 130 ILE B O 1
ATOM 2616 N N . THR B 1 131 ? 14.906 6.059 7.016 1 96.19 131 THR B N 1
ATOM 2617 C CA . THR B 1 131 ? 14.898 7.344 6.328 1 96.19 131 THR B CA 1
ATOM 2618 C C . THR B 1 131 ? 16.312 7.922 6.258 1 96.19 131 THR B C 1
ATOM 2620 O O . THR B 1 131 ? 16.578 8.82 5.457 1 96.19 131 THR B O 1
ATOM 2623 N N . GLN B 1 132 ? 17.188 7.426 7.051 1 95.81 132 GLN B N 1
ATOM 2624 C CA . GLN B 1 132 ? 18.578 7.879 7.02 1 95.81 132 GLN B CA 1
ATOM 2625 C C . GLN B 1 132 ? 19.312 7.316 5.812 1 95.81 132 GLN B C 1
ATOM 2627 O O . GLN B 1 132 ? 20.281 7.91 5.336 1 95.81 132 GLN B O 1
ATOM 2632 N N . VAL B 1 133 ? 18.766 6.211 5.242 1 93.44 133 VAL B N 1
ATOM 2633 C CA . VAL B 1 133 ? 19.547 5.535 4.215 1 93.44 133 VAL B CA 1
ATOM 2634 C C . VAL B 1 133 ? 18.812 5.613 2.875 1 93.44 133 VAL B C 1
ATOM 2636 O O . VAL B 1 133 ? 19.391 5.305 1.828 1 93.44 133 VAL B O 1
ATOM 2639 N N . TYR B 1 134 ? 17.609 6.137 2.871 1 92.88 134 TYR B N 1
ATOM 2640 C CA . TYR B 1 134 ? 16.828 6.062 1.635 1 92.88 134 TYR B CA 1
ATOM 2641 C C . TYR B 1 134 ? 16.469 7.453 1.128 1 92.88 134 TYR B C 1
ATOM 2643 O O . TYR B 1 134 ? 15.727 7.594 0.158 1 92.88 134 TYR B O 1
ATOM 2651 N N . GLY B 1 135 ? 16.953 8.539 1.784 1 94.19 135 GLY B N 1
ATOM 2652 C CA . GLY B 1 135 ? 16.953 9.828 1.107 1 94.19 135 GLY B CA 1
ATOM 2653 C C . GLY B 1 135 ? 16.156 10.891 1.842 1 94.19 135 GLY B C 1
ATOM 2654 O O . GLY B 1 135 ? 16.344 12.086 1.597 1 94.19 135 GLY B O 1
ATOM 2655 N N . PHE B 1 136 ? 15.234 10.469 2.744 1 97.88 136 PHE B N 1
ATOM 2656 C CA . PHE B 1 136 ? 14.406 11.461 3.418 1 97.88 136 PHE B CA 1
ATOM 2657 C C . PHE B 1 136 ? 15.25 12.367 4.301 1 97.88 136 PHE B C 1
ATOM 2659 O O . PHE B 1 136 ? 15.062 13.586 4.309 1 97.88 136 PHE B O 1
ATOM 2666 N N . TYR B 1 137 ? 16.141 11.758 5.043 1 97.75 137 TYR B N 1
ATOM 2667 C CA . TYR B 1 137 ? 17.062 12.523 5.883 1 97.75 137 TYR B CA 1
ATOM 2668 C C . TYR B 1 137 ? 17.844 13.539 5.055 1 97.75 137 TYR B C 1
ATOM 2670 O O . TYR B 1 137 ? 17.875 14.727 5.395 1 97.75 137 TYR B O 1
ATOM 2678 N N . GLU B 1 138 ? 18.422 13.078 3.963 1 97.19 138 GLU B N 1
ATOM 2679 C CA . GLU B 1 138 ? 19.219 13.945 3.096 1 97.19 138 GLU B CA 1
ATOM 2680 C C . GLU B 1 138 ? 18.359 15.062 2.506 1 97.19 138 GLU B C 1
ATOM 2682 O O . GLU B 1 138 ? 18.828 16.203 2.371 1 97.19 138 GLU B O 1
ATOM 2687 N N . GLU B 1 139 ? 17.172 14.703 2.129 1 97.44 139 GLU B N 1
ATOM 2688 C CA . GLU B 1 139 ? 16.266 15.711 1.577 1 97.44 139 GLU B CA 1
ATOM 2689 C C . GLU B 1 139 ? 15.984 16.812 2.592 1 97.44 139 GLU B C 1
ATOM 2691 O O . GLU B 1 139 ? 16.016 18 2.254 1 97.44 139 GLU B O 1
ATOM 2696 N N . CYS B 1 140 ? 15.688 16.438 3.826 1 97.62 140 CYS B N 1
ATOM 2697 C CA . CYS B 1 140 ? 15.461 17.406 4.883 1 97.62 140 CYS B CA 1
ATOM 2698 C C . CYS B 1 140 ? 16.672 18.312 5.082 1 97.62 140 CYS B C 1
ATOM 2700 O O . CYS B 1 140 ? 16.547 19.531 5.191 1 97.62 140 CYS B O 1
ATOM 2702 N N . MET B 1 141 ? 17.844 17.703 5.074 1 97.19 141 MET B N 1
ATOM 2703 C CA . MET B 1 141 ? 19.078 18.469 5.246 1 97.19 141 MET B CA 1
ATOM 2704 C C . MET B 1 141 ? 19.266 19.453 4.098 1 97.19 141 MET B C 1
ATOM 2706 O O . MET B 1 141 ? 19.672 20.594 4.32 1 97.19 141 MET B O 1
ATOM 2710 N N . ARG B 1 142 ? 19.031 19 2.943 1 96.75 142 ARG B N 1
ATOM 2711 C CA . ARG B 1 142 ? 19.219 19.828 1.753 1 96.75 142 ARG B CA 1
ATOM 2712 C C . ARG B 1 142 ? 18.266 21.016 1.747 1 96.75 142 ARG B C 1
ATOM 2714 O O . ARG B 1 142 ? 18.672 22.141 1.451 1 96.75 142 ARG B O 1
ATOM 2721 N N . LYS B 1 143 ? 17.062 20.797 2.129 1 96.81 143 LYS B N 1
ATOM 2722 C CA . LYS B 1 143 ? 16.031 21.812 2.01 1 96.81 143 LYS B CA 1
ATOM 2723 C C . LYS B 1 143 ? 16.062 22.781 3.186 1 96.81 143 LYS B C 1
ATOM 2725 O O . LYS B 1 143 ? 15.773 23.969 3.029 1 96.81 143 LYS B O 1
ATOM 2730 N N . PHE B 1 144 ? 16.469 22.281 4.312 1 97.75 144 PHE B N 1
ATOM 2731 C CA . PHE B 1 144 ? 16.312 23.109 5.5 1 97.75 144 PHE B CA 1
ATOM 2732 C C . PHE B 1 144 ? 17.656 23.422 6.133 1 97.75 144 PHE B C 1
ATOM 2734 O O . PHE B 1 144 ? 17.766 24.297 6.996 1 97.75 144 PHE B O 1
ATOM 2741 N N . GLY B 1 145 ? 18.719 22.703 5.816 1 97 145 GLY B N 1
ATOM 2742 C CA . GLY B 1 145 ? 20.031 22.922 6.383 1 97 145 GLY B CA 1
ATOM 2743 C C . GLY B 1 145 ? 20.125 22.547 7.848 1 97 145 GLY B C 1
ATOM 2744 O O . GLY B 1 145 ? 20.969 23.062 8.578 1 97 145 GLY B O 1
ATOM 2745 N N . SER B 1 146 ? 19.172 21.781 8.258 1 96.31 146 SER B N 1
ATOM 2746 C CA . SER B 1 146 ? 19.094 21.391 9.656 1 96.31 146 SER B CA 1
ATOM 2747 C C . SER B 1 146 ? 18.438 20.016 9.812 1 96.31 146 SER B C 1
ATOM 2749 O O . SER B 1 146 ? 17.609 19.625 8.984 1 96.31 146 SER B O 1
ATOM 2751 N N . VAL B 1 147 ? 18.75 19.344 10.898 1 97.88 147 VAL B N 1
ATOM 2752 C CA . VAL B 1 147 ? 18.234 18 11.18 1 97.88 147 VAL B CA 1
ATOM 2753 C C . VAL B 1 147 ? 16.844 18.109 11.805 1 97.88 147 VAL B C 1
ATOM 2755 O O . VAL B 1 147 ? 16.109 17.109 11.875 1 97.88 147 VAL B O 1
ATOM 2758 N N . ASN B 1 148 ? 16.469 19.25 12.188 1 98.5 148 ASN B N 1
ATOM 2759 C CA . ASN B 1 148 ? 15.297 19.438 13.023 1 98.5 148 ASN B CA 1
ATOM 2760 C C . ASN B 1 148 ? 14.031 18.953 12.32 1 98.5 148 ASN B C 1
ATOM 2762 O O . ASN B 1 148 ? 13.211 18.25 12.914 1 98.5 148 ASN B O 1
ATOM 2766 N N . VAL B 1 149 ? 13.859 19.297 11.07 1 98.5 149 VAL B N 1
ATOM 2767 C CA . VAL B 1 149 ? 12.656 18.922 10.344 1 98.5 149 VAL B CA 1
ATOM 2768 C C . VAL B 1 1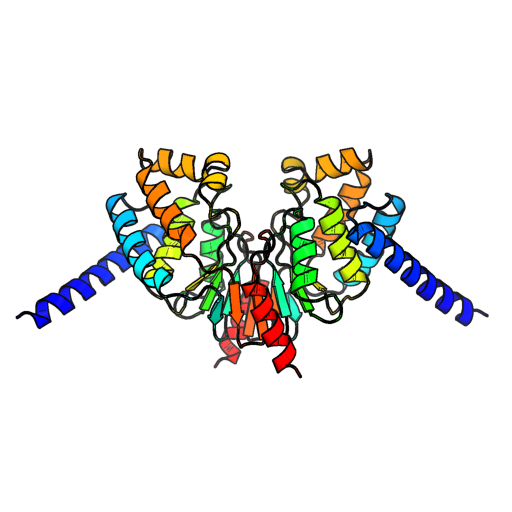49 ? 12.57 17.391 10.258 1 98.5 149 VAL B C 1
ATOM 2770 O O . VAL B 1 149 ? 11.492 16.812 10.438 1 98.5 149 VAL B O 1
ATOM 2773 N N . TRP B 1 150 ? 13.695 16.781 9.984 1 98.56 150 TRP B N 1
ATOM 2774 C CA . TRP B 1 150 ? 13.734 15.328 9.992 1 98.56 150 TRP B CA 1
ATOM 2775 C C . TRP B 1 150 ? 13.305 14.781 11.352 1 98.56 150 TRP B C 1
ATOM 2777 O O . TRP B 1 150 ? 12.492 13.852 11.422 1 98.56 150 TRP B O 1
ATOM 2787 N N . ARG B 1 151 ? 13.758 15.367 12.406 1 98.69 151 ARG B N 1
ATOM 2788 C CA . ARG B 1 151 ? 13.414 14.93 13.758 1 98.69 151 ARG B CA 1
ATOM 2789 C C . ARG B 1 151 ? 11.93 15.125 14.039 1 98.69 151 ARG B C 1
ATOM 2791 O O . ARG B 1 151 ? 11.273 14.234 14.578 1 98.69 151 ARG B O 1
ATOM 2798 N N . TYR B 1 152 ? 11.438 16.297 13.68 1 98.69 152 TYR B N 1
ATOM 2799 C CA . TYR B 1 152 ? 10.016 16.562 13.875 1 98.69 152 TYR B CA 1
ATOM 2800 C C . TYR B 1 152 ? 9.156 15.516 13.172 1 98.69 152 TYR B C 1
ATOM 2802 O O . TYR B 1 152 ? 8.219 14.977 13.766 1 98.69 152 TYR B O 1
ATOM 2810 N N . CYS B 1 153 ? 9.539 15.219 11.945 1 98.5 153 CYS B N 1
ATOM 2811 C CA . CYS B 1 153 ? 8.766 14.273 11.148 1 98.5 153 CYS B CA 1
ATOM 2812 C C . CYS B 1 153 ? 8.875 12.867 11.703 1 98.5 153 CYS B C 1
ATOM 2814 O O . CYS B 1 153 ? 7.879 12.156 11.82 1 98.5 153 CYS B O 1
ATOM 2816 N N . THR B 1 154 ? 10.078 12.477 12.078 1 98.31 154 THR B N 1
ATOM 2817 C CA . THR B 1 154 ? 10.266 11.109 12.547 1 98.31 154 THR B CA 1
ATOM 2818 C C . THR B 1 154 ? 9.609 10.914 13.914 1 98.31 154 THR B C 1
ATOM 2820 O O . THR B 1 154 ? 9.148 9.82 14.242 1 98.31 154 THR B O 1
ATOM 2823 N N . ASP B 1 155 ? 9.5 11.969 14.68 1 98.06 155 ASP B N 1
ATOM 2824 C CA . ASP B 1 155 ? 8.727 11.898 15.914 1 98.06 155 ASP B CA 1
ATOM 2825 C C . ASP B 1 155 ? 7.258 11.594 15.633 1 98.06 155 ASP B C 1
ATOM 2827 O O . ASP B 1 155 ? 6.625 10.844 16.375 1 98.06 155 ASP B O 1
ATOM 2831 N N . ILE B 1 156 ? 6.754 12.133 14.57 1 98.38 156 ILE B N 1
ATOM 2832 C CA . ILE B 1 156 ? 5.371 11.891 14.172 1 98.38 156 ILE B CA 1
ATOM 2833 C C . ILE B 1 156 ? 5.199 10.438 13.758 1 98.38 156 ILE B C 1
ATOM 2835 O O . ILE B 1 156 ? 4.168 9.82 14.047 1 98.38 156 ILE B O 1
ATOM 2839 N N . PHE B 1 157 ? 6.238 9.867 13.086 1 97.75 157 PHE B N 1
ATOM 2840 C CA . PHE B 1 157 ? 6.172 8.492 12.609 1 97.75 157 PHE B CA 1
ATOM 2841 C C . PHE B 1 157 ? 5.824 7.535 13.742 1 97.75 157 PHE B C 1
ATOM 2843 O O . PHE B 1 157 ? 5.059 6.59 13.555 1 97.75 157 PHE B O 1
ATOM 2850 N N . ASP B 1 158 ? 6.246 7.848 14.93 1 95.38 158 ASP B N 1
ATOM 2851 C CA . ASP B 1 158 ? 6.098 6.973 16.094 1 95.38 158 ASP B CA 1
ATOM 2852 C C . ASP B 1 158 ? 4.641 6.902 16.547 1 95.38 158 ASP B C 1
ATOM 2854 O O . ASP B 1 158 ? 4.262 5.992 17.281 1 95.38 158 ASP B O 1
ATOM 2858 N N . TYR B 1 159 ? 3.863 7.766 16.062 1 96.38 159 TYR B N 1
ATOM 2859 C CA . TYR B 1 159 ? 2.506 7.848 16.594 1 96.38 159 TYR B CA 1
ATOM 2860 C C . TYR B 1 159 ? 1.485 7.469 15.516 1 96.38 159 TYR B C 1
ATOM 2862 O O . TYR B 1 159 ? 0.279 7.465 15.773 1 96.38 159 TYR B O 1
ATOM 2870 N N . LEU B 1 160 ? 1.975 7.113 14.344 1 96.38 160 LEU B N 1
ATOM 2871 C CA . LEU B 1 160 ? 1.06 6.68 13.297 1 96.38 160 LEU B CA 1
ATOM 2872 C C . LEU B 1 160 ? 0.415 5.344 13.656 1 96.38 160 LEU B C 1
ATOM 2874 O O . LEU B 1 160 ? 1.071 4.465 14.219 1 96.38 160 LEU B O 1
ATOM 2878 N N . SER B 1 161 ? -0.844 5.234 13.336 1 93.38 161 SER B N 1
ATOM 2879 C CA . SER B 1 161 ? -1.561 3.982 13.555 1 93.38 161 SER B CA 1
ATOM 2880 C C . SER B 1 161 ? -0.951 2.846 12.742 1 93.38 161 SER B C 1
ATOM 2882 O O . SER B 1 161 ? -0.278 3.086 11.734 1 93.38 161 SER B O 1
ATOM 2884 N N . LEU B 1 162 ? -1.243 1.654 13.219 1 91.38 162 LEU B N 1
ATOM 2885 C CA . LEU B 1 162 ? -0.599 0.504 12.594 1 91.38 162 LEU B CA 1
ATOM 2886 C C . LEU B 1 162 ? -1.532 -0.163 11.594 1 91.38 162 LEU B C 1
ATOM 2888 O O . LEU B 1 162 ? -1.077 -0.872 10.695 1 91.38 162 LEU B O 1
ATOM 2892 N N . SER B 1 163 ? -2.793 0.013 11.781 1 93.44 163 SER B N 1
ATOM 2893 C CA . SER B 1 163 ? -3.785 -0.609 10.906 1 93.44 163 SER B CA 1
ATOM 2894 C C . SER B 1 163 ? -5.098 0.163 10.922 1 93.44 163 SER B C 1
ATOM 2896 O O . SER B 1 163 ? -5.227 1.164 11.633 1 93.44 163 SER B O 1
ATOM 2898 N N . ALA B 1 164 ? -5.992 -0.25 10.031 1 94.06 164 ALA B N 1
ATOM 2899 C CA . ALA B 1 164 ? -7.32 0.352 9.984 1 94.06 164 ALA B CA 1
ATOM 2900 C C . ALA B 1 164 ? -8.391 -0.705 9.734 1 94.06 164 ALA B C 1
ATOM 2902 O O . ALA B 1 164 ? -8.117 -1.747 9.133 1 94.06 164 ALA B O 1
ATOM 2903 N N . MET B 1 165 ? -9.523 -0.442 10.258 1 93.31 165 MET B N 1
ATOM 2904 C CA . MET B 1 165 ? -10.727 -1.242 10.039 1 93.31 165 MET B CA 1
ATOM 2905 C C . MET B 1 165 ? -11.828 -0.406 9.398 1 93.31 165 MET B C 1
ATOM 2907 O O . MET B 1 165 ? -12.227 0.627 9.938 1 93.31 165 MET B O 1
ATOM 2911 N N . ILE B 1 166 ? -12.297 -0.884 8.211 1 93.75 166 ILE B N 1
ATOM 2912 C CA . ILE B 1 166 ? -13.359 -0.158 7.531 1 93.75 166 ILE B CA 1
ATOM 2913 C C . ILE B 1 166 ? -14.68 -0.913 7.68 1 93.75 166 ILE B C 1
ATOM 2915 O O . ILE B 1 166 ? -14.805 -2.051 7.223 1 93.75 166 ILE B O 1
ATOM 2919 N N . GLY B 1 167 ? -15.711 -0.321 8.227 1 89.25 167 GLY B N 1
ATOM 2920 C CA . GLY B 1 167 ? -17.016 -0.93 8.406 1 89.25 167 GLY B CA 1
ATOM 2921 C C . GLY B 1 167 ? -16.953 -2.283 9.094 1 89.25 167 GLY B C 1
ATOM 2922 O O . GLY B 1 167 ? -17.719 -3.189 8.75 1 89.25 167 GLY B O 1
ATOM 2923 N N . ASP B 1 168 ? -16.016 -2.641 9.758 1 86.19 168 ASP B N 1
ATOM 2924 C CA . ASP B 1 168 ? -15.836 -3.855 10.547 1 86.19 168 ASP B CA 1
ATOM 2925 C C . ASP B 1 168 ? -15.633 -5.07 9.648 1 86.19 168 ASP B C 1
ATOM 2927 O O . ASP B 1 168 ? -15.727 -6.211 10.102 1 86.19 168 ASP B O 1
ATOM 2931 N N . ARG B 1 169 ? -15.438 -4.809 8.391 1 89.62 169 ARG B N 1
ATOM 2932 C CA . ARG B 1 169 ? -15.359 -5.949 7.484 1 89.62 169 ARG B CA 1
ATOM 2933 C C . ARG B 1 169 ? -14.117 -5.859 6.602 1 89.62 169 ARG B C 1
ATOM 2935 O O . ARG B 1 169 ? -13.766 -6.824 5.922 1 89.62 169 ARG B O 1
ATOM 2942 N N . VAL B 1 170 ? -13.531 -4.77 6.609 1 93.25 170 VAL B N 1
ATOM 2943 C CA . VAL B 1 170 ? -12.336 -4.578 5.797 1 93.25 170 VAL B CA 1
ATOM 2944 C C . VAL B 1 170 ? -11.164 -4.184 6.691 1 93.25 170 VAL B C 1
ATOM 2946 O O . VAL B 1 170 ? -11.195 -3.133 7.34 1 93.25 170 VAL B O 1
ATOM 2949 N N . PHE B 1 171 ? -10.18 -5.051 6.77 1 93.75 171 PHE B N 1
ATOM 2950 C CA . PHE B 1 171 ? -9.008 -4.801 7.602 1 93.75 171 PHE B CA 1
ATOM 2951 C C . PHE B 1 171 ? -7.805 -4.414 6.75 1 93.75 171 PHE B C 1
ATOM 2953 O O . PHE B 1 171 ? -7.504 -5.078 5.754 1 93.75 171 PHE B O 1
ATOM 2960 N N . CYS B 1 172 ? -7.066 -3.338 7.113 1 94.94 172 CYS B N 1
ATOM 2961 C CA . CYS B 1 172 ? -5.992 -2.779 6.301 1 94.94 172 CYS B CA 1
ATOM 2962 C C . CYS B 1 172 ? -4.688 -2.732 7.082 1 94.94 172 CYS B C 1
ATOM 2964 O O . CYS B 1 172 ? -4.641 -2.205 8.195 1 94.94 172 CYS B O 1
ATOM 2966 N N . VAL B 1 173 ? -3.645 -3.234 6.5 1 93.19 173 VAL B N 1
ATOM 2967 C CA . VAL B 1 173 ? -2.312 -3.195 7.098 1 93.19 173 VAL B CA 1
ATOM 2968 C C . VAL B 1 173 ? -1.275 -2.869 6.027 1 93.19 173 VAL B C 1
ATOM 2970 O O . VAL B 1 173 ? -1.515 -3.086 4.836 1 93.19 173 VAL B O 1
ATOM 2973 N N . HIS B 1 174 ? -0.11 -2.344 6.574 1 90.25 174 HIS B N 1
ATOM 2974 C CA . HIS B 1 174 ? 1.022 -2.207 5.668 1 90.25 174 HIS B CA 1
ATOM 2975 C C . HIS B 1 174 ? 1.691 -3.555 5.414 1 90.25 174 HIS B C 1
ATOM 2977 O O . HIS B 1 174 ? 1.922 -4.324 6.352 1 90.25 174 HIS B O 1
ATOM 2983 N N . GLY B 1 175 ? 1.866 -4.227 4.305 1 79.56 175 GLY B N 1
ATOM 2984 C CA . GLY B 1 175 ? 2.352 -5.551 3.943 1 79.56 175 GLY B CA 1
ATOM 2985 C C . GLY B 1 175 ? 3.785 -5.797 4.371 1 79.56 175 GLY B C 1
ATOM 2986 O O . GLY B 1 175 ? 4.133 -6.902 4.793 1 79.56 175 GLY B O 1
ATOM 2987 N N . GLY B 1 176 ? 4.652 -4.859 4.312 1 75 176 GLY B N 1
ATOM 2988 C CA . GLY B 1 176 ? 6.07 -5.016 4.609 1 75 176 GLY B CA 1
ATOM 2989 C C . GLY B 1 176 ? 6.395 -4.836 6.082 1 75 176 GLY B C 1
ATOM 2990 O O . GLY B 1 176 ? 7.555 -4.637 6.445 1 75 176 GLY B O 1
ATOM 2991 N N . LEU B 1 177 ? 5.352 -4.859 6.871 1 73.5 177 LEU B N 1
ATOM 2992 C CA . LEU B 1 177 ? 5.508 -4.781 8.32 1 73.5 177 LEU B CA 1
ATOM 2993 C C . LEU B 1 177 ? 4.898 -6.008 9 1 73.5 177 LEU B C 1
ATOM 2995 O O . LEU B 1 177 ? 3.756 -6.371 8.719 1 73.5 177 LEU B O 1
ATOM 2999 N N . SER B 1 178 ? 5.742 -6.652 9.789 1 69.56 178 SER B N 1
ATOM 3000 C CA . SER B 1 178 ? 5.219 -7.797 10.531 1 69.56 178 SER B CA 1
ATOM 3001 C C . SER B 1 178 ? 4.051 -7.391 11.422 1 69.56 178 SER B C 1
ATOM 3003 O O . SER B 1 178 ? 4.113 -6.363 12.109 1 69.56 178 SER B O 1
ATOM 3005 N N . PRO B 1 179 ? 2.988 -8.164 11.258 1 67.94 179 PRO B N 1
ATOM 3006 C CA . PRO B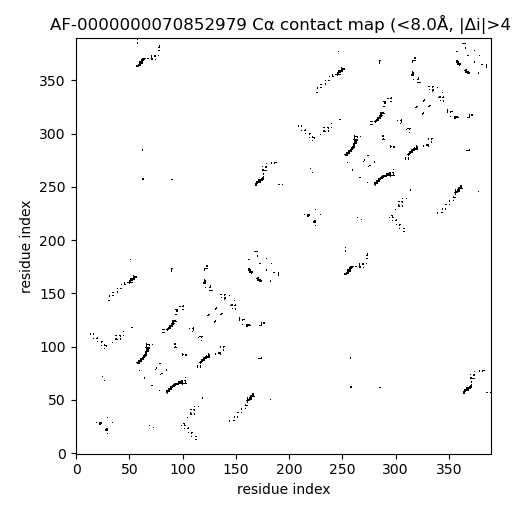 1 179 ? 1.822 -7.805 12.07 1 67.94 179 PRO B CA 1
ATOM 3007 C C . PRO B 1 179 ? 2.062 -7.992 13.562 1 67.94 179 PRO B C 1
ATOM 3009 O O . PRO B 1 179 ? 2.777 -8.914 13.961 1 67.94 179 PRO B O 1
ATOM 3012 N N . SER B 1 180 ? 1.638 -6.992 14.234 1 67.44 180 SER B N 1
ATOM 3013 C CA . SER B 1 180 ? 1.674 -7.117 15.688 1 67.44 180 SER B CA 1
ATOM 3014 C C . SER B 1 180 ? 0.534 -7.996 16.203 1 67.44 180 SER B C 1
ATOM 3016 O O . SER B 1 180 ? -0.386 -8.32 15.445 1 67.44 180 SER B O 1
ATOM 3018 N N . ILE B 1 181 ? 0.588 -8.328 17.406 1 58.34 181 ILE B N 1
ATOM 3019 C CA . ILE B 1 181 ? -0.424 -9.148 18.062 1 58.34 181 ILE B CA 1
ATOM 3020 C C . ILE B 1 181 ? -1.785 -8.461 17.969 1 58.34 181 ILE B C 1
ATOM 3022 O O . ILE B 1 181 ? -2.803 -9.117 17.734 1 58.34 181 ILE B O 1
ATOM 3026 N N . ASN B 1 182 ? -1.77 -7.242 18.156 1 61.41 182 ASN B N 1
ATOM 3027 C CA . ASN B 1 182 ? -3.02 -6.492 18.109 1 61.41 182 ASN B CA 1
ATOM 3028 C C . ASN B 1 182 ? -3.67 -6.574 16.734 1 61.41 182 ASN B C 1
ATOM 3030 O O . ASN B 1 182 ? -4.895 -6.641 16.625 1 61.41 182 ASN B O 1
ATOM 3034 N N . THR B 1 183 ? -2.875 -6.539 15.781 1 64 183 THR B N 1
ATOM 3035 C CA . THR B 1 183 ? -3.385 -6.734 14.43 1 64 183 THR B CA 1
ATOM 3036 C C . THR B 1 183 ? -4.109 -8.07 14.312 1 64 183 THR B C 1
ATOM 3038 O O . THR B 1 183 ? -5.195 -8.148 13.727 1 64 183 THR B O 1
ATOM 3041 N N . LEU B 1 184 ? -3.67 -8.914 14.984 1 63.03 184 LEU B N 1
ATOM 3042 C CA . LEU B 1 184 ? -4.207 -10.266 14.984 1 63.03 184 LEU B CA 1
ATOM 3043 C C . LEU B 1 184 ? -5.598 -10.305 15.609 1 63.03 184 LEU B C 1
ATOM 3045 O O . LEU B 1 184 ? -6.508 -10.93 15.07 1 63.03 184 LEU B O 1
ATOM 3049 N N . ASP B 1 185 ? -5.613 -9.695 16.656 1 65.88 185 ASP B N 1
ATOM 3050 C CA . ASP B 1 185 ? -6.871 -9.688 17.406 1 65.88 185 ASP B CA 1
ATOM 3051 C C . ASP B 1 185 ? -7.984 -9.031 16.594 1 65.88 185 ASP B C 1
ATOM 3053 O O . ASP B 1 185 ? -9.125 -9.484 16.609 1 65.88 185 ASP B O 1
ATOM 3057 N N . GLN B 1 186 ? -7.578 -8.133 15.891 1 64.12 186 GLN B N 1
ATOM 3058 C CA . GLN B 1 186 ? -8.578 -7.402 15.125 1 64.12 186 GLN B CA 1
ATOM 3059 C C . GLN B 1 186 ? -9.078 -8.227 13.945 1 64.12 186 GLN B C 1
ATOM 3061 O O . GLN B 1 186 ? -10.273 -8.219 13.633 1 64.12 186 GLN B O 1
ATOM 3066 N N . ILE B 1 187 ? -8.172 -8.828 13.398 1 62.62 187 ILE B N 1
ATOM 3067 C CA . ILE B 1 187 ? -8.539 -9.688 12.281 1 62.62 187 ILE B CA 1
ATOM 3068 C C . ILE B 1 187 ? -9.508 -10.766 12.758 1 62.62 187 ILE B C 1
ATOM 3070 O O . ILE B 1 187 ? -10.492 -11.07 12.078 1 62.62 187 ILE B O 1
ATOM 3074 N N . ARG B 1 188 ? -9.242 -11.203 13.844 1 62.16 188 ARG B N 1
ATOM 3075 C CA . ARG B 1 188 ? -10.078 -12.258 14.406 1 62.16 188 ARG B CA 1
ATOM 3076 C C . ARG B 1 188 ? -11.492 -11.75 14.672 1 62.16 188 ARG B C 1
ATOM 3078 O O . ARG B 1 188 ? -12.461 -12.508 14.547 1 62.16 188 ARG B O 1
ATOM 3085 N N . LEU B 1 189 ? -11.531 -10.602 15 1 60.81 189 LEU B N 1
ATOM 3086 C CA . LEU B 1 189 ? -12.836 -10.023 15.273 1 60.81 189 LEU B CA 1
ATOM 3087 C C . LEU B 1 189 ? -13.672 -9.93 14 1 60.81 189 LEU B C 1
ATOM 3089 O O . LEU B 1 189 ? -14.898 -10.086 14.047 1 60.81 189 LEU B O 1
ATOM 3093 N N . ILE B 1 190 ? -13.07 -9.734 12.922 1 59.16 190 ILE B N 1
ATOM 3094 C CA . ILE B 1 190 ? -13.766 -9.695 11.633 1 59.16 190 ILE B CA 1
ATOM 3095 C C . ILE B 1 190 ? -14.359 -11.062 11.328 1 59.16 190 ILE B C 1
ATOM 3097 O O . ILE B 1 190 ? -15.492 -11.164 10.852 1 59.16 190 ILE B O 1
ATOM 3101 N N . ASP B 1 191 ? -13.609 -12.039 11.578 1 59.88 191 ASP B N 1
ATOM 3102 C CA . ASP B 1 191 ? -14.023 -13.414 11.312 1 59.88 191 ASP B CA 1
ATOM 3103 C C . ASP B 1 191 ? -15.195 -13.812 12.211 1 59.88 191 ASP B C 1
ATOM 3105 O O . ASP B 1 191 ? -16.125 -14.477 11.758 1 59.88 191 ASP B O 1
ATOM 3109 N N . ARG B 1 192 ? -15.133 -13.523 13.406 1 50 192 ARG B N 1
ATOM 3110 C CA . ARG B 1 192 ? -16.172 -13.898 14.367 1 50 192 ARG B CA 1
ATOM 3111 C C . ARG B 1 192 ? -17.484 -13.203 14.047 1 50 192 ARG B C 1
ATOM 3113 O O . ARG B 1 192 ? -18.562 -13.75 14.297 1 50 192 ARG B O 1
ATOM 3120 N N . LYS B 1 193 ? -17.406 -12.031 13.625 1 47.41 193 LYS B N 1
ATOM 3121 C CA . LYS B 1 193 ? -18.656 -11.336 13.328 1 47.41 193 LYS B CA 1
ATOM 3122 C C . LYS B 1 193 ? -19.297 -11.883 12.055 1 47.41 193 LYS B C 1
ATOM 3124 O O . LYS B 1 193 ? -20.484 -11.648 11.805 1 47.41 193 LYS B O 1
ATOM 3129 N N . GLN B 1 194 ? -18.578 -12.422 11.227 1 45.03 194 GLN B N 1
ATOM 3130 C CA . GLN B 1 194 ? -19.125 -13.094 10.055 1 45.03 194 GLN B CA 1
ATOM 3131 C C . GLN B 1 194 ? -19.906 -14.344 10.445 1 45.03 194 GLN B C 1
ATOM 3133 O O . GLN B 1 194 ? -20.703 -14.867 9.656 1 45.03 194 GLN B O 1
ATOM 3138 N N . GLU B 1 195 ? -19.594 -14.875 11.523 1 40.41 195 GLU B N 1
ATOM 3139 C CA . GLU B 1 195 ? -20.391 -15.992 12.008 1 40.41 195 GLU B CA 1
ATOM 3140 C C . GLU B 1 195 ? -21.672 -15.508 12.68 1 40.41 195 GLU B C 1
ATOM 3142 O O . GLU B 1 195 ? -21.703 -14.422 13.266 1 40.41 195 GLU B O 1
#

Secondary structure (DSSP, 8-state):
-HHHHHHHHHHHHHHHHHHHHHHHHTTPPPPHHHHHHHHHHHHHHHTTS-SEEEEPSSEEEE---TT-HHHHHHHHHHH--TTTS-EEE-S--SSSSS-HHHHHHHHHHHHHH-TTTEEEB--TTSSHHHHHHHSHHHHHHHHHSSSHHHHHHHHHHTTSBSEEEETTTEEEE-TTSPPPHHHHHHHHHHHHHH-/-HHHHHHHHHHHHHHHHHHHHHHHHTTPPPPHHHHHHHHHHHHHHHTTS-SEEEEPSSEEEE---TT-HHHHHHHHHHH--TTTS-EEE-S--SSSSS-HHHHHHHHHHHHHH-TTTEEEB--TTSSHHHHHHHSHHHHHHHHHSSSHHHHHHHHHHTTSBSEEEETTTEEEE-TTSPPPHHHHHHHHHHHHHH-

Organism: Reticulomyxa filosa (NCBI:txid46433)

Nearest PDB structures (foldseek):
  3p71-assembly1_C  TM=9.183E-01  e=1.434E-23  Homo sapiens
  7k36-assembly1_C  TM=9.175E-01  e=3.298E-23  Homo sapiens
  8rbx-assembly1_q  TM=9.168E-01  e=4.441E-23  Homo sapiens
  2iae-assembly1_C  TM=9.125E-01  e=6.735E-23  Homo sapiens
  6uuq-assembly1_A  TM=8.890E-01  e=5.156E-18  Homo sapiens

InterPro domains:
  IPR004843 Calcineurin-like, phosphoesterase domain [PF00149] (58-195)
  IPR006186 Serine/threonine-specific protein phosphatase/bis(5-nucleosyl)-tetraphosphatase [PR00114] (58-85)
  IPR006186 Serine/threonine-specific protein phosphatase/bis(5-nucleosyl)-tetraphosphatase [PR00114] (87-114)
  IPR006186 Serine/threonine-specific protein phosphatase/bis(5-nucleosyl)-tetraphosphatase [PR00114] (120-144)
  IPR006186 Serine/threonine-specific protein phosphatase/bis(5-nucleosyl)-tetraphosphatase [PR00114] (155-181)
  IPR006186 Serine/threonine-specific protein phosphatase/bis(5-nucleosyl)-tetraphosphatase [PR00114] (184-195)
  IPR006186 Serine/threonine-specific protein phosphatase/bis(5-nucleosyl)-tetraphosphatase [PS00125] (121-126)
  IPR006186 Serine/threonine-specific protein phosphatase/bis(5-nucleosyl)-tetraphosphatase [SM00156] (30-195)
  IPR029052 Metallo-dependent phosphatase-like [G3DSA:3.60.21.10] (1-195)
  IPR029052 Metallo-dependent phosphatase-like [SSF56300] (14-194)
  IPR047129 Serine/Threonine protein phosphatase PP2A-like [PTHR45619] (15-195)

Solvent-accessible surface area (backbone atoms only — not comparable to full-atom values): 19588 Å² total; per-residue (Å²): 117,66,67,62,50,54,56,51,55,57,48,48,52,48,52,50,47,51,54,51,47,54,39,25,75,69,68,39,73,74,53,69,70,55,48,50,54,50,43,52,55,36,43,63,54,36,68,74,51,53,57,59,38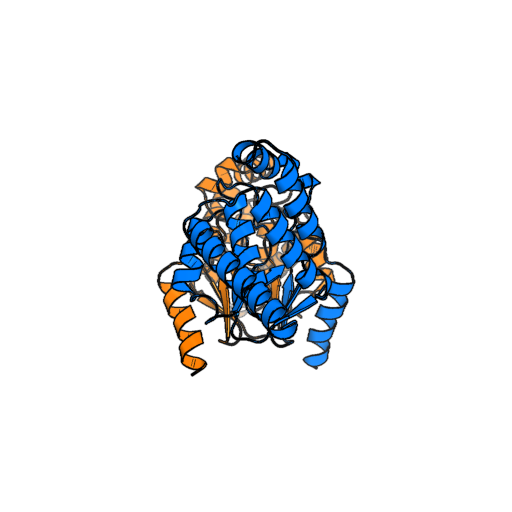,80,42,70,71,55,33,39,36,28,26,44,32,24,8,36,42,67,28,48,51,48,41,36,66,53,65,39,51,80,80,79,36,32,39,36,36,38,18,27,42,44,28,85,37,92,32,20,65,35,35,42,51,39,54,47,49,47,27,59,75,36,59,89,33,41,43,61,26,38,24,68,50,52,36,67,74,47,24,65,75,44,43,42,40,56,49,33,33,70,76,64,74,39,66,59,62,42,51,48,52,45,58,46,36,74,42,42,18,55,27,36,31,38,71,68,34,33,40,38,37,25,24,51,41,68,72,51,70,66,55,33,55,52,44,49,50,38,56,56,65,72,97,120,65,64,64,52,54,55,49,54,56,49,48,53,50,52,50,47,51,53,51,49,54,38,24,76,68,68,38,73,73,53,67,69,55,47,49,53,51,43,52,55,37,43,63,56,34,67,73,51,53,56,60,38,78,42,67,70,57,32,39,36,29,23,45,32,25,8,37,42,66,28,46,52,48,42,35,68,53,66,39,50,80,80,79,38,31,38,38,37,38,19,26,42,44,27,84,37,92,31,19,67,33,36,42,50,39,53,46,50,47,26,60,74,36,59,90,32,41,44,62,25,40,24,67,48,51,35,65,74,47,23,63,76,44,45,40,41,55,50,32,34,72,75,65,72,38,67,58,61,42,50,48,51,47,58,48,36,75,44,41,18,53,26,37,33,37,72,69,33,33,39,38,39,25,24,52,40,68,72,52,71,66,55,32,56,50,45,50,50,37,57,56,65,73,98

Radius of gyration: 22.02 Å; Cα contacts (8 Å, |Δi|>4): 712; chains: 2; bounding box: 48×83×51 Å